Protein AF-A0A2G9SFU5-F1 (afdb_monomer_lite)

Radius of gyration: 39.98 Å; chains: 1; bounding box: 112×72×110 Å

Secondary structure (DSSP, 8-state):
-HHHHHHHHHTS--------PPPPPPGGG-HHHHHHTTSSSPEE-TTS-EE-TT--HHHHHHHHHHHHHH--TT-TTSPPHHHHHHHHHHHHHHHHT-TTSHHHHHHH----BHHHHBS-HHHHHHHHHHTS---HHHHHHHHHSBP-HHHHHHHHH------TTSS----TTTTS-TTHHHHHHHHHHHHHHHHHGGGSHHHHHHH-GGGTTTHHHHHHHHHHHTT-----STT----HHHHHHHHHHHHTSHHHHHIIIIIS-HHHHHHHTT--GGGHHHHHHHHHHHS-S-HHHHHHHHHHHHHHHHHHB-HHHHHHHHTGGG--HHHHHHHHHHHHHHHHHHHHHHHHHHHHHHHHHHSPP-SSTTS-------------------------------PPP-----HHHHHHHHHHHHHHHHHHHH-------HHHHHTT-GGGGT--HHHHHHHHHHHHHHHS-EEEEES-TTSTHHHHHHHHHHHHHHHHHHHHHHHHHHHHHHHHHHHHHTSHHHHHHHHHHHHHHHHHT-HHHHHH---HHHHHHHHS------HHHHHHHHHHHHHHHHHHHHHHTT-----EEE-SSHHHHHHHHHHTTTTTT-EEE-

Sequence (618 aa):
MSHVFKSLILLSCLPCFAAFYTAAPLTSAGILPVMQSLCPDGQRDEYGFLQYTNSTVTQLLERLTEVVENSNLFDRNRPGLEEELESLKHHLESLSSDHSSLENHFHRQSGFTVDSVVKNKTSFREFLHSNLSLPNNIVDLLAGSSINLQEVYHLLFSSSYLSSDDLPARNPWDAATTAGGQILNLQGNILGKLKSFPEGLIHKALRDPRKSAHRLALLRLLTLALGLAIPNTSSDRYDPQAMVKELEEILFTPAALESITCEGSLDELSNILGVSKAKRPLLTSYRSIICVDNEPTRMEHFKELAGELKEQVDVRKTVSQLRLDEVNATETQHRLRSLLEDLLQVEKILKDVDILSALAKLLPKGACASKSAPTSINSTSWNFNSTGSSNSTAEGEDGKTQEREPDEENPRSQFSAFVQLWAGLQPILCGINRTIEPEALKQGNMSSLGFTNKEQRNLGLLVHLMTSNPKILYSPVGTEVDKVIRKANETFAFVGNVTQYARMWMNISAEIRSLLEDGVLQQRIQWLQQFTSDLQKHPELLNASDSELLRRILSSNFTALNTSTLLQQLDTIDNAACGWTHFMSKVSVDIFKGFPNEDSIVNYTLNQAYHDNVTVFA

Structure (mmCIF, N/CA/C/O backbone):
data_AF-A0A2G9SFU5-F1
#
_entry.id   AF-A0A2G9SFU5-F1
#
loop_
_atom_site.group_PDB
_atom_site.id
_atom_site.type_symbol
_atom_site.label_atom_id
_atom_site.label_alt_id
_atom_site.label_comp_id
_atom_site.label_asym_id
_atom_site.label_entity_id
_atom_site.label_seq_id
_atom_site.pdbx_PDB_ins_code
_atom_site.Cartn_x
_atom_site.Cartn_y
_atom_site.Cartn_z
_atom_site.occupancy
_atom_site.B_iso_or_equiv
_atom_site.auth_seq_id
_atom_site.auth_comp_id
_atom_site.auth_asym_id
_atom_site.auth_atom_id
_atom_site.pdbx_PDB_model_num
ATOM 1 N N . MET A 1 1 ? 69.823 30.773 -53.920 1.00 49.88 1 MET A N 1
ATOM 2 C CA . MET A 1 1 ? 68.453 30.232 -54.105 1.00 49.88 1 MET A CA 1
ATOM 3 C C . MET A 1 1 ? 68.242 28.819 -53.553 1.00 49.88 1 MET A C 1
ATOM 5 O O . MET A 1 1 ? 67.143 28.562 -53.093 1.00 49.88 1 MET A O 1
ATOM 9 N N . SER A 1 2 ? 69.241 27.923 -53.508 1.00 48.81 2 SER A N 1
ATOM 10 C CA . SER A 1 2 ? 69.049 26.556 -52.964 1.00 48.81 2 SER A CA 1
ATOM 11 C C . SER A 1 2 ? 68.898 26.488 -51.424 1.00 48.81 2 SER A C 1
ATOM 13 O O . SER A 1 2 ? 68.175 25.645 -50.902 1.00 48.81 2 SER A O 1
ATOM 15 N N . HIS A 1 3 ? 69.485 27.431 -50.674 1.00 44.09 3 HIS A N 1
ATOM 16 C CA . HIS A 1 3 ? 69.340 27.478 -49.207 1.00 44.09 3 HIS A CA 1
ATOM 17 C C . HIS A 1 3 ? 68.014 28.077 -48.706 1.00 44.09 3 HIS A C 1
ATOM 19 O O . HIS A 1 3 ? 67.564 27.718 -47.626 1.00 44.09 3 HIS A O 1
ATOM 25 N N . VAL A 1 4 ? 67.351 28.925 -49.499 1.00 50.41 4 VAL A N 1
ATOM 26 C CA . VAL A 1 4 ? 66.049 29.513 -49.124 1.00 50.41 4 VAL A CA 1
ATOM 27 C C . VAL A 1 4 ? 64.917 28.495 -49.318 1.00 50.41 4 VAL A C 1
ATOM 29 O O . VAL A 1 4 ? 64.003 28.424 -48.503 1.00 50.41 4 VAL A O 1
ATOM 32 N N . PHE A 1 5 ? 65.025 27.624 -50.328 1.00 45.19 5 PHE A N 1
ATOM 33 C CA . PHE A 1 5 ? 64.050 26.554 -50.569 1.00 45.19 5 PHE A CA 1
ATOM 34 C C . PHE A 1 5 ? 64.104 25.440 -49.509 1.00 45.19 5 PHE A C 1
ATOM 36 O O . PHE A 1 5 ? 63.064 24.914 -49.120 1.00 45.19 5 PHE A O 1
ATOM 43 N N . LYS A 1 6 ? 65.292 25.118 -48.974 1.00 41.62 6 LYS A N 1
ATOM 44 C CA . LYS A 1 6 ? 65.432 24.143 -47.874 1.00 41.62 6 LYS A CA 1
ATOM 45 C C . LYS A 1 6 ? 64.840 24.637 -46.549 1.00 41.62 6 LYS A C 1
ATOM 47 O O . LYS A 1 6 ? 64.277 23.828 -45.819 1.00 41.62 6 LYS A O 1
ATOM 52 N N . SER A 1 7 ? 64.901 25.939 -46.258 1.00 41.00 7 SER A N 1
ATOM 53 C CA . SER A 1 7 ? 64.255 26.501 -45.062 1.00 41.00 7 SER A CA 1
ATOM 54 C C . SER A 1 7 ? 62.731 26.597 -45.182 1.00 41.00 7 SER A C 1
ATOM 56 O O . SER A 1 7 ? 62.053 26.455 -44.170 1.00 41.00 7 SER A O 1
ATOM 58 N N . LEU A 1 8 ? 62.169 26.765 -46.387 1.00 42.84 8 LEU A N 1
ATOM 59 C CA . LEU A 1 8 ? 60.708 26.802 -46.564 1.00 42.84 8 LEU A CA 1
ATOM 60 C C . LEU A 1 8 ? 60.045 25.418 -46.416 1.00 42.84 8 LEU A C 1
ATOM 62 O O . LEU A 1 8 ? 58.932 25.322 -45.902 1.00 42.84 8 LEU A O 1
ATOM 66 N N . ILE A 1 9 ? 60.738 24.344 -46.816 1.00 46.50 9 ILE A N 1
ATOM 67 C CA . ILE A 1 9 ? 60.239 22.961 -46.684 1.00 46.50 9 ILE A CA 1
ATOM 68 C C . ILE A 1 9 ? 60.276 22.488 -45.219 1.00 46.50 9 ILE A C 1
ATOM 70 O O . ILE A 1 9 ? 59.399 21.749 -44.785 1.00 46.50 9 ILE A O 1
ATOM 74 N N . LEU A 1 10 ? 61.236 22.960 -44.416 1.00 43.03 10 LEU A N 1
ATOM 75 C CA . LEU A 1 10 ? 61.296 22.631 -42.985 1.00 43.03 10 LEU A CA 1
ATOM 76 C C . LEU A 1 10 ? 60.273 23.393 -42.126 1.00 43.03 10 LEU A C 1
ATOM 78 O O . LEU A 1 10 ? 59.918 22.904 -41.060 1.00 43.03 10 LEU A O 1
ATOM 82 N N . LEU A 1 11 ? 59.757 24.538 -42.586 1.00 41.88 11 LEU A N 1
ATOM 83 C CA . LEU A 1 11 ? 58.683 25.275 -41.899 1.00 41.88 11 LEU A CA 1
ATOM 84 C C . LEU A 1 11 ? 57.267 24.779 -42.237 1.00 41.88 11 LEU A C 1
ATOM 86 O O . LEU A 1 11 ? 56.312 25.195 -41.587 1.00 41.88 11 LEU A O 1
ATOM 90 N N . SER A 1 12 ? 57.118 23.895 -43.227 1.00 40.03 12 SER A N 1
ATOM 91 C CA . SER A 1 12 ? 55.830 23.280 -43.594 1.00 40.03 12 SER A CA 1
ATOM 92 C C . SER A 1 12 ? 55.620 21.886 -42.986 1.00 40.03 12 SER A C 1
ATOM 94 O O . SER A 1 12 ? 54.502 21.378 -43.013 1.00 40.03 12 SER A O 1
ATOM 96 N N . CYS A 1 13 ? 56.638 21.309 -42.341 1.00 43.12 13 CYS A N 1
ATOM 97 C CA . CYS A 1 13 ? 56.454 20.217 -41.386 1.00 43.12 13 CYS A CA 1
ATOM 98 C C . CYS A 1 13 ? 56.203 20.803 -39.993 1.00 43.12 13 CYS A C 1
ATOM 100 O O . CYS A 1 13 ? 57.082 20.812 -39.132 1.00 43.12 13 CYS A O 1
ATOM 102 N N . LEU A 1 14 ? 54.973 21.269 -39.761 1.00 42.03 14 LEU A N 1
ATOM 103 C CA . LEU A 1 14 ? 54.426 21.228 -38.407 1.00 42.03 14 LEU A CA 1
ATOM 104 C C . LEU A 1 14 ? 54.631 19.794 -37.892 1.00 42.03 14 LEU A C 1
ATOM 106 O O . LEU A 1 14 ? 54.283 18.857 -38.618 1.00 42.03 14 LEU A O 1
ATOM 110 N N . PRO A 1 15 ? 55.202 19.580 -36.695 1.00 39.84 15 PRO A N 1
ATOM 111 C CA . PRO A 1 15 ? 55.160 18.259 -36.103 1.00 39.84 15 PRO A CA 1
ATOM 112 C C . PRO A 1 15 ? 53.676 17.908 -36.014 1.00 39.84 15 PRO A C 1
ATOM 114 O O . PRO A 1 15 ? 52.910 18.629 -35.372 1.00 39.84 15 PRO A O 1
ATOM 117 N N . CYS A 1 16 ? 53.242 16.846 -36.701 1.00 42.75 16 CYS A N 1
ATOM 118 C CA . CYS A 1 16 ? 51.999 16.203 -36.315 1.00 42.75 16 CYS A CA 1
ATOM 119 C C . CYS A 1 16 ? 52.163 15.926 -34.822 1.00 42.75 16 CYS A C 1
ATOM 121 O O . CYS A 1 16 ? 53.017 15.128 -34.433 1.00 42.75 16 CYS A O 1
ATOM 123 N N . PHE A 1 17 ? 51.425 16.674 -33.999 1.00 48.09 17 PHE A N 1
ATOM 124 C CA . PHE A 1 17 ? 51.286 16.411 -32.576 1.00 48.09 17 PHE A CA 1
ATOM 125 C C . PHE A 1 17 ? 51.103 14.904 -32.384 1.00 48.09 17 PHE A C 1
ATOM 127 O O . PHE A 1 17 ? 50.495 14.259 -33.242 1.00 48.09 17 PHE A O 1
ATOM 134 N N . ALA A 1 18 ? 51.663 14.360 -31.298 1.00 50.44 18 ALA A N 1
ATOM 135 C CA . ALA A 1 18 ? 51.565 12.945 -30.946 1.00 50.44 18 ALA A CA 1
ATOM 136 C C . ALA A 1 18 ? 50.189 12.388 -31.351 1.00 50.44 18 ALA A C 1
ATOM 138 O O . ALA A 1 18 ? 49.158 12.904 -30.921 1.00 50.44 18 ALA A O 1
ATOM 139 N N . ALA A 1 19 ? 50.176 11.416 -32.266 1.00 53.81 19 ALA A N 1
ATOM 140 C CA . ALA A 1 19 ? 48.936 10.878 -32.800 1.00 53.81 19 ALA A CA 1
ATOM 141 C C . ALA A 1 19 ? 48.230 10.093 -31.689 1.00 53.81 19 ALA A C 1
ATOM 143 O O . ALA A 1 19 ? 48.594 8.958 -31.388 1.00 53.81 19 ALA A O 1
ATOM 144 N N . PHE A 1 20 ? 47.243 10.717 -31.051 1.00 57.03 20 PHE A N 1
ATOM 145 C CA . PHE A 1 20 ? 46.363 10.043 -30.109 1.00 57.03 20 PHE A CA 1
ATOM 146 C C . PHE A 1 20 ? 45.363 9.201 -30.903 1.00 57.03 20 PHE A C 1
ATOM 148 O O . PHE A 1 20 ? 44.513 9.733 -31.619 1.00 57.03 20 PHE A O 1
ATOM 155 N N . TYR A 1 21 ? 45.485 7.878 -30.802 1.00 61.44 21 TYR A N 1
ATOM 156 C CA . TYR A 1 21 ? 44.518 6.957 -31.389 1.00 61.44 21 TYR A CA 1
ATOM 157 C C . TYR A 1 21 ? 43.248 6.945 -30.546 1.00 61.44 21 TYR A C 1
ATOM 159 O O . TYR A 1 21 ? 43.286 6.908 -29.318 1.00 61.44 21 TYR A O 1
ATOM 167 N N . THR A 1 22 ? 42.107 7.007 -31.219 1.00 62.50 22 THR A N 1
ATOM 168 C CA . THR A 1 22 ? 40.803 7.061 -30.573 1.00 62.50 22 THR A CA 1
ATOM 169 C C . THR A 1 22 ? 40.250 5.648 -30.440 1.00 62.50 22 THR A C 1
ATOM 171 O O . THR A 1 22 ? 40.080 4.946 -31.436 1.00 62.50 22 THR A O 1
ATOM 174 N N . ALA A 1 23 ? 39.970 5.210 -29.211 1.00 70.81 23 ALA A N 1
ATOM 175 C CA . ALA A 1 23 ? 39.256 3.958 -28.995 1.00 70.81 23 ALA A CA 1
ATOM 176 C C . ALA A 1 23 ? 37.778 4.161 -29.366 1.00 70.81 23 ALA A C 1
ATOM 178 O O . ALA A 1 23 ? 37.141 5.114 -28.907 1.00 70.81 23 ALA A O 1
ATOM 179 N N . ALA A 1 24 ? 37.245 3.289 -30.225 1.00 73.94 24 ALA A N 1
ATOM 180 C CA . ALA A 1 24 ? 35.825 3.242 -30.551 1.00 73.94 24 ALA A CA 1
ATOM 181 C C . ALA A 1 24 ? 35.176 2.100 -29.753 1.00 73.94 24 ALA A C 1
ATOM 183 O O . ALA A 1 24 ? 35.639 0.960 -29.855 1.00 73.94 24 ALA A O 1
ATOM 184 N N . PRO A 1 25 ? 34.136 2.373 -28.953 1.00 76.38 25 PRO A N 1
ATOM 185 C CA . PRO A 1 25 ? 33.451 1.327 -28.214 1.00 76.38 25 PRO A CA 1
ATOM 186 C C . PRO A 1 25 ? 32.699 0.406 -29.176 1.00 76.38 25 PRO A C 1
ATOM 188 O O . PRO A 1 25 ? 31.978 0.858 -30.065 1.00 76.38 25 PRO A O 1
ATOM 191 N N . LEU A 1 26 ? 32.863 -0.899 -28.974 1.00 78.25 26 LEU A N 1
ATOM 192 C CA . LEU A 1 26 ? 32.043 -1.926 -29.610 1.00 78.25 26 LEU A CA 1
ATOM 193 C C . LEU A 1 26 ? 30.830 -2.230 -28.727 1.00 78.25 26 LEU A C 1
ATOM 195 O O . LEU A 1 26 ? 30.842 -1.966 -27.526 1.00 78.25 26 LEU A O 1
ATOM 199 N N . THR A 1 27 ? 29.799 -2.846 -29.298 1.00 71.50 27 THR A N 1
ATOM 200 C CA . THR A 1 27 ? 28.568 -3.215 -28.576 1.00 71.50 27 THR A CA 1
ATOM 201 C C . THR A 1 27 ? 28.816 -4.134 -27.375 1.00 71.50 27 THR A C 1
ATOM 203 O O . THR A 1 27 ? 28.061 -4.083 -26.408 1.00 71.50 27 THR A O 1
ATOM 206 N N . SER A 1 28 ? 29.906 -4.910 -27.378 1.00 71.12 28 SER A N 1
ATOM 207 C CA . SER A 1 28 ? 30.335 -5.739 -26.243 1.00 71.12 28 SER A CA 1
ATOM 208 C C . SER A 1 28 ? 30.771 -4.936 -25.012 1.00 71.12 28 SER A C 1
ATOM 210 O O . SER A 1 28 ? 30.769 -5.478 -23.912 1.00 71.12 28 SER A O 1
ATOM 212 N N . ALA A 1 29 ? 31.129 -3.658 -25.175 1.00 73.12 29 ALA A N 1
ATOM 213 C CA . ALA A 1 29 ? 31.393 -2.739 -24.065 1.00 73.12 29 ALA A CA 1
ATOM 214 C C . ALA A 1 29 ? 30.095 -2.187 -23.436 1.00 73.12 29 ALA A C 1
ATOM 216 O O . ALA A 1 29 ? 30.149 -1.487 -22.429 1.00 73.12 29 ALA A O 1
ATOM 217 N N . GLY A 1 30 ? 28.932 -2.502 -24.019 1.00 75.12 30 GLY A N 1
ATOM 218 C CA . GLY A 1 30 ? 27.619 -2.009 -23.617 1.00 75.12 30 GLY A CA 1
ATOM 219 C C . GLY A 1 30 ? 27.083 -0.917 -24.545 1.00 75.12 30 GLY A C 1
ATOM 220 O O . GLY A 1 30 ? 27.825 -0.246 -25.263 1.00 75.12 30 GLY A O 1
ATOM 221 N N . ILE A 1 31 ? 25.761 -0.718 -24.521 1.00 79.00 31 ILE A N 1
ATOM 222 C CA . ILE A 1 31 ? 25.083 0.274 -25.372 1.00 79.00 31 ILE A CA 1
ATOM 223 C C . ILE A 1 31 ? 25.431 1.718 -24.984 1.00 79.00 31 ILE A C 1
ATOM 225 O O . ILE A 1 31 ? 25.488 2.590 -25.845 1.00 79.00 31 ILE A O 1
ATOM 229 N N . LEU A 1 32 ? 25.707 1.973 -23.700 1.00 82.06 32 LEU A N 1
ATOM 230 C CA . LEU A 1 32 ? 26.001 3.312 -23.188 1.00 82.06 32 LEU A CA 1
ATOM 231 C C . LEU A 1 32 ? 27.295 3.896 -23.778 1.00 82.06 32 LEU A C 1
ATOM 233 O O . LEU A 1 32 ? 27.209 4.978 -24.357 1.00 82.06 32 LEU A O 1
ATOM 237 N N . PRO A 1 33 ? 28.451 3.199 -23.758 1.00 81.44 33 PRO A N 1
ATOM 238 C CA . PRO A 1 33 ? 29.648 3.669 -24.455 1.00 81.44 33 PRO A CA 1
ATOM 239 C C . PRO A 1 33 ? 29.425 3.922 -25.953 1.00 81.44 33 PRO A C 1
ATOM 241 O O . PRO A 1 33 ? 29.901 4.924 -26.484 1.00 81.44 33 PRO A O 1
ATOM 244 N N . VAL A 1 34 ? 28.663 3.059 -26.638 1.00 82.38 34 VAL A N 1
ATOM 245 C CA . VAL A 1 34 ? 28.323 3.245 -28.062 1.00 82.38 34 VAL A CA 1
ATOM 246 C C . VAL A 1 34 ? 27.512 4.526 -28.269 1.00 82.38 34 VAL A C 1
ATOM 248 O O . VAL A 1 34 ? 27.844 5.326 -29.140 1.00 82.38 34 VAL A O 1
ATOM 251 N N . MET A 1 35 ? 26.505 4.774 -27.434 1.00 81.94 35 MET A N 1
ATOM 252 C CA . MET A 1 35 ? 25.682 5.987 -27.485 1.00 81.94 35 MET A CA 1
ATOM 253 C C . MET A 1 35 ? 26.484 7.247 -27.138 1.00 81.94 35 MET A C 1
ATOM 255 O O . MET A 1 35 ? 26.344 8.268 -27.806 1.00 81.94 35 MET A O 1
ATOM 259 N N . GLN A 1 36 ? 27.379 7.170 -26.152 1.00 83.94 36 GLN A N 1
ATOM 260 C CA . GLN A 1 36 ? 28.285 8.260 -25.786 1.00 83.94 36 GLN A CA 1
ATOM 261 C C . GLN A 1 36 ? 29.322 8.556 -26.875 1.00 83.94 36 GLN A C 1
ATOM 263 O O . GLN A 1 36 ? 29.761 9.692 -26.997 1.00 83.94 36 GLN A O 1
ATOM 268 N N . SER A 1 37 ? 29.662 7.595 -27.742 1.00 81.25 37 SER A N 1
ATOM 269 C CA . SER A 1 37 ? 30.531 7.863 -28.900 1.00 81.25 37 SER A CA 1
ATOM 270 C C . SER A 1 37 ? 29.908 8.808 -29.940 1.00 81.25 37 SER A C 1
ATOM 272 O O . SER A 1 37 ? 30.623 9.354 -30.782 1.00 81.25 37 SER A O 1
ATOM 274 N N . LEU A 1 38 ? 28.587 9.015 -29.872 1.00 80.19 38 LEU A N 1
ATOM 275 C CA . LEU A 1 38 ? 27.831 9.944 -30.715 1.00 80.19 38 LEU A CA 1
ATOM 276 C C . LEU A 1 38 ? 27.704 11.343 -30.085 1.00 80.19 38 LEU A C 1
ATOM 278 O O . LEU A 1 38 ? 27.165 12.246 -30.723 1.00 80.19 38 LEU A O 1
ATOM 282 N N . CYS A 1 39 ? 28.174 11.533 -28.848 1.00 79.94 39 CYS A N 1
ATOM 283 C CA . CYS A 1 39 ? 28.146 12.817 -28.152 1.00 79.94 39 CYS A CA 1
ATOM 284 C C . CYS A 1 39 ? 29.300 13.737 -28.599 1.00 79.94 39 CYS A C 1
ATOM 286 O O . CYS A 1 39 ? 30.431 13.266 -28.757 1.00 79.94 39 CYS A O 1
ATOM 288 N N . PRO A 1 40 ? 29.066 15.057 -28.720 1.00 73.75 40 PRO A N 1
ATOM 289 C CA . PRO A 1 40 ? 30.131 16.014 -28.999 1.00 73.75 40 PRO A CA 1
ATOM 290 C C . PRO A 1 40 ? 30.976 16.268 -27.738 1.00 73.75 40 PRO A C 1
ATOM 292 O O . PRO A 1 40 ? 30.526 16.008 -26.625 1.00 73.75 40 PRO A O 1
ATOM 295 N N . ASP A 1 41 ? 32.188 16.800 -27.908 1.00 70.31 41 ASP A N 1
ATOM 296 C CA . ASP A 1 41 ? 33.004 17.401 -26.834 1.00 70.31 41 ASP A CA 1
ATOM 297 C C . ASP A 1 41 ? 33.432 16.478 -25.661 1.00 70.31 41 ASP A C 1
ATOM 299 O O . ASP A 1 41 ? 33.694 16.949 -24.555 1.00 70.31 41 ASP A O 1
ATOM 303 N N . GLY A 1 42 ? 33.549 15.162 -25.878 1.00 72.38 42 GLY A N 1
ATOM 304 C CA . GLY A 1 42 ? 34.029 14.230 -24.844 1.00 72.38 42 GLY A CA 1
ATOM 305 C C . GLY A 1 42 ? 35.535 14.339 -24.572 1.00 72.38 42 GLY A C 1
ATOM 306 O O . GLY A 1 42 ? 36.344 14.396 -25.504 1.00 72.38 42 GLY A O 1
ATOM 307 N N . GLN A 1 43 ? 35.925 14.332 -23.294 1.00 75.12 43 GLN A N 1
ATOM 308 C CA . GLN A 1 43 ? 37.334 14.328 -22.889 1.00 75.12 43 GLN A CA 1
ATOM 309 C C . GLN A 1 43 ? 37.883 12.907 -22.943 1.00 75.12 43 GLN A C 1
ATOM 311 O O . GLN A 1 43 ? 37.207 11.972 -22.528 1.00 75.12 43 GLN A O 1
ATOM 316 N N . ARG A 1 44 ? 39.098 12.724 -23.467 1.00 74.62 44 ARG A N 1
ATOM 317 C CA . ARG A 1 44 ? 39.716 11.396 -23.518 1.00 74.62 44 ARG A CA 1
ATOM 318 C C . ARG A 1 44 ? 40.524 11.134 -22.264 1.00 74.62 44 ARG A C 1
ATOM 320 O O . ARG A 1 44 ? 41.319 11.983 -21.867 1.00 74.62 44 ARG A O 1
ATOM 327 N N . ASP A 1 45 ? 40.328 9.960 -21.683 1.00 76.06 45 ASP A N 1
ATOM 328 C CA . ASP A 1 45 ? 41.213 9.466 -20.638 1.00 76.06 45 ASP A CA 1
ATOM 329 C C . ASP A 1 45 ? 42.544 8.957 -21.210 1.00 76.06 45 ASP A C 1
ATOM 331 O O . ASP A 1 45 ? 42.771 8.944 -22.424 1.00 76.06 45 ASP A O 1
ATOM 335 N N . GLU A 1 46 ? 43.440 8.541 -20.314 1.00 75.00 46 GLU A N 1
ATOM 336 C CA . GLU A 1 46 ? 44.773 8.020 -20.642 1.00 75.00 46 GLU A CA 1
ATOM 337 C C . GLU A 1 46 ? 44.731 6.805 -21.590 1.00 75.00 46 GLU A C 1
ATOM 339 O O . GLU A 1 46 ? 45.682 6.556 -22.329 1.00 75.00 46 GLU A O 1
ATOM 344 N N . TYR A 1 47 ? 43.603 6.090 -21.629 1.00 72.31 47 TYR A N 1
ATOM 345 C CA . TYR A 1 47 ? 43.384 4.899 -22.449 1.00 72.31 47 TYR A CA 1
ATOM 346 C C . TYR A 1 47 ? 42.618 5.198 -23.750 1.00 72.31 47 TYR A C 1
ATOM 348 O O . TYR A 1 47 ? 42.378 4.297 -24.556 1.00 72.31 47 TYR A O 1
ATOM 356 N N . GLY A 1 48 ? 42.257 6.462 -23.990 1.00 71.00 48 GLY A N 1
ATOM 357 C CA . GLY A 1 48 ? 41.601 6.921 -25.210 1.00 71.00 48 GLY A CA 1
ATOM 358 C C . GLY A 1 48 ? 40.077 6.774 -25.225 1.00 71.00 48 GLY A C 1
ATOM 359 O O . GLY A 1 48 ? 39.485 7.019 -26.287 1.00 71.00 48 GLY A O 1
ATOM 360 N N . PHE A 1 49 ? 39.434 6.426 -24.103 1.00 73.56 49 PHE A N 1
ATOM 361 C CA . PHE A 1 49 ? 37.972 6.382 -23.967 1.00 73.56 49 PHE A CA 1
ATOM 362 C C . PHE A 1 49 ? 37.394 7.771 -23.694 1.00 73.56 49 PHE A C 1
ATOM 364 O O . PHE A 1 49 ? 38.031 8.611 -23.065 1.00 73.56 49 PHE A O 1
ATOM 371 N N . LEU A 1 50 ? 36.180 8.018 -24.193 1.00 76.88 50 LEU A N 1
ATOM 372 C CA . LEU A 1 50 ? 35.472 9.278 -23.969 1.00 76.88 50 LEU A CA 1
ATOM 373 C C . LEU A 1 50 ? 34.834 9.277 -22.578 1.00 76.88 50 LEU A C 1
ATOM 375 O O . LEU A 1 50 ? 34.065 8.379 -22.244 1.00 76.88 50 LEU A O 1
ATOM 379 N N . GLN A 1 51 ? 35.127 10.312 -21.803 1.00 76.50 51 GLN A N 1
ATOM 380 C CA . GLN A 1 51 ? 34.533 10.595 -20.508 1.00 76.50 51 GLN A CA 1
ATOM 381 C C . GLN A 1 51 ? 33.776 11.923 -20.559 1.00 76.50 51 GLN A C 1
ATOM 383 O O . GLN A 1 51 ? 34.226 12.913 -21.144 1.00 76.50 51 GLN A O 1
ATOM 388 N N . TYR A 1 52 ? 32.617 11.928 -19.905 1.00 82.81 52 TYR A N 1
ATOM 389 C CA . TYR A 1 52 ? 31.723 13.075 -19.805 1.00 82.81 52 TYR A CA 1
ATOM 390 C C . TYR A 1 52 ? 31.481 13.371 -18.325 1.00 82.81 52 TYR A C 1
ATOM 392 O O . TYR A 1 52 ? 30.626 12.756 -17.689 1.00 82.81 52 TYR A O 1
ATOM 400 N N . THR A 1 53 ? 32.248 14.304 -17.762 1.00 75.94 53 THR A N 1
ATOM 401 C CA . THR A 1 53 ? 32.231 14.626 -16.321 1.00 75.94 53 THR A CA 1
ATOM 402 C C . THR A 1 53 ? 30.888 15.165 -15.830 1.00 75.94 53 THR A C 1
ATOM 404 O O . THR A 1 53 ? 30.524 14.940 -14.683 1.00 75.94 53 THR A O 1
ATOM 407 N N . ASN A 1 54 ? 30.133 15.830 -16.706 1.00 83.94 54 ASN A N 1
ATOM 408 C CA . ASN A 1 54 ? 28.812 16.381 -16.399 1.00 83.94 54 ASN A CA 1
ATOM 409 C C . ASN A 1 54 ? 27.655 15.425 -16.743 1.00 83.94 54 ASN A C 1
ATOM 411 O O . ASN A 1 54 ? 26.495 15.819 -16.640 1.00 83.94 54 ASN A O 1
ATOM 415 N N . SER A 1 55 ? 27.945 14.208 -17.215 1.00 85.06 55 SER A N 1
ATOM 416 C CA . SER A 1 55 ? 26.906 13.235 -17.566 1.00 85.06 55 SER A CA 1
ATOM 417 C C . SER A 1 55 ? 26.228 12.671 -16.314 1.00 85.06 55 SER A C 1
ATOM 419 O O . SER A 1 55 ? 26.877 12.432 -15.297 1.00 85.06 55 SER A O 1
ATOM 421 N N . THR A 1 56 ? 24.918 12.428 -16.384 1.00 86.75 56 THR A N 1
ATOM 422 C CA . THR A 1 56 ? 24.132 11.837 -15.282 1.00 86.75 56 THR A CA 1
ATOM 423 C C . THR A 1 56 ? 23.868 10.343 -15.490 1.00 86.75 56 THR A C 1
ATOM 425 O O . THR A 1 56 ? 22.998 9.763 -14.842 1.00 86.75 56 THR A O 1
ATOM 428 N N . VAL A 1 57 ? 24.635 9.686 -16.371 1.00 86.88 57 VAL A N 1
ATOM 429 C CA . VAL A 1 57 ? 24.490 8.253 -16.690 1.00 86.88 57 VAL A CA 1
ATOM 430 C C . VAL A 1 57 ? 24.593 7.371 -15.446 1.00 86.88 57 VAL A C 1
ATOM 432 O O . VAL A 1 57 ? 23.804 6.444 -15.293 1.00 86.88 57 VAL A O 1
ATOM 435 N N . THR A 1 58 ? 25.532 7.653 -14.542 1.00 85.44 58 THR A N 1
ATOM 436 C CA . THR A 1 58 ? 25.694 6.885 -13.297 1.00 85.44 58 THR A CA 1
ATOM 437 C C . THR A 1 58 ? 24.462 6.999 -12.404 1.00 85.44 58 THR A C 1
ATOM 439 O O . THR A 1 58 ? 23.935 5.982 -11.970 1.00 85.44 58 THR A O 1
ATOM 442 N N . GLN A 1 59 ? 23.930 8.211 -12.232 1.00 85.56 59 GLN A N 1
ATOM 443 C CA . GLN A 1 59 ? 22.695 8.451 -11.477 1.00 85.56 59 GLN A CA 1
ATOM 444 C C . GLN A 1 59 ? 21.495 7.732 -12.110 1.00 85.56 59 GLN A C 1
ATOM 446 O O . GLN A 1 59 ? 20.674 7.160 -11.399 1.00 85.56 59 GLN A O 1
ATOM 451 N N . LEU A 1 60 ? 21.395 7.723 -13.446 1.00 86.75 60 LEU A N 1
ATOM 452 C CA . LEU A 1 60 ? 20.353 6.980 -14.159 1.00 86.75 60 LEU A CA 1
ATOM 453 C C . LEU A 1 60 ? 20.463 5.471 -13.896 1.00 86.75 60 LEU A C 1
ATOM 455 O O . LEU A 1 60 ? 19.450 4.827 -13.640 1.00 86.75 60 LEU A O 1
ATOM 459 N N . LEU A 1 61 ? 21.673 4.911 -13.955 1.00 87.06 61 LEU A N 1
ATOM 460 C CA . LEU A 1 61 ? 21.915 3.486 -13.716 1.00 87.06 61 LEU A CA 1
ATOM 461 C C . LEU A 1 61 ? 21.622 3.084 -12.269 1.00 87.06 61 LEU A C 1
ATOM 463 O O . LEU A 1 61 ? 21.017 2.038 -12.046 1.00 87.06 61 LEU A O 1
ATOM 467 N N . GLU A 1 62 ? 21.992 3.919 -11.298 1.00 88.56 62 GLU A N 1
ATOM 468 C CA . GLU A 1 62 ? 21.661 3.717 -9.883 1.00 88.56 62 GLU A CA 1
ATOM 469 C C . GLU A 1 62 ? 20.143 3.694 -9.674 1.00 88.56 62 GLU A C 1
ATOM 471 O O . GLU A 1 62 ? 19.619 2.754 -9.081 1.00 88.56 62 GLU A O 1
ATOM 476 N N . ARG A 1 63 ? 19.413 4.663 -10.245 1.00 87.12 63 ARG A N 1
ATOM 477 C CA . ARG A 1 63 ? 17.941 4.697 -10.176 1.00 87.12 63 ARG A CA 1
ATOM 478 C C . ARG A 1 63 ? 17.282 3.537 -10.912 1.00 87.12 63 ARG A C 1
ATOM 480 O O . ARG A 1 63 ? 16.274 3.020 -10.447 1.00 87.12 63 ARG A O 1
ATOM 487 N N . LEU A 1 64 ? 17.837 3.103 -12.042 1.00 85.88 64 LEU A N 1
ATOM 488 C CA . LEU A 1 64 ? 17.341 1.928 -12.757 1.00 85.88 64 LEU A CA 1
ATOM 489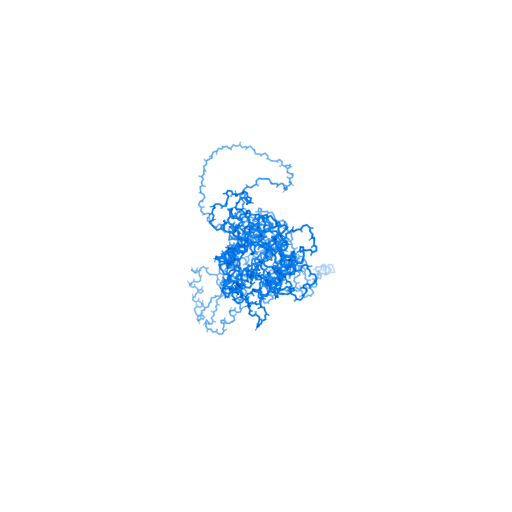 C C . LEU A 1 64 ? 17.532 0.657 -11.917 1.00 85.88 64 LEU A C 1
ATOM 491 O O . LEU A 1 64 ? 16.636 -0.179 -11.867 1.00 85.88 64 LEU A O 1
ATOM 495 N N . THR A 1 65 ? 18.675 0.538 -11.241 1.00 85.69 65 THR A N 1
ATOM 496 C CA . THR A 1 65 ? 18.969 -0.585 -10.339 1.00 85.69 65 THR A CA 1
ATOM 497 C C . THR A 1 65 ? 17.999 -0.586 -9.162 1.00 85.69 65 THR A C 1
ATOM 499 O O . THR A 1 65 ? 17.397 -1.612 -8.870 1.00 85.69 65 THR A O 1
ATOM 502 N N . GLU A 1 66 ? 17.750 0.581 -8.567 1.00 86.12 66 GLU A N 1
ATOM 503 C CA . GLU A 1 66 ? 16.779 0.754 -7.485 1.00 86.12 66 GLU A CA 1
ATOM 504 C C . GLU A 1 66 ? 15.359 0.339 -7.903 1.00 86.12 66 GLU A C 1
ATOM 506 O O . GLU A 1 66 ? 14.680 -0.355 -7.149 1.00 86.12 66 GLU A O 1
ATOM 511 N N . VAL A 1 67 ? 14.917 0.706 -9.112 1.00 84.50 67 VAL A N 1
ATOM 512 C CA . VAL A 1 67 ? 13.618 0.269 -9.653 1.00 84.50 67 VAL A CA 1
ATOM 513 C C . VAL A 1 67 ? 13.572 -1.250 -9.803 1.00 84.50 67 VAL A C 1
ATOM 515 O O . VAL A 1 67 ? 12.583 -1.861 -9.415 1.00 84.50 67 VAL A O 1
ATOM 518 N N . VAL A 1 68 ? 14.622 -1.868 -10.344 1.00 81.31 68 VAL A N 1
ATOM 519 C CA . VAL A 1 68 ? 14.655 -3.320 -10.582 1.00 81.31 68 VAL A CA 1
ATOM 520 C C . VAL A 1 68 ? 14.722 -4.120 -9.277 1.00 81.31 68 VAL A C 1
ATOM 522 O O . VAL A 1 68 ? 14.119 -5.186 -9.193 1.00 81.31 68 VAL A O 1
ATOM 525 N N . GLU A 1 69 ? 15.442 -3.635 -8.267 1.00 82.06 69 GLU A N 1
ATOM 526 C CA . GLU A 1 69 ? 15.614 -4.344 -6.993 1.00 82.06 69 GLU A CA 1
ATOM 527 C C . GLU A 1 69 ? 14.438 -4.140 -6.031 1.00 82.06 69 GLU A C 1
ATOM 529 O O . GLU A 1 69 ? 14.058 -5.073 -5.322 1.00 82.06 69 GLU A O 1
ATOM 534 N N . ASN A 1 70 ? 13.853 -2.937 -6.000 1.00 79.38 70 ASN A N 1
ATOM 535 C CA . ASN A 1 70 ? 12.875 -2.565 -4.975 1.00 79.38 70 ASN A CA 1
ATOM 536 C C . ASN A 1 70 ? 11.427 -2.518 -5.478 1.00 79.38 70 ASN A C 1
ATOM 538 O O . ASN A 1 70 ? 10.518 -2.699 -4.664 1.00 79.38 70 ASN A O 1
ATOM 542 N N . SER A 1 71 ? 11.194 -2.312 -6.781 1.00 76.94 71 SER A N 1
ATOM 543 C CA . SER A 1 71 ? 9.841 -2.237 -7.343 1.00 76.94 71 SER A CA 1
ATOM 544 C C . SER A 1 71 ? 9.382 -3.574 -7.909 1.00 76.94 71 SER A C 1
ATOM 546 O O . SER A 1 71 ? 10.081 -4.223 -8.682 1.00 76.94 71 SER A O 1
ATOM 548 N N . ASN A 1 72 ? 8.147 -3.950 -7.586 1.00 73.44 72 ASN A N 1
ATOM 549 C CA . ASN A 1 72 ? 7.453 -5.086 -8.196 1.00 73.44 72 ASN A CA 1
ATOM 550 C C . ASN A 1 72 ? 6.205 -4.650 -8.982 1.00 73.44 72 ASN A C 1
ATOM 552 O O . ASN A 1 72 ? 5.282 -5.439 -9.171 1.00 73.44 72 ASN A O 1
ATOM 556 N N . LEU A 1 73 ? 6.139 -3.388 -9.429 1.00 71.88 73 LEU A N 1
ATOM 557 C CA . LEU A 1 73 ? 4.983 -2.851 -10.165 1.00 71.88 73 LEU A CA 1
ATOM 558 C C . LEU A 1 73 ? 4.696 -3.572 -11.485 1.00 71.88 73 LEU A C 1
ATOM 560 O O . LEU A 1 73 ? 3.553 -3.581 -11.924 1.00 71.88 73 LEU A O 1
ATOM 564 N N . PHE A 1 74 ? 5.708 -4.177 -12.107 1.00 72.56 74 PHE A N 1
ATOM 565 C CA . PHE A 1 74 ? 5.586 -4.802 -13.427 1.00 72.56 74 PHE A CA 1
ATOM 566 C C . PHE A 1 74 ? 5.519 -6.339 -13.390 1.00 72.56 74 PHE A C 1
ATOM 568 O O . PHE A 1 74 ? 5.586 -6.985 -14.441 1.00 72.56 74 PHE A O 1
ATOM 575 N N . ASP A 1 75 ? 5.388 -6.939 -12.203 1.00 75.50 75 ASP A N 1
ATOM 576 C CA . ASP A 1 75 ? 5.251 -8.389 -12.061 1.00 75.50 75 ASP A CA 1
ATOM 577 C C . ASP A 1 75 ? 3.888 -8.866 -12.573 1.00 75.50 75 ASP A C 1
ATOM 579 O O . ASP A 1 75 ? 2.837 -8.448 -12.095 1.00 75.50 75 ASP A O 1
ATOM 583 N N . ARG A 1 76 ? 3.892 -9.823 -13.510 1.00 66.25 76 ARG A N 1
ATOM 584 C CA . ARG A 1 76 ? 2.664 -10.357 -14.140 1.00 66.25 76 ARG A CA 1
ATOM 585 C C . ARG A 1 76 ? 1.704 -11.060 -13.174 1.00 66.25 76 ARG A C 1
ATOM 587 O O . ARG A 1 76 ? 0.552 -11.267 -13.532 1.00 66.25 76 ARG A O 1
ATOM 594 N N . ASN A 1 77 ? 2.190 -11.466 -12.003 1.00 65.06 77 ASN A N 1
ATOM 595 C CA . ASN A 1 77 ? 1.412 -12.183 -10.991 1.00 65.06 77 ASN A CA 1
ATOM 596 C C . ASN A 1 77 ? 0.840 -11.248 -9.916 1.00 65.06 77 ASN A C 1
ATOM 598 O O . ASN A 1 77 ? 0.261 -11.735 -8.947 1.00 65.06 77 ASN A O 1
ATOM 602 N N . ARG A 1 78 ? 1.059 -9.934 -10.033 1.00 67.19 78 ARG A N 1
ATOM 603 C CA . ARG A 1 78 ? 0.577 -8.964 -9.056 1.00 67.19 78 ARG A CA 1
ATOM 604 C C . ARG A 1 78 ? -0.861 -8.539 -9.399 1.00 67.19 78 ARG A C 1
ATOM 606 O O . ARG A 1 78 ? -1.100 -8.210 -10.562 1.00 67.19 78 ARG A O 1
ATOM 613 N N . PRO A 1 79 ? -1.785 -8.516 -8.426 1.00 66.06 79 PRO A N 1
ATOM 614 C CA . PRO A 1 79 ? -3.098 -7.899 -8.611 1.00 66.06 79 PRO A CA 1
ATOM 615 C C . PRO A 1 79 ? -2.969 -6.378 -8.833 1.00 66.06 79 PRO A C 1
ATOM 617 O O . PRO A 1 79 ? -1.993 -5.752 -8.404 1.00 66.06 79 PRO A O 1
ATOM 620 N N . GLY A 1 80 ? -3.927 -5.795 -9.560 1.00 66.31 80 GLY A N 1
ATOM 621 C CA . GLY A 1 80 ? -3.973 -4.350 -9.841 1.00 66.31 80 GLY A CA 1
ATOM 622 C C . GLY A 1 80 ? -4.173 -3.518 -8.570 1.00 66.31 80 GLY A C 1
ATOM 623 O O . GLY A 1 80 ? -4.584 -4.049 -7.540 1.00 66.31 80 GLY A O 1
ATOM 624 N N . LEU A 1 81 ? -3.905 -2.207 -8.611 1.00 66.19 81 LEU A N 1
ATOM 625 C CA . LEU A 1 81 ? -4.109 -1.350 -7.431 1.00 66.19 81 LEU A CA 1
ATOM 626 C C . LEU A 1 81 ? -5.592 -1.298 -7.025 1.00 66.19 81 LEU A C 1
ATOM 628 O O . LEU A 1 81 ? -5.897 -1.241 -5.838 1.00 66.19 81 LEU A O 1
ATOM 632 N N . GLU A 1 82 ? -6.505 -1.320 -7.990 1.00 65.06 82 GLU A N 1
ATOM 633 C CA . GLU A 1 82 ? -7.950 -1.402 -7.792 1.00 65.06 82 GLU A CA 1
ATOM 634 C C . GLU A 1 82 ? -8.333 -2.708 -7.094 1.00 65.06 82 GLU A C 1
ATOM 636 O O . GLU A 1 82 ? -9.091 -2.682 -6.130 1.00 65.06 82 GLU A O 1
ATOM 641 N N . GLU A 1 83 ? -7.751 -3.834 -7.508 1.00 71.81 83 GLU A N 1
ATOM 642 C CA . GLU A 1 83 ? -7.985 -5.141 -6.887 1.00 71.81 83 GLU A CA 1
ATOM 643 C C . GLU A 1 83 ? -7.436 -5.193 -5.453 1.00 71.81 83 GLU A C 1
ATOM 645 O O . GLU A 1 83 ? -8.115 -5.684 -4.556 1.00 71.81 83 GLU A O 1
ATOM 650 N N . GLU A 1 84 ? -6.263 -4.607 -5.204 1.00 73.50 84 GLU A N 1
ATOM 651 C CA . GLU A 1 84 ? -5.687 -4.458 -3.858 1.00 73.50 84 GLU A CA 1
ATOM 652 C C . GLU A 1 84 ? -6.556 -3.546 -2.974 1.00 73.50 84 GLU A C 1
ATOM 654 O O . GLU A 1 84 ? -6.778 -3.817 -1.793 1.00 73.50 84 GLU A O 1
ATOM 659 N N . LEU A 1 85 ? -7.107 -2.468 -3.541 1.00 65.19 85 LEU A N 1
ATOM 660 C CA . LEU A 1 85 ? -7.978 -1.541 -2.820 1.00 65.19 85 LEU A CA 1
ATOM 661 C C . LEU A 1 85 ? -9.371 -2.139 -2.557 1.00 65.19 85 LEU A C 1
ATOM 663 O O . LEU A 1 85 ? -9.984 -1.841 -1.524 1.00 65.19 85 LEU A O 1
ATOM 667 N N . GLU A 1 86 ? -9.880 -2.976 -3.459 1.00 68.00 86 GLU A N 1
ATOM 668 C CA . GLU A 1 86 ? -11.137 -3.709 -3.293 1.00 68.00 86 GLU A CA 1
ATOM 669 C C . GLU A 1 86 ? -10.959 -4.904 -2.344 1.00 68.00 86 GLU A C 1
ATOM 671 O O . GLU A 1 86 ? -11.827 -5.140 -1.508 1.00 68.00 86 GLU A O 1
ATOM 676 N N . SER A 1 87 ? -9.806 -5.580 -2.356 1.00 73.81 87 SER A N 1
ATOM 677 C CA . SER A 1 87 ? -9.421 -6.564 -1.332 1.00 73.81 87 SER A CA 1
ATOM 678 C C . SER A 1 87 ? -9.375 -5.911 0.046 1.00 73.81 87 SER A C 1
ATOM 680 O O . SER A 1 87 ? -10.054 -6.362 0.972 1.00 73.81 87 SER A O 1
ATOM 682 N N . LEU A 1 88 ? -8.696 -4.763 0.155 1.00 67.12 88 LEU A N 1
ATOM 683 C CA . LEU A 1 88 ? -8.631 -3.999 1.396 1.00 67.12 88 LEU A CA 1
ATOM 684 C C . LEU A 1 88 ? -10.032 -3.619 1.886 1.00 67.12 88 LEU A C 1
ATOM 686 O O . LEU A 1 88 ? -10.329 -3.712 3.078 1.00 67.12 88 LEU A O 1
ATOM 690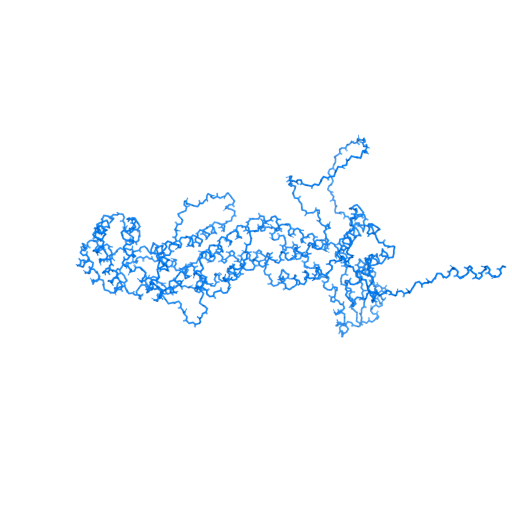 N N . LYS A 1 89 ? -10.907 -3.197 0.966 1.00 62.34 89 LYS A N 1
ATOM 691 C CA . LYS A 1 89 ? -12.310 -2.887 1.262 1.00 62.34 89 LYS A CA 1
ATOM 692 C C . LYS A 1 89 ? -13.048 -4.117 1.776 1.00 62.34 89 LYS A C 1
ATOM 694 O O . LYS A 1 89 ? -13.698 -4.033 2.811 1.00 62.34 89 LYS A O 1
ATOM 699 N N . HIS A 1 90 ? -12.936 -5.246 1.087 1.00 65.38 90 HIS A N 1
ATOM 700 C CA . HIS A 1 90 ? -13.603 -6.479 1.473 1.00 65.38 90 HIS A CA 1
ATOM 701 C C . HIS A 1 90 ? -13.113 -6.985 2.828 1.00 65.38 90 HIS A C 1
ATOM 703 O O . HIS A 1 90 ? -13.936 -7.381 3.652 1.00 65.38 90 HIS A O 1
ATOM 709 N N . HIS A 1 91 ? -11.813 -6.915 3.119 1.00 68.25 91 HIS A N 1
ATOM 710 C CA . HIS A 1 91 ? -11.276 -7.275 4.431 1.00 68.25 91 HIS A CA 1
ATOM 711 C C . HIS A 1 91 ? -11.714 -6.296 5.531 1.00 68.25 91 HIS A C 1
ATOM 713 O O . HIS A 1 91 ? -12.037 -6.730 6.639 1.00 68.25 91 HIS A O 1
ATOM 719 N N . LEU A 1 92 ? -11.838 -5.000 5.227 1.00 61.00 92 LEU A N 1
ATOM 720 C CA . LEU A 1 92 ? -12.440 -4.006 6.126 1.00 61.00 92 LEU A CA 1
ATOM 721 C C . LEU A 1 92 ? -13.920 -4.303 6.416 1.00 61.00 92 LEU A C 1
ATOM 723 O O . LEU A 1 92 ? -14.329 -4.371 7.576 1.00 61.00 92 LEU A O 1
ATOM 727 N N . GLU A 1 93 ? -14.728 -4.518 5.379 1.00 59.12 93 GLU A N 1
ATOM 728 C CA . GLU A 1 93 ? -16.156 -4.854 5.483 1.00 59.12 93 GLU A CA 1
ATOM 729 C C . GLU A 1 93 ? -16.366 -6.183 6.227 1.00 59.12 93 GLU A C 1
ATOM 731 O O . GLU A 1 93 ? -17.276 -6.328 7.051 1.00 59.12 93 GLU A O 1
ATOM 736 N N . SER A 1 94 ? -15.473 -7.140 6.002 1.00 63.00 94 SER A N 1
ATOM 737 C CA . SER A 1 94 ? -15.425 -8.443 6.661 1.00 63.00 94 SER A CA 1
ATOM 738 C C . SER A 1 94 ? -15.135 -8.345 8.164 1.00 63.00 94 SER A C 1
ATOM 740 O O . SER A 1 94 ? -15.708 -9.111 8.940 1.00 63.00 94 SER A O 1
ATOM 742 N N . LEU A 1 95 ? -14.308 -7.386 8.596 1.00 59.38 95 LEU A N 1
ATOM 743 C CA . LEU A 1 95 ? -14.083 -7.089 10.018 1.00 59.38 95 LEU A CA 1
ATOM 744 C C . LEU A 1 95 ? -15.273 -6.362 10.655 1.00 59.38 95 LEU A C 1
ATOM 746 O O . LEU A 1 95 ? -15.549 -6.546 11.837 1.00 59.38 95 LEU A O 1
ATOM 750 N N . SER A 1 96 ? -16.006 -5.563 9.875 1.00 51.12 96 SER A N 1
ATOM 751 C CA . SER A 1 96 ? -17.214 -4.862 10.343 1.00 51.12 96 SER A CA 1
ATOM 752 C C . SER A 1 96 ? -18.376 -5.785 10.647 1.00 51.12 96 SER A C 1
ATOM 754 O O . SER A 1 96 ? -19.146 -5.569 11.581 1.00 51.12 96 SER A O 1
ATOM 756 N N . SER A 1 97 ? -18.511 -6.804 9.807 1.00 51.22 97 SER A N 1
ATOM 757 C CA . SER A 1 97 ? -19.655 -7.697 9.766 1.00 51.22 97 SER A CA 1
ATOM 758 C C . SER A 1 97 ? -19.416 -8.930 10.621 1.00 51.22 97 SER A C 1
ATOM 760 O O . SER A 1 97 ? -20.140 -9.908 10.490 1.00 51.22 97 SER A O 1
ATOM 762 N N . ASP A 1 98 ? -18.420 -8.917 11.502 1.00 58.12 98 ASP A N 1
ATOM 763 C CA . ASP A 1 98 ? -17.984 -10.106 12.211 1.00 58.12 98 ASP A CA 1
ATOM 764 C C . ASP A 1 98 ? -19.027 -10.603 13.223 1.00 58.12 98 ASP A C 1
ATOM 766 O O . ASP A 1 98 ? -19.102 -10.161 14.368 1.00 58.12 98 ASP A O 1
ATOM 770 N N . HIS A 1 99 ? -19.838 -11.569 12.786 1.00 51.00 99 HIS A N 1
ATOM 771 C CA . HIS A 1 99 ? -20.877 -12.224 13.582 1.00 51.00 99 HIS A CA 1
ATOM 772 C C . HIS A 1 99 ? -20.307 -13.095 14.713 1.00 51.00 99 HIS A C 1
ATOM 774 O O . HIS A 1 99 ? -21.080 -13.497 15.580 1.00 51.00 99 HIS A O 1
ATOM 780 N N . SER A 1 100 ? -18.999 -13.383 14.692 1.00 54.91 100 SER A N 1
ATOM 781 C CA . SER A 1 100 ? -18.287 -14.214 15.673 1.00 54.91 100 SER A CA 1
ATOM 782 C C . SER A 1 100 ? -17.491 -13.408 16.702 1.00 54.91 100 SER A C 1
ATOM 784 O O . SER A 1 100 ? -16.836 -13.987 17.571 1.00 54.91 100 SER A O 1
ATOM 786 N N . SER A 1 101 ? -17.569 -12.074 16.635 1.00 67.25 101 SER A N 1
ATOM 787 C CA . SER A 1 101 ? -16.932 -11.193 17.607 1.00 67.25 101 SER A CA 1
ATOM 788 C C . SER A 1 101 ? -17.513 -11.406 19.003 1.00 67.25 101 SER A C 1
ATOM 790 O O . SER A 1 101 ? -18.713 -11.642 19.180 1.00 67.25 101 SER A O 1
ATOM 792 N N . LEU A 1 102 ? -16.661 -11.258 20.019 1.00 72.50 102 LEU A N 1
ATOM 793 C CA . LEU A 1 102 ? -17.074 -11.356 21.416 1.00 72.50 102 LEU A CA 1
ATOM 794 C C . LEU A 1 102 ? -18.268 -10.434 21.723 1.00 72.50 102 LEU A C 1
ATOM 796 O O . LEU A 1 102 ? -19.207 -10.827 22.408 1.00 72.50 102 LEU A O 1
ATOM 800 N N . GLU A 1 103 ? -18.259 -9.229 21.160 1.00 74.56 103 GLU A N 1
ATOM 801 C CA . GLU A 1 103 ? -19.337 -8.253 21.286 1.00 74.56 103 GLU A CA 1
ATOM 802 C C . GLU A 1 103 ? -20.684 -8.805 20.802 1.00 74.56 103 GLU A C 1
ATOM 804 O O . GLU A 1 103 ? -21.674 -8.744 21.532 1.00 74.56 103 GLU A O 1
ATOM 809 N N . ASN A 1 104 ? -20.731 -9.404 19.610 1.00 72.62 104 ASN A N 1
ATOM 810 C CA . ASN A 1 104 ? -21.969 -9.946 19.051 1.00 72.62 104 ASN A CA 1
ATOM 811 C C . ASN A 1 104 ? -22.517 -11.122 19.865 1.00 72.62 104 ASN A C 1
ATOM 813 O O . ASN A 1 104 ? -23.738 -11.268 19.974 1.00 72.62 104 ASN A O 1
ATOM 817 N N . HIS A 1 105 ? -21.647 -11.920 20.489 1.00 75.62 105 HIS A N 1
ATOM 818 C CA . HIS A 1 105 ? -22.079 -12.953 21.429 1.00 75.62 105 HIS A CA 1
ATOM 819 C C . HIS A 1 105 ? -22.777 -12.342 22.652 1.00 75.62 105 HIS A C 1
ATOM 821 O O . HIS A 1 105 ? -23.865 -12.801 23.000 1.00 75.62 105 HIS A O 1
ATOM 827 N N . PHE A 1 106 ? -22.237 -11.264 23.234 1.00 77.69 106 PHE A N 1
ATOM 828 C CA . PHE A 1 106 ? -22.888 -10.539 24.336 1.00 77.69 106 PHE A CA 1
ATOM 829 C C . PHE A 1 106 ? -24.222 -9.901 23.913 1.00 77.69 106 PHE A C 1
ATOM 831 O O . PHE A 1 106 ? -25.191 -9.980 24.661 1.00 77.69 106 PHE A O 1
ATOM 838 N N . HIS A 1 107 ? -24.314 -9.331 22.708 1.00 76.81 107 HIS A N 1
ATOM 839 C CA . HIS A 1 107 ? -25.530 -8.655 22.230 1.00 76.81 107 HIS A CA 1
ATOM 840 C C . HIS A 1 107 ? -26.667 -9.617 21.850 1.00 76.81 107 HIS A C 1
ATOM 842 O O . HIS A 1 107 ? -27.841 -9.270 21.977 1.00 76.81 107 HIS A O 1
ATOM 848 N N . ARG A 1 108 ? -26.349 -10.822 21.356 1.00 76.75 108 ARG A N 1
ATOM 849 C CA . ARG A 1 108 ? -27.358 -11.801 20.905 1.00 76.75 108 ARG A CA 1
ATOM 850 C C . ARG A 1 108 ? -27.958 -12.627 22.040 1.00 76.75 108 ARG A C 1
ATOM 852 O O . ARG A 1 108 ? -29.043 -13.185 21.862 1.00 76.75 108 ARG A O 1
ATOM 859 N N . GLN A 1 109 ? -27.273 -12.742 23.178 1.00 80.00 109 GLN A N 1
ATOM 860 C CA . GLN A 1 109 ? -27.794 -13.505 24.307 1.00 80.00 109 GLN A CA 1
ATOM 861 C C . GLN A 1 109 ? -28.912 -12.735 25.021 1.00 80.00 109 GLN A C 1
ATOM 863 O O . GLN A 1 109 ? -28.772 -11.569 25.377 1.00 80.00 109 GLN A O 1
ATOM 868 N N . SER A 1 110 ? -30.026 -13.419 25.279 1.00 75.38 110 SER A N 1
ATOM 869 C CA . SER A 1 110 ? -31.157 -12.891 26.048 1.00 75.38 110 SER A CA 1
ATOM 870 C C . SER A 1 110 ? -31.526 -13.848 27.180 1.00 75.38 110 SER A C 1
ATOM 872 O O . SER A 1 110 ? -31.233 -15.042 27.125 1.00 75.38 110 SER A O 1
ATOM 874 N N . GLY A 1 111 ? -32.148 -13.324 28.239 1.00 76.00 111 GLY A N 1
ATOM 875 C CA . GLY A 1 111 ? -32.562 -14.134 29.391 1.00 76.00 111 GLY A CA 1
ATOM 876 C C . GLY A 1 111 ? -31.433 -14.501 30.362 1.00 76.00 111 GLY A C 1
ATOM 877 O O . GLY A 1 111 ? -31.581 -15.444 31.138 1.00 76.00 111 GLY A O 1
ATOM 878 N N . PHE A 1 112 ? -30.316 -13.770 30.344 1.00 85.00 112 PHE A N 1
ATOM 879 C CA . PHE A 1 112 ? -29.256 -13.909 31.341 1.00 85.00 112 PHE A CA 1
ATOM 880 C C . PHE A 1 112 ? -29.706 -13.285 32.670 1.00 85.00 112 PHE A C 1
ATOM 882 O O . PHE A 1 112 ? -29.993 -12.093 32.727 1.00 85.00 112 PHE A O 1
ATOM 889 N N . THR A 1 113 ? -29.787 -14.074 33.741 1.00 87.62 113 THR A N 1
ATOM 890 C CA . THR A 1 113 ? -30.123 -13.603 35.101 1.00 87.62 113 THR A CA 1
ATOM 891 C C . THR A 1 113 ? -29.064 -14.067 36.094 1.00 87.62 113 THR A C 1
ATOM 893 O O . THR A 1 113 ? -28.408 -15.084 35.860 1.00 87.62 113 THR A O 1
ATOM 896 N N . VAL A 1 114 ? -28.916 -13.385 37.234 1.00 85.62 114 VAL A N 1
ATOM 897 C CA . VAL A 1 114 ? -27.976 -13.826 38.285 1.00 85.62 114 VAL A CA 1
ATOM 898 C C . VAL A 1 114 ? -28.323 -15.245 38.754 1.00 85.62 114 VAL A C 1
ATOM 900 O O . VAL A 1 114 ? -27.446 -16.106 38.823 1.00 85.62 114 VAL A O 1
ATOM 903 N N . ASP A 1 115 ? -29.616 -15.546 38.934 1.00 86.31 115 ASP A N 1
ATOM 904 C CA . ASP A 1 115 ? -30.090 -16.891 39.292 1.00 86.31 115 ASP A CA 1
ATOM 905 C C . ASP A 1 115 ? -29.655 -17.974 38.287 1.00 86.31 115 ASP A C 1
ATOM 907 O O . ASP A 1 115 ? -29.480 -19.132 38.668 1.00 86.31 115 ASP A O 1
ATOM 911 N N . SER A 1 116 ? -29.497 -17.645 37.000 1.00 84.81 116 SER A N 1
ATOM 912 C CA . SER A 1 116 ? -29.131 -18.632 35.972 1.00 84.81 116 SER A CA 1
ATOM 913 C C . SER A 1 116 ? -27.682 -19.124 36.080 1.00 84.81 116 SER A C 1
ATOM 915 O O . SER A 1 116 ? -27.386 -20.242 35.656 1.00 84.81 116 SER A O 1
ATOM 917 N N . VAL A 1 117 ? -26.802 -18.337 36.705 1.00 87.06 117 VAL A N 1
ATOM 918 C CA . VAL A 1 117 ? -25.348 -18.572 36.728 1.00 87.06 117 VAL A CA 1
ATOM 919 C C . VAL A 1 117 ? -24.832 -18.962 38.116 1.00 87.06 117 VAL A C 1
ATOM 921 O O . VAL A 1 117 ? -23.767 -19.560 38.250 1.00 87.06 117 VAL A O 1
ATOM 924 N N . VAL A 1 118 ? -25.613 -18.694 39.160 1.00 90.12 118 VAL A N 1
ATOM 925 C CA . VAL A 1 118 ? -25.271 -19.051 40.537 1.00 90.12 118 VAL A CA 1
ATOM 926 C C . VAL A 1 118 ? -25.256 -20.580 40.756 1.00 90.12 118 VAL A C 1
ATOM 928 O O . VAL A 1 118 ? -26.047 -21.346 40.185 1.00 90.12 118 VAL A O 1
ATOM 931 N N . LYS A 1 119 ? -24.340 -21.055 41.608 1.00 90.25 119 LYS A N 1
ATOM 932 C CA . LYS A 1 119 ? -24.232 -22.447 42.070 1.00 90.25 119 LYS A CA 1
ATOM 933 C C . LYS A 1 119 ? -25.480 -22.849 42.852 1.00 90.25 119 LYS A C 1
ATOM 935 O O . LYS A 1 119 ? -26.137 -23.815 42.457 1.00 90.25 119 LYS A O 1
ATOM 940 N N . ASN A 1 120 ? -25.832 -22.092 43.899 1.00 89.62 120 ASN A N 1
ATOM 941 C CA . ASN A 1 120 ? -26.999 -22.345 44.745 1.00 89.62 120 ASN A CA 1
ATOM 942 C C . ASN A 1 120 ? -27.922 -21.114 44.886 1.00 89.62 120 ASN A C 1
ATOM 944 O O . ASN A 1 120 ? -27.645 -20.184 45.642 1.00 89.62 120 ASN A O 1
ATOM 948 N N . LYS A 1 121 ? -29.069 -21.149 44.191 1.00 88.81 121 LYS A N 1
ATOM 949 C CA . LYS A 1 121 ? -30.053 -20.049 44.165 1.00 88.81 121 LYS A CA 1
ATOM 950 C C . LYS A 1 121 ? -30.620 -19.706 45.544 1.00 88.81 121 LYS A C 1
ATOM 952 O O . LYS A 1 121 ? -30.859 -18.536 45.826 1.00 88.81 121 LYS A O 1
ATOM 957 N N . THR A 1 122 ? -30.876 -20.706 46.392 1.00 88.38 122 THR A N 1
ATOM 958 C CA . THR A 1 122 ? -31.497 -20.463 47.705 1.00 88.38 122 THR A CA 1
ATOM 959 C C . THR A 1 122 ? -30.502 -19.814 48.655 1.00 88.38 122 THR A C 1
ATOM 961 O O . THR A 1 122 ? -30.842 -18.819 49.279 1.00 88.38 122 THR A O 1
ATOM 964 N N . SER A 1 123 ? -29.255 -20.295 48.663 1.00 89.75 123 SER A N 1
ATOM 965 C CA . SER A 1 123 ? -28.160 -19.721 49.460 1.00 89.75 123 SER A CA 1
ATOM 966 C C . SER A 1 123 ? -27.920 -18.249 49.123 1.00 89.75 123 SER A C 1
ATOM 968 O O . SER A 1 123 ? -27.845 -17.411 50.015 1.00 89.75 123 SER A O 1
ATOM 970 N N . PHE A 1 124 ? -27.866 -17.913 47.831 1.00 88.94 124 PHE A N 1
ATOM 971 C CA . PHE A 1 124 ? -27.650 -16.532 47.399 1.00 88.94 124 PHE A CA 1
ATOM 972 C C . PHE A 1 124 ? -28.817 -15.607 47.788 1.00 88.94 124 PHE A C 1
ATOM 974 O O . PHE A 1 124 ? -28.607 -14.493 48.263 1.00 88.94 124 PHE A O 1
ATOM 981 N N . ARG A 1 125 ? -30.067 -16.073 47.657 1.00 89.19 125 ARG A N 1
ATOM 982 C CA . ARG A 1 125 ? -31.254 -15.313 48.091 1.00 89.19 125 ARG A CA 1
ATOM 983 C C . ARG A 1 125 ? -31.308 -15.137 49.612 1.00 89.19 125 ARG A C 1
ATOM 985 O O . ARG A 1 125 ? -31.675 -14.061 50.080 1.00 89.19 125 ARG A O 1
ATOM 992 N N . GLU A 1 126 ? -30.916 -16.157 50.373 1.00 89.12 126 GLU A N 1
ATOM 993 C CA . GLU A 1 126 ? -30.802 -16.096 51.836 1.00 89.12 126 GLU A CA 1
ATOM 994 C C . GLU A 1 126 ? -29.739 -15.089 52.282 1.00 89.12 126 GLU A C 1
ATOM 996 O O . GLU A 1 126 ? -29.999 -14.325 53.212 1.00 89.12 126 GLU A O 1
ATOM 1001 N N . PHE A 1 127 ? -28.598 -15.026 51.589 1.00 90.38 127 PHE A N 1
ATOM 1002 C CA . PHE A 1 127 ? -27.558 -14.021 51.817 1.00 90.38 127 PHE A CA 1
ATOM 1003 C C . PHE A 1 127 ? -28.083 -12.596 51.585 1.00 90.38 127 PHE A C 1
ATOM 1005 O O . PHE A 1 127 ? -27.946 -11.739 52.460 1.00 90.38 127 PHE A O 1
ATOM 1012 N N . LEU A 1 128 ? -28.743 -12.346 50.445 1.00 87.75 128 LEU A N 1
ATOM 1013 C CA . LEU A 1 128 ? -29.294 -11.023 50.124 1.00 87.75 128 LEU A CA 1
ATOM 1014 C C . LEU A 1 128 ? -30.336 -10.565 51.159 1.00 87.75 128 LEU A C 1
ATOM 1016 O O . LEU A 1 128 ? -30.365 -9.393 51.531 1.00 87.75 128 LEU A O 1
ATOM 1020 N N . HIS A 1 129 ? -31.177 -11.483 51.639 1.00 89.31 129 HIS A N 1
ATOM 1021 C CA . HIS A 1 129 ? -32.197 -11.178 52.640 1.00 89.31 129 HIS A CA 1
ATOM 1022 C C . HIS A 1 129 ? -31.619 -11.012 54.055 1.00 89.31 129 HIS A C 1
ATOM 1024 O O . HIS A 1 129 ? -32.025 -10.107 54.778 1.00 89.31 129 HIS A O 1
ATOM 1030 N N . SER A 1 130 ? -30.694 -11.883 54.467 1.00 85.75 130 SER A N 1
ATOM 1031 C CA . SER A 1 130 ? -30.267 -11.993 55.872 1.00 85.75 130 SER A CA 1
ATOM 1032 C C . SER A 1 130 ? -29.027 -11.164 56.189 1.00 85.75 130 SER A C 1
ATOM 1034 O O . SER A 1 130 ? -29.007 -10.496 57.218 1.00 85.75 130 SER A O 1
ATOM 1036 N N . ASN A 1 131 ? -28.017 -11.169 55.314 1.00 86.50 131 ASN A N 1
ATOM 1037 C CA . ASN A 1 131 ? -26.763 -10.450 55.556 1.00 86.50 131 ASN A CA 1
ATOM 1038 C C . ASN A 1 131 ? -26.875 -8.995 55.097 1.00 86.50 131 ASN A C 1
ATOM 1040 O O . ASN A 1 131 ? -26.604 -8.081 55.867 1.00 86.50 131 ASN A O 1
ATOM 1044 N N . LEU A 1 132 ? -27.382 -8.767 53.880 1.00 83.88 132 LEU A N 1
ATOM 1045 C CA . LEU A 1 132 ? -27.581 -7.411 53.348 1.00 83.88 132 LEU A CA 1
ATOM 1046 C C . LEU A 1 132 ? -28.916 -6.772 53.765 1.00 83.88 132 LEU A C 1
ATOM 1048 O O . LEU A 1 132 ? -29.203 -5.642 53.373 1.00 83.88 132 LEU A O 1
ATOM 1052 N N . SER A 1 133 ? -29.733 -7.472 54.564 1.00 87.06 133 SER A N 1
ATOM 1053 C CA . SER A 1 133 ? -31.019 -6.981 55.087 1.00 87.06 133 SER A CA 1
ATOM 1054 C C . SER A 1 133 ? -31.970 -6.442 54.002 1.00 87.06 133 SER A C 1
ATOM 1056 O O . SER A 1 133 ? -32.732 -5.499 54.239 1.00 87.06 133 SER A O 1
ATOM 1058 N N . LEU A 1 134 ? -31.929 -7.013 52.789 1.00 87.38 134 LEU A N 1
ATOM 1059 C CA . LEU A 1 134 ? -32.765 -6.563 51.676 1.00 87.38 134 LEU A CA 1
ATOM 1060 C C . LEU A 1 134 ? -34.177 -7.168 51.762 1.00 87.38 134 LEU A C 1
ATOM 1062 O O . LEU A 1 134 ? -34.329 -8.371 51.980 1.00 87.38 134 LEU A O 1
ATOM 1066 N N . PRO A 1 135 ? -35.238 -6.378 51.524 1.00 89.50 135 PRO A N 1
ATOM 1067 C CA . PRO A 1 135 ? -36.599 -6.896 51.513 1.00 89.50 135 PRO A CA 1
ATOM 1068 C C . PRO A 1 135 ? -36.833 -7.830 50.313 1.00 89.50 135 PRO A C 1
ATOM 1070 O O . PRO A 1 135 ? -36.284 -7.633 49.228 1.00 89.50 135 PRO A O 1
ATOM 1073 N N . ASN A 1 136 ? -37.691 -8.840 50.496 1.00 87.88 136 ASN A N 1
ATOM 1074 C CA . ASN A 1 136 ? -37.907 -9.926 49.523 1.00 87.88 136 ASN A CA 1
ATOM 1075 C C . ASN A 1 136 ? -38.243 -9.445 48.100 1.00 87.88 136 ASN A C 1
ATOM 1077 O O . ASN A 1 136 ? -37.780 -10.020 47.122 1.00 87.88 136 ASN A O 1
ATOM 1081 N N . ASN A 1 137 ? -38.988 -8.346 47.970 1.00 87.81 137 ASN A N 1
ATOM 1082 C CA . ASN A 1 137 ? -39.318 -7.736 46.679 1.00 87.81 137 ASN A CA 1
ATOM 1083 C C . ASN A 1 137 ? -38.092 -7.184 45.922 1.00 87.81 137 ASN A C 1
ATOM 1085 O O . ASN A 1 137 ? -38.105 -7.154 44.692 1.00 87.81 137 ASN A O 1
ATOM 1089 N N . ILE A 1 138 ? -37.050 -6.744 46.635 1.00 87.31 138 ILE A N 1
ATOM 1090 C CA . ILE A 1 138 ? -35.770 -6.303 46.065 1.00 87.31 138 ILE A CA 1
ATOM 1091 C C . ILE A 1 138 ? -34.887 -7.514 45.753 1.00 87.31 138 ILE A C 1
ATOM 1093 O O . ILE A 1 138 ? -34.261 -7.546 44.697 1.00 87.31 138 ILE A O 1
ATOM 1097 N N . VAL A 1 139 ? -34.889 -8.539 46.609 1.00 88.75 139 VAL A N 1
ATOM 1098 C CA . VAL A 1 139 ? -34.175 -9.802 46.351 1.00 88.75 139 VAL A CA 1
ATOM 1099 C C . VAL A 1 139 ? -34.686 -10.462 45.066 1.00 88.75 139 VAL A C 1
ATOM 1101 O O . VAL A 1 139 ? -33.893 -10.817 44.195 1.00 88.75 139 VAL A O 1
ATOM 1104 N N . ASP A 1 140 ? -36.008 -10.543 44.893 1.00 86.31 140 ASP A N 1
ATOM 1105 C CA . ASP A 1 140 ? -36.637 -11.069 43.676 1.00 86.31 140 ASP A CA 1
ATOM 1106 C C . ASP A 1 140 ? -36.328 -10.220 42.438 1.00 86.31 140 ASP A C 1
ATOM 1108 O O . ASP A 1 140 ? -36.208 -10.751 41.331 1.00 86.31 140 ASP A O 1
ATOM 1112 N N . LEU A 1 141 ? -36.175 -8.904 42.614 1.00 86.44 141 LEU A N 1
ATOM 1113 C CA . LEU A 1 141 ? -35.763 -8.008 41.541 1.00 86.44 141 LEU A CA 1
ATOM 1114 C C . LEU A 1 141 ? -34.313 -8.282 41.123 1.00 86.44 141 LEU A C 1
ATOM 1116 O O . LEU A 1 141 ? -34.067 -8.479 39.940 1.00 86.44 141 LEU A O 1
ATOM 1120 N N . LEU A 1 142 ? -33.360 -8.315 42.054 1.00 84.31 142 LEU A N 1
ATOM 1121 C CA . LEU A 1 142 ? -31.934 -8.466 41.736 1.00 84.31 142 LEU A CA 1
ATOM 1122 C C . LEU A 1 142 ? -31.599 -9.860 41.195 1.00 84.31 142 LEU A C 1
ATOM 1124 O O . LEU A 1 142 ? -30.842 -9.983 40.236 1.00 84.31 142 LEU A O 1
ATOM 1128 N N . ALA A 1 143 ? -32.186 -10.907 41.776 1.00 84.75 143 ALA A N 1
ATOM 1129 C CA . ALA A 1 143 ? -31.935 -12.284 41.360 1.00 84.75 143 ALA A CA 1
ATOM 1130 C C . ALA A 1 143 ? -32.665 -12.650 40.051 1.00 84.75 143 ALA A C 1
ATOM 1132 O O . ALA A 1 143 ? -32.143 -13.416 39.236 1.00 84.75 143 ALA A O 1
ATOM 1133 N N . GLY A 1 144 ? -33.869 -12.094 39.848 1.00 82.88 144 GLY A N 1
ATOM 1134 C CA . GLY A 1 144 ? -34.779 -12.461 38.761 1.00 82.88 144 GLY A CA 1
ATOM 1135 C C . GLY A 1 144 ? -34.809 -11.520 37.554 1.00 82.88 144 GLY A C 1
ATOM 1136 O O . GLY A 1 144 ? -35.420 -11.880 36.547 1.00 82.88 144 GLY A O 1
ATOM 1137 N N . SER A 1 145 ? -34.197 -10.333 37.617 1.00 85.44 145 SER A N 1
ATOM 1138 C CA . SER A 1 145 ? -34.165 -9.419 36.462 1.00 85.44 145 SER A CA 1
ATOM 1139 C C . SER A 1 145 ? -33.152 -9.869 35.409 1.00 85.44 145 SER A C 1
ATOM 1141 O O . SER A 1 145 ? -32.100 -10.427 35.728 1.00 85.44 145 SER A O 1
ATOM 1143 N N . SER A 1 146 ? -33.486 -9.636 34.139 1.00 86.75 146 SER A N 1
ATOM 1144 C CA . SER A 1 146 ? -32.610 -9.934 33.007 1.00 86.75 146 SER A CA 1
ATOM 1145 C C . SER A 1 146 ? -31.502 -8.896 32.906 1.00 86.75 146 SER A C 1
ATOM 1147 O O . SER A 1 146 ? -31.787 -7.721 32.704 1.00 86.75 146 SER A O 1
ATOM 1149 N N . ILE A 1 147 ? -30.251 -9.325 32.979 1.00 87.38 147 ILE A N 1
ATOM 1150 C CA . ILE A 1 147 ? -29.098 -8.451 32.789 1.00 87.38 147 ILE A CA 1
ATOM 1151 C C . ILE A 1 147 ? -28.949 -8.144 31.298 1.00 87.38 147 ILE A C 1
ATOM 1153 O O . ILE A 1 147 ? -28.951 -9.048 30.458 1.00 87.38 147 ILE A O 1
ATOM 1157 N N . ASN A 1 148 ? -28.798 -6.863 30.975 1.00 87.25 148 ASN A N 1
ATOM 1158 C CA . ASN A 1 148 ? -28.482 -6.404 29.636 1.00 87.25 148 ASN A CA 1
ATOM 1159 C C . ASN A 1 148 ? -26.981 -6.575 29.371 1.00 87.25 148 ASN A C 1
ATOM 1161 O O . ASN A 1 148 ? -26.153 -5.767 29.793 1.00 87.25 148 ASN A O 1
ATOM 1165 N N . LEU A 1 149 ? -26.633 -7.647 28.665 1.00 85.44 149 LEU A N 1
ATOM 1166 C CA . LEU A 1 149 ? -25.247 -8.000 28.364 1.00 85.44 149 LEU A CA 1
ATOM 1167 C C . LEU A 1 149 ? -24.556 -7.007 27.418 1.00 85.44 149 LEU A C 1
ATOM 1169 O O . LEU A 1 149 ? -23.334 -6.891 27.475 1.00 85.44 149 LEU A O 1
ATOM 1173 N N . GLN A 1 150 ? -25.308 -6.250 26.614 1.00 82.38 150 GLN A N 1
ATOM 1174 C CA . GLN A 1 150 ? -24.755 -5.153 25.817 1.00 82.38 150 GLN A CA 1
ATOM 1175 C C . GLN A 1 150 ? -24.177 -4.062 26.731 1.00 82.38 150 GLN A C 1
ATOM 1177 O O . GLN A 1 150 ? -23.020 -3.679 26.581 1.00 82.38 150 GLN A O 1
ATOM 1182 N N . GLU A 1 151 ? -24.930 -3.636 27.747 1.00 81.31 151 GLU A N 1
ATOM 1183 C CA . GLU A 1 151 ? -24.457 -2.647 28.727 1.00 81.31 151 GLU A CA 1
ATOM 1184 C C . GLU A 1 151 ? -23.291 -3.183 29.566 1.00 81.31 151 GLU A C 1
ATOM 1186 O O . GLU A 1 151 ? -22.338 -2.460 29.846 1.00 81.31 151 GLU A O 1
ATOM 1191 N N . VAL A 1 152 ? -23.299 -4.474 29.915 1.00 85.38 152 VAL A N 1
ATOM 1192 C CA . VAL A 1 152 ? -22.161 -5.107 30.608 1.00 85.38 152 VAL A CA 1
ATOM 1193 C C . VAL A 1 152 ? -20.899 -5.084 29.742 1.00 85.38 152 VAL A C 1
ATOM 1195 O O . VAL A 1 152 ? -19.819 -4.766 30.244 1.00 85.38 152 VAL A O 1
ATOM 1198 N N . TYR A 1 153 ? -21.016 -5.378 28.445 1.00 80.75 153 TYR A N 1
ATOM 1199 C CA . TYR A 1 153 ? -19.899 -5.274 27.506 1.00 80.75 153 TYR A CA 1
ATOM 1200 C C . TYR A 1 153 ? -19.384 -3.827 27.412 1.00 80.75 153 TYR A C 1
ATOM 1202 O O . TYR A 1 153 ? -18.174 -3.594 27.481 1.00 80.75 153 TYR A O 1
ATOM 1210 N N . HIS A 1 154 ? -20.291 -2.846 27.353 1.00 77.88 154 HIS A N 1
ATOM 1211 C CA . HIS A 1 154 ? -19.941 -1.426 27.368 1.00 77.88 154 HIS A CA 1
ATOM 1212 C C . HIS A 1 154 ? -19.223 -1.007 28.658 1.00 77.88 154 HIS A C 1
ATOM 1214 O O . HIS A 1 154 ? -18.212 -0.321 28.581 1.00 77.88 154 HIS A O 1
ATOM 1220 N N . LEU A 1 155 ? -19.639 -1.461 29.839 1.00 79.50 155 LEU A N 1
ATOM 1221 C CA . LEU A 1 155 ? -18.935 -1.149 31.094 1.00 79.50 155 LEU A CA 1
ATOM 1222 C C . LEU A 1 155 ? -17.516 -1.728 31.145 1.00 79.50 155 LEU A C 1
ATOM 1224 O O . LEU A 1 155 ? -16.586 -1.103 31.664 1.00 79.50 155 LEU A O 1
ATOM 1228 N N . LEU A 1 156 ? -17.348 -2.943 30.624 1.00 77.50 156 LEU A N 1
ATOM 1229 C CA . LEU A 1 156 ? -16.071 -3.649 30.637 1.00 77.50 156 LEU A CA 1
ATOM 1230 C C . LEU A 1 156 ? -15.051 -3.000 29.698 1.00 77.50 156 LEU A C 1
ATOM 1232 O O . LEU A 1 156 ? -13.921 -2.726 30.113 1.00 77.50 156 LEU A O 1
ATOM 1236 N N . PHE A 1 157 ? -15.459 -2.746 28.454 1.00 72.31 157 PHE A N 1
ATOM 1237 C CA . PHE A 1 157 ? -14.558 -2.359 27.366 1.00 72.31 157 PHE A CA 1
ATOM 1238 C C . PHE A 1 157 ? -14.680 -0.887 26.947 1.00 72.31 157 PHE A C 1
ATOM 1240 O O . PHE A 1 157 ? -13.798 -0.406 26.246 1.00 72.31 157 PHE A O 1
ATOM 1247 N N . SE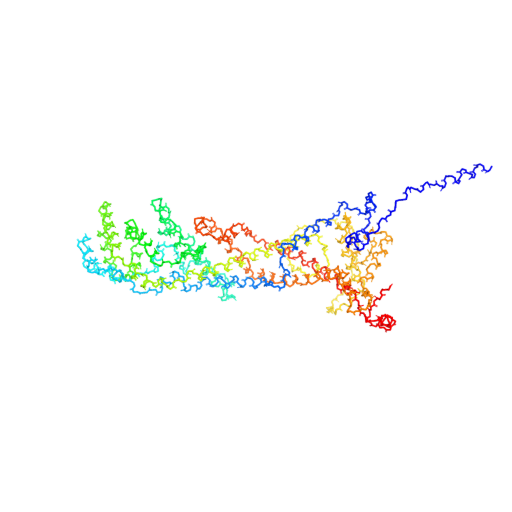R A 1 158 ? -15.726 -0.180 27.397 1.00 63.75 158 SER A N 1
ATOM 1248 C CA . SER A 1 158 ? -16.143 1.165 26.969 1.00 63.75 158 SER A CA 1
ATOM 1249 C C . SER A 1 158 ? -16.104 1.323 25.457 1.00 63.75 158 SER A C 1
ATOM 1251 O O . SER A 1 158 ? -15.124 1.779 24.879 1.00 63.75 158 SER A O 1
ATOM 1253 N N . SER A 1 159 ? -17.196 0.922 24.811 1.00 50.12 159 SER A N 1
ATOM 1254 C CA . SER A 1 159 ? -17.518 1.266 23.425 1.00 50.12 159 SER A CA 1
ATOM 1255 C C . SER A 1 159 ? -18.690 2.235 23.486 1.00 50.12 159 SER A C 1
ATOM 1257 O O . SER A 1 159 ? -19.749 1.836 23.948 1.00 50.12 159 SER A O 1
ATOM 1259 N N . SER A 1 160 ? -18.563 3.496 23.094 1.00 37.59 160 SER A N 1
ATOM 1260 C CA . SER A 1 160 ? -19.748 4.357 23.011 1.00 37.59 160 SER A CA 1
ATOM 1261 C C . SER A 1 160 ? -20.614 3.898 21.836 1.00 37.59 160 SER A C 1
ATOM 1263 O O . SER A 1 160 ? -20.148 3.828 20.699 1.00 37.59 160 SER A O 1
ATOM 1265 N N . TYR A 1 161 ? -21.882 3.570 22.094 1.00 37.94 161 TYR A N 1
ATOM 1266 C CA . TYR A 1 161 ? -22.871 3.502 21.023 1.00 37.94 161 TYR A CA 1
ATOM 1267 C C . TYR A 1 161 ? -23.052 4.943 20.541 1.00 37.94 161 TYR A C 1
ATOM 1269 O O . TYR A 1 161 ? -23.653 5.763 21.237 1.00 37.94 161 TYR A O 1
ATOM 1277 N N . LEU A 1 162 ? -22.471 5.289 19.392 1.00 33.06 162 LEU A N 1
ATOM 1278 C CA . LEU A 1 162 ? -22.848 6.520 18.711 1.00 33.06 162 LEU A CA 1
ATOM 1279 C C . LEU A 1 162 ? -24.326 6.361 18.352 1.00 33.06 162 LEU A C 1
ATOM 1281 O O . LEU A 1 162 ? -24.686 5.571 17.479 1.00 33.06 162 LEU A O 1
ATOM 1285 N N . SER A 1 163 ? -25.196 7.061 19.081 1.00 29.25 163 SER A N 1
ATOM 1286 C CA . SER A 1 163 ? -26.579 7.235 18.656 1.00 29.25 163 SER A CA 1
ATOM 1287 C C . SER A 1 163 ? -26.549 7.795 17.237 1.00 29.25 163 SER A C 1
ATOM 1289 O O . SER A 1 163 ? -25.758 8.690 16.937 1.00 29.25 163 SER A O 1
ATOM 1291 N N . SER A 1 164 ? -27.404 7.270 16.361 1.00 33.59 164 SER A N 1
ATOM 1292 C CA . SER A 1 164 ? -27.459 7.643 14.942 1.00 33.59 164 SER A CA 1
ATOM 1293 C C . SER A 1 164 ? -27.686 9.149 14.696 1.00 33.59 164 SER A C 1
ATOM 1295 O O . SER A 1 164 ? -27.581 9.583 13.551 1.00 33.59 164 SER A O 1
ATOM 1297 N N . ASP A 1 165 ? -27.984 9.923 15.745 1.00 30.23 165 ASP A N 1
ATOM 1298 C CA . ASP A 1 165 ? -28.214 11.370 15.726 1.00 30.23 165 ASP A CA 1
ATOM 1299 C C . ASP A 1 165 ? -26.938 12.232 15.859 1.00 30.23 165 ASP A C 1
ATOM 1301 O O . ASP A 1 165 ? -26.986 13.406 15.501 1.00 30.23 165 ASP A O 1
ATOM 1305 N N . ASP A 1 166 ? -25.799 11.684 16.309 1.00 28.44 166 ASP A N 1
ATOM 1306 C CA . ASP A 1 166 ? -24.542 12.443 16.527 1.00 28.44 166 ASP A CA 1
ATOM 1307 C C . ASP A 1 166 ? -23.511 12.299 15.385 1.00 28.44 166 ASP A C 1
ATOM 1309 O O . ASP A 1 166 ? -22.369 12.761 15.481 1.00 28.44 166 ASP A O 1
ATOM 1313 N N . LEU A 1 167 ? -23.892 11.670 14.269 1.00 33.22 167 LEU A N 1
ATOM 1314 C CA . LEU A 1 167 ? -23.048 11.630 13.075 1.00 33.22 167 LEU A CA 1
ATOM 1315 C C . LEU A 1 167 ? -22.996 13.029 12.427 1.00 33.22 167 LEU A C 1
ATOM 1317 O O . LEU A 1 167 ? -24.046 13.647 12.227 1.00 33.22 167 LEU A O 1
ATOM 1321 N N . PRO A 1 168 ? -21.805 13.545 12.057 1.00 29.59 168 PRO A N 1
ATOM 1322 C CA . PRO A 1 168 ? -21.705 14.811 11.343 1.00 29.59 168 PRO A CA 1
ATOM 1323 C C . PRO A 1 168 ? -22.534 14.746 10.056 1.00 29.59 168 PRO A C 1
ATOM 1325 O O . PRO A 1 168 ? -22.557 13.725 9.370 1.00 29.59 168 PRO A O 1
ATOM 1328 N N . ALA A 1 169 ? -23.245 15.840 9.769 1.00 28.17 169 ALA A N 1
ATOM 1329 C CA . ALA A 1 169 ? -24.212 15.949 8.685 1.00 28.17 169 ALA A CA 1
ATOM 1330 C C . ALA A 1 169 ? -23.705 15.317 7.374 1.00 28.17 169 ALA A C 1
ATOM 1332 O O . ALA A 1 169 ? -22.700 15.738 6.805 1.00 28.17 169 ALA A O 1
ATOM 1333 N N . ARG A 1 170 ? -24.453 14.304 6.927 1.00 32.00 170 ARG A N 1
ATOM 1334 C CA . ARG A 1 170 ? -24.330 13.553 5.670 1.00 32.00 170 ARG A CA 1
ATOM 1335 C C . ARG A 1 170 ? -23.988 14.478 4.495 1.00 32.00 170 ARG A C 1
ATOM 1337 O O . ARG A 1 170 ? -24.779 15.369 4.174 1.00 32.00 170 ARG A O 1
ATOM 1344 N N . ASN A 1 171 ? -22.846 14.263 3.840 1.00 30.23 171 ASN A N 1
ATOM 1345 C CA . ASN A 1 171 ? -22.500 15.011 2.640 1.00 30.23 171 ASN A CA 1
ATOM 1346 C C . ASN A 1 171 ? -23.326 14.483 1.448 1.00 30.23 171 ASN A C 1
ATOM 1348 O O . ASN A 1 171 ? -23.567 13.280 1.333 1.00 30.23 171 ASN A O 1
ATOM 1352 N N . PRO A 1 172 ? -23.759 15.346 0.511 1.00 27.77 172 PRO A N 1
ATOM 1353 C CA . PRO A 1 172 ? -24.615 14.940 -0.613 1.00 27.77 172 PRO A CA 1
ATOM 1354 C C . PRO A 1 172 ? -23.981 13.940 -1.598 1.00 27.77 172 PRO A C 1
ATOM 1356 O O . PRO A 1 172 ? -24.690 13.375 -2.426 1.00 27.77 172 PRO A O 1
ATOM 1359 N N . TRP A 1 173 ? -22.669 13.706 -1.512 1.00 32.44 173 TRP A N 1
ATOM 1360 C CA . TRP A 1 173 ? -21.926 12.758 -2.351 1.00 32.44 173 TRP A CA 1
ATOM 1361 C C . TRP A 1 173 ? -21.943 11.317 -1.797 1.00 32.44 173 TRP A C 1
ATOM 1363 O O . TRP A 1 173 ? -21.633 10.373 -2.519 1.00 32.44 173 TRP A O 1
ATOM 1373 N N . ASP A 1 174 ? -22.418 11.124 -0.560 1.00 38.91 174 ASP A N 1
ATOM 1374 C CA . ASP A 1 174 ? -22.428 9.844 0.173 1.00 38.91 174 ASP A CA 1
ATOM 1375 C C . ASP A 1 174 ? -23.580 8.897 -0.239 1.00 38.91 174 ASP A C 1
ATOM 1377 O O . ASP A 1 174 ? -23.802 7.853 0.375 1.00 38.91 174 ASP A O 1
ATOM 1381 N N . ALA A 1 175 ? -24.369 9.270 -1.253 1.00 30.95 175 ALA A N 1
ATOM 1382 C CA . ALA A 1 175 ? -25.518 8.499 -1.736 1.00 30.95 175 ALA A CA 1
ATOM 1383 C C . ALA A 1 175 ? -25.203 7.611 -2.955 1.00 30.95 175 ALA A C 1
ATOM 1385 O O . ALA A 1 175 ? -26.048 6.809 -3.349 1.00 30.95 175 ALA A O 1
ATOM 1386 N N . ALA A 1 176 ? -24.014 7.743 -3.556 1.00 34.47 176 ALA A N 1
ATOM 1387 C CA . ALA A 1 176 ? -23.695 7.093 -4.828 1.00 34.47 176 ALA A CA 1
ATOM 1388 C C . ALA A 1 176 ? -23.245 5.624 -4.705 1.00 34.47 176 ALA A C 1
ATOM 1390 O O . ALA A 1 176 ? -23.288 4.900 -5.695 1.00 34.47 176 ALA A O 1
ATOM 1391 N N . THR A 1 177 ? -22.866 5.140 -3.515 1.00 38.53 177 THR A N 1
ATOM 1392 C CA . THR A 1 177 ? -22.545 3.718 -3.314 1.00 38.53 177 THR A CA 1
ATOM 1393 C C . THR A 1 177 ? -23.110 3.200 -1.993 1.00 38.53 177 THR A C 1
ATOM 1395 O O . THR A 1 177 ? -22.853 3.733 -0.917 1.00 38.53 177 THR A O 1
ATOM 1398 N N . THR A 1 178 ? -23.862 2.101 -2.053 1.00 35.94 178 THR A N 1
ATOM 1399 C CA . THR A 1 178 ? -24.407 1.387 -0.883 1.00 35.94 178 THR A CA 1
ATOM 1400 C C . THR A 1 178 ? -23.307 0.911 0.087 1.00 35.94 178 THR A C 1
ATOM 1402 O O . THR A 1 178 ? -23.594 0.627 1.247 1.00 35.94 178 THR A O 1
ATOM 1405 N N . ALA A 1 179 ? -22.048 0.875 -0.373 1.00 32.62 179 ALA A N 1
ATOM 1406 C CA . ALA A 1 179 ? -20.853 0.513 0.388 1.00 32.62 179 ALA A CA 1
ATOM 1407 C C . ALA A 1 179 ? -20.303 1.653 1.278 1.00 32.62 179 ALA A C 1
ATOM 1409 O O . ALA A 1 179 ? -19.842 1.394 2.387 1.00 32.62 179 ALA A O 1
ATOM 1410 N N . GLY A 1 180 ? -20.406 2.927 0.866 1.00 30.56 180 GLY A N 1
ATOM 1411 C CA . GLY A 1 180 ? -19.865 4.062 1.637 1.00 30.56 180 GLY A CA 1
ATOM 1412 C C . GLY A 1 180 ? -20.532 4.258 3.007 1.00 30.56 180 GLY A C 1
ATOM 1413 O O . GLY A 1 180 ? -19.868 4.562 3.998 1.00 30.56 180 GLY A O 1
ATOM 1414 N N . GLY A 1 181 ? -21.839 3.987 3.101 1.00 34.56 181 GLY A N 1
ATOM 1415 C CA . GLY A 1 181 ? -22.591 4.075 4.360 1.00 34.56 181 GLY A CA 1
ATOM 1416 C C . GLY A 1 181 ? -22.232 2.996 5.391 1.00 34.56 181 GLY A C 1
ATOM 1417 O O . GLY A 1 181 ? -22.352 3.233 6.591 1.00 34.56 181 GLY A O 1
ATOM 1418 N N . GLN A 1 182 ? -21.752 1.827 4.953 1.00 39.00 182 GLN A N 1
ATOM 1419 C CA . GLN A 1 182 ? -21.311 0.750 5.851 1.00 39.00 182 GLN A CA 1
ATOM 1420 C C . GLN A 1 182 ? -19.906 1.030 6.420 1.00 39.00 182 GLN A C 1
ATOM 1422 O O . GLN A 1 182 ? -19.620 0.692 7.569 1.00 39.00 182 GLN A O 1
ATOM 1427 N N . ILE A 1 183 ? -19.066 1.743 5.661 1.00 38.56 183 ILE A N 1
ATOM 1428 C CA . ILE A 1 183 ? -17.690 2.107 6.033 1.00 38.56 183 ILE A CA 1
ATOM 1429 C C . ILE A 1 183 ? -17.637 3.260 7.056 1.00 38.56 183 ILE A C 1
ATOM 1431 O O . ILE A 1 183 ? -16.784 3.262 7.944 1.00 38.56 183 ILE A O 1
ATOM 1435 N N . LEU A 1 184 ? -18.580 4.207 7.024 1.00 37.97 184 LEU A N 1
ATOM 1436 C CA . LEU A 1 184 ? -18.696 5.221 8.088 1.00 37.97 184 LEU A CA 1
ATOM 1437 C C . LEU A 1 184 ? -19.114 4.602 9.433 1.00 37.97 184 LEU A C 1
ATOM 1439 O O . LEU A 1 184 ? -18.647 5.033 10.487 1.00 37.97 184 LEU A O 1
ATOM 1443 N N . ASN A 1 185 ? -19.916 3.534 9.398 1.00 43.53 185 ASN A N 1
ATOM 1444 C CA . ASN A 1 185 ? -20.279 2.763 10.589 1.00 43.53 185 ASN A CA 1
ATOM 1445 C C . ASN A 1 185 ? -19.056 2.015 11.168 1.00 43.53 185 ASN A C 1
ATOM 1447 O O . ASN A 1 185 ? -18.869 1.943 12.377 1.00 43.53 185 ASN A O 1
ATOM 1451 N N . LEU A 1 186 ? -18.163 1.531 10.298 1.00 45.97 186 LEU A N 1
ATOM 1452 C CA . LEU A 1 186 ? -16.852 0.960 10.639 1.00 45.97 186 LEU A CA 1
ATOM 1453 C C . LEU A 1 186 ? -15.891 1.968 11.279 1.00 45.97 186 LEU A C 1
ATOM 1455 O O . LEU A 1 186 ? -15.273 1.675 12.308 1.00 45.97 186 LEU A O 1
ATOM 1459 N N . GLN A 1 187 ? -15.762 3.147 10.658 1.00 42.31 187 GLN A N 1
ATOM 1460 C CA . GLN A 1 187 ? -14.956 4.258 11.158 1.00 42.31 187 GLN A CA 1
ATOM 1461 C C . GLN A 1 187 ? -15.448 4.697 12.539 1.00 42.31 187 GLN A C 1
ATOM 1463 O O . GLN A 1 187 ? -14.627 4.946 13.418 1.00 42.31 187 GLN A O 1
ATOM 1468 N N . GLY A 1 188 ? -16.765 4.722 12.752 1.00 45.06 188 GLY A N 1
ATOM 1469 C CA . GLY A 1 188 ? -17.370 4.934 14.063 1.00 45.06 188 GLY A CA 1
ATOM 1470 C C . GLY A 1 188 ? -17.060 3.809 15.053 1.00 45.06 188 GLY A C 1
ATOM 1471 O O . GLY A 1 188 ? -16.665 4.095 16.176 1.00 45.06 188 GLY A O 1
ATOM 1472 N N . ASN A 1 189 ? -17.158 2.541 14.646 1.00 53.78 189 ASN A N 1
ATOM 1473 C CA . ASN A 1 189 ? -17.099 1.410 15.577 1.00 53.78 189 ASN A CA 1
ATOM 1474 C C . ASN A 1 189 ? -15.681 1.067 16.061 1.00 53.78 189 ASN A C 1
ATOM 1476 O O . ASN A 1 189 ? -15.483 0.905 17.259 1.00 53.78 189 ASN A O 1
ATOM 1480 N N . ILE A 1 190 ? -14.675 0.953 15.184 1.00 55.56 190 ILE A N 1
ATOM 1481 C CA . ILE A 1 190 ? -13.312 0.557 15.612 1.00 55.56 190 ILE A CA 1
ATOM 1482 C C . ILE A 1 190 ? -12.556 1.747 16.219 1.00 55.56 190 ILE A C 1
ATOM 1484 O O . ILE A 1 190 ? -11.970 1.618 17.294 1.00 55.56 190 ILE A O 1
ATOM 1488 N N . LEU A 1 191 ? -12.594 2.925 15.577 1.00 56.22 191 LEU A N 1
ATOM 1489 C CA . LEU A 1 191 ? -11.971 4.127 16.152 1.00 56.22 191 LEU A CA 1
ATOM 1490 C C . LEU A 1 191 ? -12.746 4.629 17.370 1.00 56.22 191 LEU A C 1
ATOM 1492 O O . LEU A 1 191 ? -12.126 5.162 18.284 1.00 56.22 191 LEU A O 1
ATOM 1496 N N . GLY A 1 192 ? -14.073 4.460 17.404 1.00 59.22 192 GLY A N 1
ATOM 1497 C CA . GLY A 1 192 ? -14.884 4.729 18.590 1.00 59.22 192 GLY A CA 1
ATOM 1498 C C . GLY A 1 192 ? -14.421 3.876 19.759 1.00 59.22 192 GLY A C 1
ATOM 1499 O O . GLY A 1 192 ? -13.987 4.447 20.752 1.00 59.22 192 GLY A O 1
ATOM 1500 N N . LYS A 1 193 ? -14.366 2.545 19.590 1.00 63.25 193 LYS A N 1
ATOM 1501 C CA . LYS A 1 193 ? -13.839 1.605 20.601 1.00 63.25 193 LYS A CA 1
ATOM 1502 C C . LYS A 1 193 ? -12.455 1.996 21.114 1.00 63.25 193 LYS A C 1
ATOM 1504 O O . LYS A 1 193 ? -12.214 1.940 22.314 1.00 63.25 193 LYS A O 1
ATOM 1509 N N . LEU A 1 194 ? -11.547 2.405 20.226 1.00 60.62 194 LEU A N 1
ATOM 1510 C CA . LEU A 1 194 ? -10.189 2.794 20.612 1.00 60.62 194 LEU A CA 1
ATOM 1511 C C . LEU A 1 194 ? -10.153 4.144 21.354 1.00 60.62 194 LEU A C 1
ATOM 1513 O O . LEU A 1 194 ? -9.367 4.314 22.282 1.00 60.62 194 LEU A O 1
ATOM 1517 N N . LYS A 1 195 ? -11.030 5.090 20.993 1.00 61.81 195 LYS A N 1
ATOM 1518 C CA . LYS A 1 195 ? -11.145 6.404 21.648 1.00 61.81 195 LYS A CA 1
ATOM 1519 C C . LYS A 1 195 ? -11.870 6.352 22.994 1.00 61.81 195 LYS A C 1
ATOM 1521 O O . LYS A 1 195 ? -11.503 7.121 23.877 1.00 61.81 195 LYS A O 1
ATOM 1526 N N . SER A 1 196 ? -12.865 5.479 23.163 1.00 62.06 196 SER A N 1
ATOM 1527 C CA . SER A 1 196 ? -13.624 5.299 24.414 1.00 62.06 196 SER A CA 1
ATOM 1528 C C . SER A 1 196 ? -12.957 4.323 25.392 1.00 62.06 196 SER A C 1
ATOM 1530 O O . SER A 1 196 ? -13.256 4.332 26.587 1.00 62.06 196 SER A O 1
ATOM 1532 N N . PHE A 1 197 ? -11.962 3.566 24.918 1.00 61.94 197 PHE A N 1
ATOM 1533 C CA . PHE A 1 197 ? -11.113 2.669 25.703 1.00 61.94 197 PHE A CA 1
ATOM 1534 C C . PHE A 1 197 ? -10.609 3.221 27.050 1.00 61.94 197 PHE A C 1
ATOM 1536 O O . PHE A 1 197 ? -10.587 2.459 28.022 1.00 61.94 197 PHE A O 1
ATOM 1543 N N . PRO A 1 198 ? -10.218 4.511 27.183 1.00 60.38 198 PRO A N 1
ATOM 1544 C CA . PRO A 1 198 ? -9.685 5.030 28.436 1.00 60.38 198 PRO A CA 1
ATOM 1545 C C . PRO A 1 198 ? -10.649 4.940 29.630 1.00 60.38 198 PRO A C 1
ATOM 1547 O O . PRO A 1 198 ? -10.198 5.024 30.776 1.00 60.38 198 PRO A O 1
ATOM 1550 N N . GLU A 1 199 ? -11.946 4.763 29.374 1.00 67.12 199 GLU A N 1
ATOM 1551 C CA . GLU A 1 199 ? -13.022 4.883 30.361 1.00 67.12 199 GLU A CA 1
ATOM 1552 C C . GLU A 1 199 ? -13.512 3.532 30.919 1.00 67.12 199 GLU A C 1
ATOM 1554 O O . GLU A 1 199 ? -14.125 3.505 31.991 1.00 67.12 199 GLU A O 1
ATOM 1559 N N . GLY A 1 200 ? -13.188 2.412 30.258 1.00 74.12 200 GLY A N 1
ATOM 1560 C CA . GLY A 1 200 ? -13.657 1.069 30.628 1.00 74.12 200 GLY A CA 1
ATOM 1561 C C . GLY A 1 200 ? -13.034 0.507 31.911 1.00 74.12 200 GLY A C 1
ATOM 1562 O O . GLY A 1 200 ? -11.901 0.840 32.282 1.00 74.12 200 GLY A O 1
ATOM 1563 N N . LEU A 1 201 ? -13.754 -0.397 32.588 1.00 75.38 201 LEU A N 1
ATOM 1564 C CA . LEU A 1 201 ? -13.298 -1.027 33.837 1.00 75.38 201 LEU A CA 1
ATOM 1565 C C . LEU A 1 201 ? -11.993 -1.816 33.663 1.00 75.38 201 LEU A C 1
ATOM 1567 O O . LEU A 1 201 ? -11.143 -1.797 34.555 1.00 75.38 201 LEU A O 1
ATOM 1571 N N . ILE A 1 202 ? -11.795 -2.464 32.510 1.00 76.44 202 ILE A N 1
ATOM 1572 C CA . ILE A 1 202 ? -10.574 -3.236 32.237 1.00 76.44 202 ILE A CA 1
ATOM 1573 C C . ILE A 1 202 ? -9.361 -2.306 32.092 1.00 76.44 202 ILE A C 1
ATOM 1575 O O . ILE A 1 202 ? -8.300 -2.575 32.654 1.00 76.44 202 ILE A O 1
ATOM 1579 N N . HIS A 1 203 ? -9.513 -1.170 31.409 1.00 73.56 203 HIS A N 1
ATOM 1580 C CA . HIS A 1 203 ? -8.438 -0.187 31.279 1.00 73.56 203 HIS A CA 1
ATOM 1581 C C . HIS A 1 203 ? -8.119 0.504 32.618 1.00 73.56 203 HIS A C 1
ATOM 1583 O O . HIS A 1 203 ? -6.948 0.697 32.954 1.00 73.56 203 HIS A O 1
ATOM 1589 N N . LYS A 1 204 ? -9.133 0.800 33.446 1.00 75.31 204 LYS A N 1
ATOM 1590 C CA . LYS A 1 204 ? -8.921 1.265 34.830 1.00 75.31 204 LYS A CA 1
ATOM 1591 C C . LYS A 1 204 ? -8.155 0.228 35.662 1.00 75.31 204 LYS A C 1
ATOM 1593 O O . LYS A 1 204 ? -7.234 0.598 36.386 1.00 75.31 204 LYS A O 1
ATOM 1598 N N . ALA A 1 205 ? -8.472 -1.061 35.511 1.00 74.94 205 ALA A N 1
ATOM 1599 C CA . ALA A 1 205 ? -7.768 -2.153 36.184 1.00 74.94 205 ALA A CA 1
ATOM 1600 C C . ALA A 1 205 ? -6.308 -2.314 35.716 1.00 74.94 205 ALA A C 1
ATOM 1602 O O . ALA A 1 205 ? -5.453 -2.639 36.535 1.00 74.94 205 ALA A O 1
ATOM 1603 N N . LEU A 1 206 ? -5.999 -2.038 34.443 1.00 72.00 206 LEU A N 1
ATOM 1604 C CA . LEU A 1 206 ? -4.623 -2.032 33.923 1.00 72.00 206 LEU A CA 1
ATOM 1605 C C . LEU A 1 206 ? -3.748 -0.915 34.508 1.00 72.00 206 LEU A C 1
ATOM 1607 O O . LEU A 1 206 ? -2.532 -1.086 34.613 1.00 72.00 206 LEU A O 1
ATOM 1611 N N . ARG A 1 207 ? -4.351 0.217 34.889 1.00 73.19 207 ARG A N 1
ATOM 1612 C CA . ARG A 1 207 ? -3.646 1.335 35.534 1.00 73.19 207 ARG A CA 1
ATOM 1613 C C . ARG A 1 207 ? -3.348 1.087 37.013 1.00 73.19 207 ARG A C 1
ATOM 1615 O O . ARG A 1 207 ? -2.522 1.806 37.573 1.00 73.19 207 ARG A O 1
ATOM 1622 N N . ASP A 1 208 ? -3.984 0.097 37.643 1.00 70.56 208 ASP A N 1
ATOM 1623 C CA . ASP A 1 208 ? -3.736 -0.238 39.045 1.00 70.56 208 ASP A CA 1
ATOM 1624 C C . ASP A 1 208 ? -2.440 -1.066 39.192 1.00 70.56 208 ASP A C 1
ATOM 1626 O O . ASP A 1 208 ? -2.386 -2.226 38.767 1.00 70.56 208 ASP A O 1
ATOM 1630 N N . PRO A 1 209 ? -1.386 -0.527 39.838 1.00 60.84 209 PRO A N 1
ATOM 1631 C CA . PRO A 1 209 ? -0.122 -1.237 40.022 1.00 60.84 209 PRO A CA 1
ATOM 1632 C C . PRO A 1 209 ? -0.250 -2.510 40.875 1.00 60.84 209 PRO A C 1
ATOM 1634 O O . PRO A 1 209 ? 0.629 -3.372 40.815 1.00 60.84 209 PRO A O 1
ATOM 1637 N N . ARG A 1 210 ? -1.330 -2.665 41.656 1.00 63.88 210 ARG A N 1
ATOM 1638 C CA . ARG A 1 210 ? -1.572 -3.839 42.514 1.00 63.88 210 ARG A CA 1
ATOM 1639 C C . ARG A 1 210 ? -2.059 -5.065 41.735 1.00 63.88 210 ARG A C 1
ATOM 1641 O O . ARG A 1 210 ? -1.948 -6.175 42.246 1.00 63.88 210 ARG A O 1
ATOM 1648 N N . LYS A 1 211 ? -2.545 -4.889 40.499 1.00 63.75 211 LYS A N 1
ATOM 1649 C CA . LYS A 1 211 ? -3.043 -5.966 39.620 1.00 63.75 211 LYS A CA 1
ATOM 1650 C C . LYS A 1 211 ? -1.998 -6.465 38.609 1.00 63.75 211 LYS A C 1
ATOM 1652 O O . LYS A 1 211 ? -2.344 -7.069 37.596 1.00 63.75 211 LYS A O 1
ATOM 1657 N N . SER A 1 212 ? -0.706 -6.256 38.881 1.00 56.53 212 SER A N 1
ATOM 1658 C CA . SER A 1 212 ? 0.403 -6.603 37.975 1.00 56.53 212 SER A CA 1
ATOM 1659 C C . SER A 1 212 ? 0.428 -8.075 37.539 1.00 56.53 212 SER A C 1
ATOM 1661 O O . SER A 1 212 ? 0.771 -8.349 36.391 1.00 56.53 212 SER A O 1
ATOM 1663 N N . ALA A 1 213 ? -0.000 -9.001 38.406 1.00 60.97 213 ALA A N 1
ATOM 1664 C CA . ALA A 1 213 ? -0.095 -10.433 38.104 1.00 60.97 213 ALA A CA 1
ATOM 1665 C C . ALA A 1 213 ? -1.112 -10.754 36.989 1.00 60.97 213 ALA A C 1
ATOM 1667 O O . ALA A 1 213 ? -0.880 -11.662 36.197 1.00 60.97 213 ALA A O 1
ATOM 1668 N N . HIS A 1 214 ? -2.190 -9.970 36.884 1.00 67.19 214 HIS A N 1
ATOM 1669 C CA . HIS A 1 214 ? -3.251 -10.147 35.885 1.00 67.19 214 HIS A CA 1
ATOM 1670 C C . HIS A 1 214 ? -3.064 -9.261 34.651 1.00 67.19 214 HIS A C 1
ATOM 1672 O O . HIS A 1 214 ? -3.780 -9.415 33.666 1.00 67.19 214 HIS A O 1
ATOM 1678 N N . ARG A 1 215 ? -2.079 -8.351 34.645 1.00 71.06 215 ARG A N 1
ATOM 1679 C CA . ARG A 1 215 ? -1.886 -7.366 33.565 1.00 71.06 215 ARG A CA 1
ATOM 1680 C C . ARG A 1 215 ? -1.823 -8.009 32.178 1.00 71.06 215 ARG A C 1
ATOM 1682 O O . ARG A 1 215 ? -2.407 -7.488 31.235 1.00 71.06 215 ARG A O 1
ATOM 1689 N N . LEU A 1 216 ? -1.152 -9.153 32.059 1.00 70.00 216 LEU A N 1
ATOM 1690 C CA . LEU A 1 216 ? -1.023 -9.880 30.797 1.00 70.00 216 LEU A CA 1
ATOM 1691 C C . LEU A 1 216 ? -2.352 -10.519 30.352 1.00 70.00 216 LEU A C 1
ATOM 1693 O O . LEU A 1 216 ? -2.672 -10.490 29.167 1.00 70.00 216 LEU A O 1
ATOM 1697 N N . ALA A 1 217 ? -3.155 -11.030 31.285 1.00 71.38 217 ALA A N 1
ATOM 1698 C CA . ALA A 1 217 ? -4.480 -11.578 30.999 1.00 71.38 217 ALA A CA 1
ATOM 1699 C C . ALA A 1 217 ? -5.490 -10.478 30.621 1.00 71.38 217 ALA A C 1
ATOM 1701 O O . ALA A 1 217 ? -6.237 -10.626 29.657 1.00 71.38 217 ALA A O 1
ATOM 1702 N N . LEU A 1 218 ? -5.439 -9.330 31.301 1.00 72.75 218 LEU A N 1
ATOM 1703 C CA . LEU A 1 218 ? -6.241 -8.146 30.978 1.00 72.75 218 LEU A CA 1
ATOM 1704 C C . LEU A 1 218 ? -5.914 -7.589 29.588 1.00 72.75 218 LEU A C 1
ATOM 1706 O O . LEU A 1 218 ? -6.820 -7.275 28.817 1.00 72.75 218 LEU A O 1
ATOM 1710 N N . LEU A 1 219 ? -4.627 -7.513 29.235 1.00 71.31 219 LEU A N 1
ATOM 1711 C CA . LEU A 1 219 ? -4.206 -7.116 27.890 1.00 71.31 219 LEU A CA 1
ATOM 1712 C C . LEU A 1 219 ? -4.681 -8.122 26.836 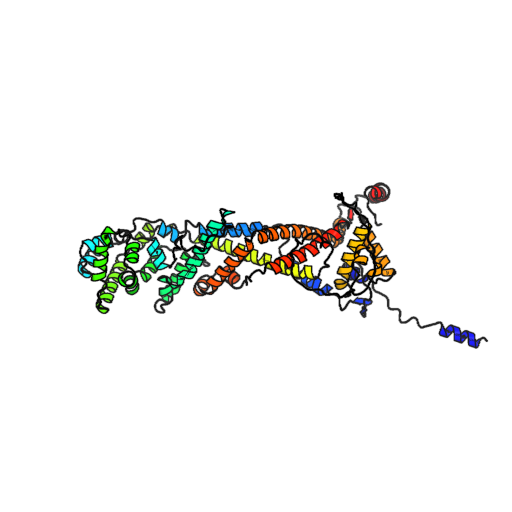1.00 71.31 219 LEU A C 1
ATOM 1714 O O . LEU A 1 219 ? -5.146 -7.695 25.786 1.00 71.31 219 LEU A O 1
ATOM 1718 N N . ARG A 1 220 ? -4.650 -9.431 27.126 1.00 71.12 220 ARG A N 1
ATOM 1719 C CA . ARG A 1 220 ? -5.211 -10.472 26.245 1.00 71.12 220 ARG A CA 1
ATOM 1720 C C . ARG A 1 220 ? -6.721 -10.321 26.040 1.00 71.12 220 ARG A C 1
ATOM 1722 O O . ARG A 1 220 ? -7.198 -10.517 24.929 1.00 71.12 220 ARG A O 1
ATOM 1729 N N . LEU A 1 221 ? -7.477 -9.952 27.074 1.00 73.62 221 LEU A N 1
ATOM 1730 C CA . LEU A 1 221 ? -8.917 -9.695 26.945 1.00 73.62 221 LEU A CA 1
ATOM 1731 C C . LEU A 1 221 ? -9.205 -8.474 26.072 1.00 73.62 221 LEU A C 1
ATOM 1733 O O . LEU A 1 221 ? -10.125 -8.502 25.258 1.00 73.62 221 LEU A O 1
ATOM 1737 N N . LEU A 1 222 ? -8.409 -7.416 26.215 1.00 71.62 222 LEU A N 1
ATOM 1738 C CA . LEU A 1 222 ? -8.559 -6.203 25.413 1.00 71.62 222 LEU A CA 1
ATOM 1739 C C . LEU A 1 222 ? -8.156 -6.440 23.964 1.00 71.62 222 LEU A C 1
ATOM 1741 O O . LEU A 1 222 ? -8.870 -6.015 23.062 1.00 71.62 222 LEU A O 1
ATOM 1745 N N . THR A 1 223 ? -7.062 -7.162 23.719 1.00 68.62 223 THR A N 1
ATOM 1746 C CA . THR A 1 223 ? -6.696 -7.545 22.354 1.00 68.62 223 THR A CA 1
ATOM 1747 C C . THR A 1 223 ? -7.740 -8.477 21.747 1.00 68.62 223 THR A C 1
ATOM 1749 O O . THR A 1 223 ? -8.046 -8.323 20.573 1.00 68.62 223 THR A O 1
ATOM 1752 N N . LEU A 1 224 ? -8.369 -9.368 22.518 1.00 72.44 224 LEU A N 1
ATOM 1753 C CA . LEU A 1 224 ? -9.457 -10.221 22.030 1.00 72.44 224 LEU A CA 1
ATOM 1754 C C . LEU A 1 224 ? -10.732 -9.424 21.701 1.00 72.44 224 LEU A C 1
ATOM 1756 O O . LEU A 1 224 ? -11.328 -9.642 20.651 1.00 72.44 224 LEU A O 1
ATOM 1760 N N . ALA A 1 225 ? -11.118 -8.460 22.541 1.00 68.69 225 ALA A N 1
ATOM 1761 C CA . ALA A 1 225 ? -12.263 -7.577 22.289 1.00 68.69 225 ALA A CA 1
ATOM 1762 C C . ALA A 1 225 ? -12.045 -6.628 21.096 1.00 68.69 225 ALA A C 1
ATOM 1764 O O . ALA A 1 225 ? -12.998 -6.245 20.417 1.00 68.69 225 ALA A O 1
ATOM 1765 N N . LEU A 1 226 ? -10.787 -6.273 20.821 1.00 64.88 226 LEU A N 1
ATOM 1766 C CA . LEU A 1 226 ? -10.381 -5.468 19.667 1.00 64.88 226 LEU A CA 1
ATOM 1767 C C . LEU A 1 226 ? -10.067 -6.314 18.418 1.00 64.88 226 LEU A C 1
ATOM 1769 O O . LEU A 1 226 ? -9.769 -5.747 17.371 1.00 64.88 226 LEU A O 1
ATOM 1773 N N . GLY A 1 227 ? -10.090 -7.650 18.516 1.00 62.06 227 GLY A N 1
ATOM 1774 C CA . GLY A 1 227 ? -9.687 -8.553 17.429 1.00 62.06 227 GLY A CA 1
ATOM 1775 C C . GLY A 1 227 ? -8.180 -8.549 17.113 1.00 62.06 227 GLY A C 1
ATOM 1776 O O . GLY A 1 227 ? -7.768 -9.092 16.096 1.00 62.06 227 GLY A O 1
ATOM 1777 N N . LEU A 1 228 ? -7.350 -7.952 17.976 1.00 60.38 228 LEU A N 1
ATOM 1778 C CA . LEU A 1 228 ? -5.888 -7.833 17.863 1.00 60.38 228 LEU A CA 1
ATOM 1779 C C . LEU A 1 228 ? -5.115 -9.031 18.456 1.00 60.38 228 LEU A C 1
ATOM 1781 O O . LEU A 1 228 ? -3.884 -9.014 18.480 1.00 60.38 228 LEU A O 1
ATOM 1785 N N . ALA A 1 229 ? -5.795 -10.038 19.013 1.00 55.59 229 ALA A N 1
ATOM 1786 C CA . ALA A 1 229 ? -5.136 -11.171 19.663 1.00 55.59 229 ALA A CA 1
ATOM 1787 C C . ALA A 1 229 ? -4.406 -12.054 18.632 1.00 55.59 229 ALA A C 1
ATOM 1789 O O . ALA A 1 229 ? -5.028 -12.667 17.771 1.00 55.59 229 ALA A O 1
ATOM 1790 N N . ILE A 1 230 ? -3.074 -12.129 18.727 1.00 50.75 230 ILE A N 1
ATOM 1791 C CA . ILE A 1 230 ? -2.219 -12.923 17.832 1.00 50.75 230 ILE A CA 1
ATOM 1792 C C . ILE A 1 230 ? -1.469 -13.949 18.691 1.00 50.75 230 ILE A C 1
ATOM 1794 O O . ILE A 1 230 ? -0.476 -13.596 19.330 1.00 50.75 230 ILE A O 1
ATOM 1798 N N . PRO A 1 231 ? -1.920 -15.215 18.764 1.00 45.69 231 PRO A N 1
ATOM 1799 C CA . PRO A 1 231 ? -1.195 -16.251 19.475 1.00 45.69 231 PRO A CA 1
ATOM 1800 C C . PRO A 1 231 ? -0.078 -16.770 18.572 1.00 45.69 231 PRO A C 1
ATOM 1802 O O . PRO A 1 231 ? -0.279 -17.644 17.733 1.00 45.69 231 PRO A O 1
ATOM 1805 N N . ASN A 1 232 ? 1.123 -16.230 18.759 1.00 42.97 232 ASN A N 1
ATOM 1806 C CA . ASN A 1 232 ? 2.335 -16.745 18.133 1.00 42.97 232 ASN A CA 1
ATOM 1807 C C . ASN A 1 232 ? 3.105 -17.663 19.094 1.00 42.97 232 ASN A C 1
ATOM 1809 O O . ASN A 1 232 ? 4.317 -17.575 19.203 1.00 42.97 232 ASN A O 1
ATOM 1813 N N . THR A 1 233 ? 2.411 -18.546 19.816 1.00 38.22 233 THR A N 1
ATOM 1814 C CA . THR A 1 233 ? 3.033 -19.721 20.442 1.00 38.22 233 THR A CA 1
ATOM 1815 C C . THR A 1 233 ? 2.024 -20.863 20.485 1.00 38.22 233 THR A C 1
ATOM 1817 O O . THR A 1 233 ? 0.857 -20.701 20.831 1.00 38.22 233 THR A O 1
ATOM 1820 N N . SER A 1 234 ? 2.488 -22.038 20.090 1.00 41.31 234 SER A N 1
ATOM 1821 C CA . SER A 1 234 ? 1.746 -23.270 19.834 1.00 41.31 234 SER A CA 1
ATOM 1822 C C . SER A 1 234 ? 1.130 -23.946 21.077 1.00 41.31 234 SER A C 1
ATOM 1824 O O . SER A 1 234 ? 1.119 -25.173 21.140 1.00 41.31 234 SER A O 1
ATOM 1826 N N . SER A 1 235 ? 0.628 -23.200 22.073 1.00 40.38 235 SER A N 1
ATOM 1827 C CA . SER A 1 235 ? 0.028 -23.799 23.281 1.00 40.38 235 SER A CA 1
ATOM 1828 C C . SER A 1 235 ? -1.175 -23.075 23.902 1.00 40.38 235 SER A C 1
ATOM 1830 O O . SER A 1 235 ? -1.975 -23.753 24.542 1.00 40.38 235 SER A O 1
ATOM 1832 N N . ASP A 1 236 ? -1.376 -21.770 23.719 1.00 46.66 236 ASP A N 1
ATOM 1833 C CA . ASP A 1 236 ? -2.492 -21.070 24.381 1.00 46.66 236 ASP A CA 1
ATOM 1834 C C . ASP A 1 236 ? -3.690 -20.948 23.429 1.00 46.66 236 ASP A C 1
ATOM 1836 O O . ASP A 1 236 ? -3.904 -19.931 22.770 1.00 46.66 236 ASP A O 1
ATOM 1840 N N . ARG A 1 237 ? -4.480 -22.026 23.339 1.00 56.00 237 ARG A N 1
ATOM 1841 C CA . ARG A 1 237 ? -5.851 -21.952 22.810 1.00 56.00 237 ARG A CA 1
ATOM 1842 C C . ARG A 1 237 ? -6.643 -20.942 23.645 1.00 56.00 237 ARG A C 1
ATOM 1844 O O . ARG A 1 237 ? -6.474 -20.895 24.860 1.00 56.00 237 ARG A O 1
ATOM 1851 N N . TYR A 1 238 ? -7.518 -20.173 22.996 1.00 66.06 238 TYR A N 1
ATOM 1852 C CA . TYR A 1 238 ? -8.546 -19.392 23.683 1.00 66.06 238 TYR A CA 1
ATOM 1853 C C . TYR A 1 238 ? -9.271 -20.295 24.696 1.00 66.06 238 TYR A C 1
ATOM 1855 O O . TYR A 1 238 ? -9.901 -21.277 24.302 1.00 66.06 238 TYR A O 1
ATOM 1863 N N . ASP A 1 239 ? -9.114 -20.000 25.990 1.00 75.69 239 ASP A N 1
ATOM 1864 C CA . ASP A 1 239 ? -9.803 -20.699 27.073 1.00 75.69 239 ASP A CA 1
ATOM 1865 C C . ASP A 1 239 ? -10.928 -19.799 27.614 1.00 75.69 239 ASP A C 1
ATOM 1867 O O . ASP A 1 239 ? -10.655 -18.833 28.343 1.00 75.69 239 ASP A O 1
ATOM 1871 N N . PRO A 1 240 ? -12.197 -20.095 27.285 1.00 78.31 240 PRO A N 1
ATOM 1872 C CA . PRO A 1 240 ? -13.328 -19.292 27.732 1.00 78.31 240 PRO A CA 1
ATOM 1873 C C . PRO A 1 240 ? -13.492 -19.323 29.259 1.00 78.31 240 PRO A C 1
ATOM 1875 O O . PRO A 1 240 ? -14.001 -18.366 29.844 1.00 78.31 240 PRO A O 1
ATOM 1878 N N . GLN A 1 241 ? -13.019 -20.375 29.940 1.00 83.56 241 GLN A N 1
ATOM 1879 C CA . GLN A 1 241 ? -13.100 -20.471 31.401 1.00 83.56 241 GLN A CA 1
ATOM 1880 C C . GLN A 1 241 ? -12.090 -19.547 32.084 1.00 83.56 241 GLN A C 1
ATOM 1882 O O . GLN A 1 241 ? -12.429 -18.902 33.078 1.00 83.56 241 GLN A O 1
ATOM 1887 N N . ALA A 1 242 ? -10.867 -19.452 31.554 1.00 80.69 242 ALA A N 1
ATOM 1888 C CA . ALA A 1 242 ? -9.874 -18.490 32.026 1.00 80.69 242 ALA A CA 1
ATOM 1889 C C . ALA A 1 242 ? -10.357 -17.047 31.818 1.00 80.69 242 ALA A C 1
ATOM 1891 O O . ALA A 1 242 ? -10.244 -16.226 32.724 1.00 80.69 242 ALA A O 1
ATOM 1892 N N . MET A 1 243 ? -10.978 -16.757 30.671 1.00 79.69 243 MET A N 1
ATOM 1893 C CA . MET A 1 243 ? -11.560 -15.443 30.389 1.00 79.69 243 MET A CA 1
ATOM 1894 C C . MET A 1 243 ? -12.631 -15.039 31.414 1.00 79.69 243 MET A C 1
ATOM 1896 O O . MET A 1 243 ? -12.594 -13.922 31.927 1.00 79.69 243 MET A O 1
ATOM 1900 N N . VAL A 1 244 ? -13.580 -15.928 31.727 1.00 85.50 244 VAL A N 1
ATOM 1901 C CA . VAL A 1 244 ? -14.640 -15.621 32.702 1.00 85.50 244 VAL A CA 1
ATOM 1902 C C . VAL A 1 244 ? -14.060 -15.377 34.094 1.00 85.50 244 VAL A C 1
ATOM 1904 O O . VAL A 1 244 ? -14.505 -14.451 34.764 1.00 85.50 244 VAL A O 1
ATOM 1907 N N . LYS A 1 245 ? -13.037 -16.136 34.506 1.00 83.69 245 LYS A N 1
ATOM 1908 C CA . LYS A 1 245 ? -12.347 -15.913 35.788 1.00 83.69 245 LYS A CA 1
ATOM 1909 C C . LYS A 1 245 ? -11.666 -14.548 35.860 1.00 83.69 245 LYS A C 1
ATOM 1911 O O . LYS A 1 245 ? -11.726 -13.883 36.884 1.00 83.69 245 LYS A O 1
ATOM 1916 N N . GLU A 1 246 ? -11.040 -14.109 34.775 1.00 81.38 246 GLU A N 1
ATOM 1917 C CA . GLU A 1 246 ? -10.413 -12.784 34.728 1.00 81.38 246 GLU A CA 1
ATOM 1918 C C . GLU A 1 246 ? -11.463 -11.663 34.770 1.00 81.38 246 GLU A C 1
ATOM 1920 O O . GLU A 1 246 ? -11.270 -10.662 35.456 1.00 81.38 246 GLU A O 1
ATOM 1925 N N . LEU A 1 247 ? -12.615 -11.839 34.113 1.00 83.62 247 LEU A N 1
ATOM 1926 C CA . LEU A 1 247 ? -13.733 -10.893 34.222 1.00 83.62 247 LEU A CA 1
ATOM 1927 C C . LEU A 1 247 ? -14.329 -10.852 35.637 1.00 83.62 247 LEU A C 1
ATOM 1929 O O . LEU A 1 247 ? -14.667 -9.773 36.122 1.00 83.62 247 LEU A O 1
ATOM 1933 N N . GLU A 1 248 ? -14.423 -11.999 36.308 1.00 86.19 248 GLU A N 1
ATOM 1934 C CA . GLU A 1 248 ? -14.873 -12.131 37.698 1.00 86.19 248 GLU A CA 1
ATOM 1935 C C . GLU A 1 248 ? -13.993 -11.309 38.658 1.00 86.19 248 GLU A C 1
ATOM 1937 O O . GLU A 1 248 ? -14.496 -10.556 39.494 1.00 86.19 248 GLU A O 1
ATOM 1942 N N . GLU A 1 249 ? -12.672 -11.369 38.473 1.00 83.31 249 GLU A N 1
ATOM 1943 C CA . GLU A 1 249 ? -11.678 -10.623 39.257 1.00 83.31 249 GLU A CA 1
ATOM 1944 C C . GLU A 1 249 ? -11.707 -9.099 39.029 1.00 83.31 249 GLU A C 1
ATOM 1946 O O . GLU A 1 249 ? -11.151 -8.322 39.818 1.00 83.31 249 GLU A O 1
ATOM 1951 N N . ILE A 1 250 ? -12.366 -8.636 37.966 1.00 81.56 250 ILE A N 1
ATOM 1952 C CA . ILE A 1 250 ? -12.552 -7.210 37.670 1.00 81.56 250 ILE A CA 1
ATOM 1953 C C . ILE A 1 250 ? -13.915 -6.736 38.173 1.00 81.56 250 ILE A C 1
ATOM 1955 O O . ILE A 1 250 ? -13.981 -5.751 38.913 1.00 81.56 250 ILE A O 1
ATOM 1959 N N . LEU A 1 251 ? -14.984 -7.435 37.777 1.00 84.12 251 LEU A N 1
ATOM 1960 C CA . LEU A 1 251 ? -16.371 -7.056 38.050 1.00 84.12 251 LEU A CA 1
ATOM 1961 C C . LEU A 1 251 ? -16.730 -7.213 39.525 1.00 84.12 251 LEU A C 1
ATOM 1963 O O . LEU A 1 251 ? -17.345 -6.316 40.097 1.00 84.12 251 LEU A O 1
ATOM 1967 N N . PHE A 1 252 ? -16.330 -8.314 40.163 1.00 87.44 252 PHE A N 1
ATOM 1968 C CA . PHE A 1 252 ? -16.672 -8.592 41.561 1.00 87.44 252 PHE A CA 1
ATOM 1969 C C . PHE A 1 252 ? -15.598 -8.057 42.501 1.00 87.44 252 PHE A C 1
ATOM 1971 O O . PHE A 1 252 ? -15.066 -8.758 43.359 1.00 87.44 252 PHE A O 1
ATOM 1978 N N . THR A 1 253 ? -15.267 -6.779 42.330 1.00 85.88 253 THR A N 1
ATOM 1979 C CA . THR A 1 253 ? -14.474 -6.028 43.303 1.00 85.88 253 THR A CA 1
ATOM 1980 C C . THR A 1 253 ? -15.365 -5.022 44.022 1.00 85.88 253 THR A C 1
ATOM 1982 O O . THR A 1 253 ? -16.282 -4.485 43.395 1.00 85.88 253 THR A O 1
ATOM 1985 N N . PRO A 1 254 ? -15.110 -4.726 45.311 1.00 84.81 254 PRO A N 1
ATOM 1986 C CA . PRO A 1 254 ? -15.960 -3.811 46.072 1.00 84.81 254 PRO A CA 1
ATOM 1987 C C . PRO A 1 254 ? -16.090 -2.447 45.386 1.00 84.81 254 PRO A C 1
ATOM 1989 O O . PRO A 1 254 ? -17.197 -1.969 45.188 1.00 84.81 254 PRO A O 1
ATOM 1992 N N . ALA A 1 255 ? -14.968 -1.901 44.903 1.00 82.06 255 ALA A N 1
ATOM 1993 C CA . ALA A 1 255 ? -14.931 -0.627 44.188 1.00 82.06 255 ALA A CA 1
ATOM 1994 C C . ALA A 1 255 ? -15.686 -0.656 42.844 1.00 82.06 255 ALA A C 1
ATOM 1996 O O . ALA A 1 255 ? -16.342 0.319 42.489 1.00 82.06 255 ALA A O 1
ATOM 1997 N N . ALA A 1 256 ? -15.625 -1.760 42.086 1.00 81.81 256 ALA A N 1
ATOM 1998 C CA . ALA A 1 256 ? -16.369 -1.869 40.830 1.00 81.81 256 ALA A CA 1
ATOM 1999 C C . ALA A 1 256 ? -17.881 -1.930 41.087 1.00 81.81 256 ALA A C 1
ATOM 2001 O O . ALA A 1 256 ? -18.627 -1.158 40.488 1.00 81.81 256 ALA A O 1
ATOM 2002 N N . LEU A 1 257 ? -18.327 -2.783 42.016 1.00 86.56 257 LEU A N 1
ATOM 2003 C CA . LEU A 1 257 ? -19.741 -2.894 42.390 1.00 86.56 257 LEU A CA 1
ATOM 2004 C C . LEU A 1 257 ? -20.285 -1.580 42.964 1.00 86.56 257 LEU A C 1
ATOM 2006 O O . LEU A 1 257 ? -21.398 -1.178 42.627 1.00 86.56 257 LEU A O 1
ATOM 2010 N N . GLU A 1 258 ? -19.488 -0.884 43.770 1.00 86.31 258 GLU A N 1
ATOM 2011 C CA . GLU A 1 258 ? -19.812 0.435 44.308 1.00 86.31 258 GLU A CA 1
ATOM 2012 C C . GLU A 1 258 ? -19.945 1.487 43.200 1.00 86.31 258 GLU A C 1
ATOM 2014 O O . GLU A 1 258 ? -20.957 2.183 43.147 1.00 86.31 258 GLU A O 1
ATOM 2019 N N . SER A 1 259 ? -18.999 1.555 42.255 1.00 82.50 259 SER A N 1
ATOM 2020 C CA . SER A 1 259 ? -19.081 2.503 41.131 1.00 82.50 259 SER A CA 1
ATOM 2021 C C . SER A 1 259 ? -20.326 2.270 40.261 1.00 82.50 259 SER A C 1
ATOM 2023 O O . SER A 1 259 ? -21.034 3.215 39.910 1.00 82.50 259 SER A O 1
ATOM 2025 N N . ILE A 1 260 ? -20.670 1.003 39.998 1.00 82.81 260 ILE A N 1
ATOM 2026 C CA . ILE A 1 260 ? -21.832 0.617 39.184 1.00 82.81 260 ILE A CA 1
ATOM 2027 C C . ILE A 1 260 ? -23.156 0.959 39.888 1.00 82.81 260 ILE A C 1
ATOM 2029 O O . ILE A 1 260 ? -24.133 1.325 39.236 1.00 82.81 260 ILE A O 1
ATOM 2033 N N . THR A 1 261 ? -23.221 0.824 41.214 1.00 84.38 261 THR A N 1
ATOM 2034 C CA . THR A 1 261 ? -24.478 0.965 41.972 1.00 84.38 261 THR A CA 1
ATOM 2035 C C . THR A 1 261 ? -24.685 2.348 42.592 1.00 84.38 261 THR A C 1
ATOM 2037 O O . THR A 1 261 ? -25.825 2.821 42.646 1.00 84.38 261 THR A O 1
ATOM 2040 N N . CYS A 1 262 ? -23.614 3.005 43.046 1.00 82.44 262 CYS A N 1
ATOM 2041 C CA . CYS A 1 262 ? -23.668 4.236 43.835 1.00 82.44 262 CYS A CA 1
ATOM 2042 C C . CYS A 1 262 ? -23.171 5.482 43.092 1.00 82.44 262 CYS A C 1
ATOM 2044 O O . CYS A 1 262 ? -23.701 6.560 43.366 1.00 82.44 262 CYS A O 1
ATOM 2046 N N . GLU A 1 263 ? -22.219 5.370 42.159 1.00 75.06 263 GLU A N 1
ATOM 2047 C CA . GLU A 1 263 ? -21.690 6.528 41.410 1.00 75.06 263 GLU A CA 1
ATOM 2048 C C . GLU A 1 263 ? -22.470 6.796 40.111 1.00 75.06 263 GLU A C 1
ATOM 2050 O O . GLU A 1 263 ? -22.705 7.954 39.767 1.00 75.06 263 GLU A O 1
ATOM 2055 N N . GLY A 1 264 ? -22.931 5.743 39.427 1.00 68.75 264 GLY A N 1
ATOM 2056 C CA . GLY A 1 264 ? -23.665 5.845 38.159 1.00 68.75 264 GLY A CA 1
ATOM 2057 C C . GLY A 1 264 ? -25.073 6.449 38.259 1.00 68.75 264 GLY A C 1
ATOM 2058 O O . GLY A 1 264 ? -25.672 6.580 39.342 1.00 68.75 264 GLY A O 1
ATOM 2059 N N . SER A 1 265 ? -25.645 6.808 37.108 1.00 73.44 265 SER A N 1
ATOM 2060 C CA . SER A 1 265 ? -27.035 7.279 37.035 1.00 73.44 265 SER A CA 1
ATOM 2061 C C . SER A 1 265 ? -28.024 6.141 37.350 1.00 73.44 265 SER A C 1
ATOM 2063 O O . SER A 1 265 ? -27.758 4.961 37.122 1.00 73.44 265 SER A O 1
ATOM 2065 N N . LEU A 1 266 ? -29.201 6.463 37.906 1.00 75.25 266 LEU A N 1
ATOM 2066 C CA . LEU A 1 266 ? -30.249 5.449 38.133 1.00 75.25 266 LEU A CA 1
ATOM 2067 C C . LEU A 1 266 ? -30.704 4.787 36.819 1.00 75.25 266 LEU A C 1
ATOM 2069 O O . LEU A 1 266 ? -31.154 3.640 36.840 1.00 75.25 266 LEU A O 1
ATOM 2073 N N . ASP A 1 267 ? -30.592 5.502 35.697 1.00 75.88 267 ASP A N 1
ATOM 2074 C CA . ASP A 1 267 ? -30.911 4.982 34.371 1.00 75.88 267 ASP A CA 1
ATOM 2075 C C . ASP A 1 267 ? -29.853 3.976 33.883 1.00 75.88 267 ASP A C 1
ATOM 2077 O O . ASP A 1 267 ? -30.244 2.930 33.372 1.00 75.88 267 ASP A O 1
ATOM 2081 N N . GLU A 1 268 ? -28.556 4.193 34.137 1.00 77.56 268 GLU A N 1
ATOM 2082 C CA . GLU A 1 268 ? -27.497 3.203 33.855 1.00 77.56 268 GLU A CA 1
ATOM 2083 C C . GLU A 1 268 ? -27.737 1.887 34.602 1.00 77.56 268 GLU A C 1
ATOM 2085 O O . GLU A 1 268 ? -27.805 0.827 33.980 1.00 77.56 268 GLU A O 1
ATOM 2090 N N . LEU A 1 269 ? -27.961 1.937 35.921 1.00 82.62 269 LEU A N 1
ATOM 2091 C CA . LEU A 1 269 ? -28.221 0.730 36.718 1.00 82.62 269 LEU A CA 1
ATOM 2092 C C . LEU A 1 269 ? -29.509 0.015 36.276 1.00 82.62 269 LEU A C 1
ATOM 2094 O O . LEU A 1 269 ? -29.563 -1.216 36.231 1.00 82.62 269 LEU A O 1
ATOM 2098 N N . SER A 1 270 ? -30.544 0.779 35.913 1.00 84.06 270 SER A N 1
ATOM 2099 C CA . SER A 1 270 ? -31.787 0.233 35.358 1.00 84.06 270 SER A CA 1
ATOM 2100 C C . SER A 1 270 ? -31.568 -0.439 34.000 1.00 84.06 270 SER A C 1
ATOM 2102 O O . SER A 1 270 ? -32.216 -1.455 33.736 1.00 84.06 270 SER A O 1
ATOM 2104 N N . ASN A 1 271 ? -30.692 0.110 33.154 1.00 83.88 271 ASN A N 1
ATOM 2105 C CA . ASN A 1 271 ? -30.364 -0.437 31.840 1.00 83.88 271 ASN A CA 1
ATOM 2106 C C . ASN A 1 271 ? -29.543 -1.724 31.972 1.00 83.88 271 ASN A C 1
ATOM 2108 O O . ASN A 1 271 ? -29.888 -2.712 31.329 1.00 83.88 271 ASN A O 1
ATOM 2112 N N . ILE A 1 272 ? -28.547 -1.754 32.865 1.00 84.31 272 ILE A N 1
ATOM 2113 C CA . ILE A 1 272 ? -27.721 -2.941 33.148 1.00 84.31 272 ILE A CA 1
ATOM 2114 C C . ILE A 1 272 ? -28.578 -4.093 33.678 1.00 84.31 272 ILE A C 1
ATOM 2116 O O . ILE A 1 272 ? -28.438 -5.223 33.223 1.00 84.31 272 ILE A O 1
ATOM 2120 N N . LEU A 1 273 ? -29.491 -3.825 34.616 1.00 84.31 273 LEU A N 1
ATOM 2121 C CA . LEU A 1 273 ? -30.362 -4.850 35.205 1.00 84.31 273 LEU A CA 1
ATOM 2122 C C . LEU A 1 273 ? -31.618 -5.149 34.361 1.00 84.31 273 LEU A C 1
ATOM 2124 O O . LEU A 1 273 ? -32.474 -5.906 34.815 1.00 84.31 273 LEU A O 1
ATOM 2128 N N . GLY A 1 274 ? -31.773 -4.536 33.178 1.00 82.12 274 GLY A N 1
ATOM 2129 C CA . GLY A 1 274 ? -32.929 -4.726 32.288 1.00 82.12 274 GLY A CA 1
ATOM 2130 C C . GLY A 1 274 ? -34.283 -4.470 32.962 1.00 82.12 274 GLY A C 1
ATOM 2131 O O . GLY A 1 274 ? -35.290 -5.104 32.637 1.00 82.12 274 GLY A O 1
ATOM 2132 N N . VAL A 1 275 ? -34.324 -3.564 33.943 1.00 84.00 275 VAL A N 1
ATOM 2133 C CA . VAL A 1 275 ? -35.507 -3.335 34.778 1.00 84.00 275 VAL A CA 1
ATOM 2134 C C . VAL A 1 275 ? -36.477 -2.390 34.070 1.00 84.00 275 VAL A C 1
ATOM 2136 O O . VAL A 1 275 ? -36.146 -1.257 33.727 1.00 84.00 275 VAL A O 1
ATOM 2139 N N . SER A 1 276 ? -37.726 -2.833 33.893 1.00 80.94 276 SER A N 1
ATOM 2140 C CA . SER A 1 276 ? -38.790 -1.994 33.322 1.00 80.94 276 SER A CA 1
ATOM 2141 C C . SER A 1 276 ? -39.056 -0.735 34.165 1.00 80.94 276 SER A C 1
ATOM 2143 O O . SER A 1 276 ? -38.959 -0.766 35.395 1.00 80.94 276 SER A O 1
ATOM 2145 N N . LYS A 1 277 ? -39.515 0.350 33.522 1.00 79.06 277 LYS A N 1
ATOM 2146 C CA . LYS A 1 277 ? -39.826 1.634 34.185 1.00 79.06 277 LYS A CA 1
ATOM 2147 C C . LYS A 1 277 ? -40.763 1.497 35.400 1.00 79.06 277 LYS A C 1
ATOM 2149 O O . LYS A 1 277 ? -40.635 2.267 36.345 1.00 79.06 277 LYS A O 1
ATOM 2154 N N . ALA A 1 278 ? -41.641 0.490 35.416 1.00 75.62 278 ALA A N 1
ATOM 2155 C CA . ALA A 1 278 ? -42.579 0.226 36.511 1.00 75.62 278 ALA A CA 1
ATOM 2156 C C . ALA A 1 278 ? -41.911 -0.219 37.829 1.00 75.62 278 ALA A C 1
ATOM 2158 O O . ALA A 1 278 ? -42.467 0.008 38.900 1.00 75.62 278 ALA A O 1
ATOM 2159 N N . LYS A 1 279 ? -40.723 -0.838 37.774 1.00 82.38 279 LYS A N 1
ATOM 2160 C CA . LYS A 1 279 ? -40.007 -1.361 38.955 1.00 82.38 279 LYS A CA 1
ATOM 2161 C C . LYS A 1 279 ? -38.859 -0.454 39.427 1.00 82.38 279 LYS A C 1
ATOM 2163 O O . LYS A 1 279 ? -38.176 -0.793 40.388 1.00 82.38 279 LYS A O 1
ATOM 2168 N N . ARG A 1 280 ? -38.683 0.727 38.818 1.00 82.81 280 ARG A N 1
ATOM 2169 C CA . ARG A 1 280 ? -37.684 1.736 39.229 1.00 82.81 280 ARG A CA 1
ATOM 2170 C C . ARG A 1 280 ? -37.755 2.145 40.709 1.00 82.81 280 ARG A C 1
ATOM 2172 O O . ARG A 1 280 ? -36.687 2.264 41.302 1.00 82.81 280 ARG A O 1
ATOM 2179 N N . PRO A 1 281 ? -38.937 2.295 41.347 1.00 86.19 281 PRO A N 1
ATOM 2180 C CA . PRO A 1 281 ? -39.001 2.665 42.763 1.00 86.19 281 PRO A CA 1
ATOM 2181 C C . PRO A 1 281 ? -38.290 1.663 43.682 1.00 86.19 281 PRO A C 1
ATOM 2183 O O . PRO A 1 281 ? -37.639 2.064 44.639 1.00 86.19 281 PRO A O 1
ATOM 2186 N N . LEU A 1 282 ? -38.351 0.367 43.353 1.00 84.62 282 LEU A N 1
ATOM 2187 C CA . LEU A 1 282 ? -37.668 -0.692 44.106 1.00 84.62 282 LEU A CA 1
ATOM 2188 C C . LEU A 1 282 ? -36.143 -0.594 43.977 1.00 84.62 282 LEU A C 1
ATOM 2190 O O . LEU A 1 282 ? -35.422 -0.865 44.931 1.00 84.62 282 LEU A O 1
ATOM 2194 N N . LEU A 1 283 ? -35.659 -0.171 42.809 1.00 85.19 283 LEU A N 1
ATOM 2195 C CA . LEU A 1 283 ? -34.237 0.033 42.534 1.00 85.19 283 LEU A CA 1
ATOM 2196 C C . LEU A 1 283 ? -33.705 1.292 43.243 1.00 85.19 283 LEU A C 1
ATOM 2198 O O . LEU A 1 283 ? -32.587 1.289 43.752 1.00 85.19 283 LEU A O 1
ATOM 2202 N N . THR A 1 284 ? -34.532 2.334 43.379 1.00 85.31 284 THR A N 1
ATOM 2203 C CA . THR A 1 284 ? -34.230 3.491 44.238 1.00 85.31 284 THR A CA 1
ATOM 2204 C C . THR A 1 284 ? -34.160 3.089 45.712 1.00 85.31 284 THR A C 1
ATOM 2206 O O . THR A 1 284 ? -33.222 3.485 46.402 1.00 85.31 284 THR A O 1
ATOM 2209 N N . SER A 1 285 ? -35.097 2.259 46.188 1.00 86.25 285 SER A N 1
ATOM 2210 C CA . SER A 1 285 ? -35.052 1.716 47.551 1.00 86.25 285 SER A CA 1
ATOM 2211 C C . SER A 1 285 ? -33.795 0.877 47.788 1.00 86.25 285 SER A C 1
ATOM 2213 O O . SER A 1 285 ? -33.130 1.061 48.803 1.00 86.25 285 SER A O 1
ATOM 2215 N N . TYR A 1 286 ? -33.410 0.030 46.832 1.00 87.19 286 TYR A N 1
ATOM 2216 C CA . TYR A 1 286 ? -32.160 -0.732 46.892 1.00 87.19 286 TYR A CA 1
ATOM 2217 C C . TYR A 1 286 ? -30.936 0.181 47.041 1.00 87.19 286 TYR A C 1
ATOM 2219 O O . TYR A 1 286 ? -30.149 0.008 47.972 1.00 87.19 286 TYR A O 1
ATOM 2227 N N . ARG A 1 287 ? -30.816 1.206 46.184 1.00 87.19 287 ARG A N 1
ATOM 222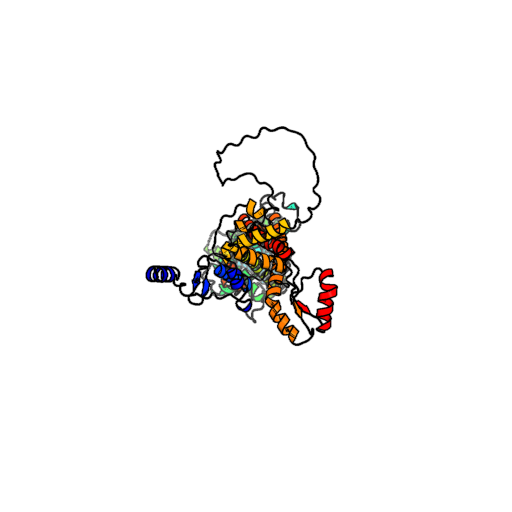8 C CA . ARG A 1 287 ? -29.706 2.168 46.243 1.00 87.19 287 ARG A CA 1
ATOM 2229 C C . ARG A 1 287 ? -29.653 2.888 47.589 1.00 87.19 287 ARG A C 1
ATOM 2231 O O . ARG A 1 287 ? -28.572 3.041 48.137 1.00 87.19 287 ARG A O 1
ATOM 2238 N N . SER A 1 288 ? -30.798 3.271 48.154 1.00 85.94 288 SER A N 1
ATOM 2239 C CA . SER A 1 288 ? -30.841 3.935 49.465 1.00 85.94 288 SER A CA 1
ATOM 2240 C C . SER A 1 288 ? -30.417 3.043 50.640 1.00 85.94 288 SER A C 1
ATOM 2242 O O . SER A 1 288 ? -29.953 3.564 51.648 1.00 85.94 288 SER A O 1
ATOM 2244 N N . ILE A 1 289 ? -30.560 1.717 50.516 1.00 84.94 289 ILE A N 1
ATOM 2245 C CA . ILE A 1 289 ? -30.184 0.752 51.563 1.00 84.94 289 ILE A CA 1
ATOM 2246 C C . ILE A 1 289 ? -28.694 0.408 51.487 1.00 84.94 289 ILE A C 1
ATOM 2248 O O . ILE A 1 289 ? -28.052 0.251 52.521 1.00 84.94 289 ILE A O 1
ATOM 2252 N N . ILE A 1 290 ? -28.136 0.284 50.279 1.00 85.31 290 ILE A N 1
ATOM 2253 C CA . ILE A 1 290 ? -26.739 -0.136 50.099 1.00 85.31 290 ILE A CA 1
ATOM 2254 C C . ILE A 1 290 ? -25.774 1.055 50.048 1.00 85.31 290 ILE A C 1
ATOM 2256 O O . ILE A 1 290 ? -24.700 0.993 50.644 1.00 85.31 290 ILE A O 1
ATOM 2260 N N . CYS A 1 291 ? -26.149 2.161 49.402 1.00 85.06 291 CYS A N 1
ATOM 2261 C CA . CYS A 1 291 ? -25.299 3.346 49.242 1.00 85.06 291 CYS A CA 1
ATOM 2262 C C . CYS A 1 291 ? -25.440 4.336 50.412 1.00 85.06 291 CYS A C 1
ATOM 2264 O O . CYS A 1 291 ? -25.580 5.536 50.192 1.00 85.06 291 CYS A O 1
ATOM 2266 N N . VAL A 1 292 ? -25.442 3.839 51.651 1.00 80.00 292 VAL A N 1
ATOM 2267 C CA . VAL A 1 292 ? -25.557 4.675 52.861 1.00 80.00 292 VAL A CA 1
ATOM 2268 C C . VAL A 1 292 ? -24.333 5.591 52.994 1.00 80.00 292 VAL A C 1
ATOM 2270 O O . VAL A 1 292 ? -23.214 5.188 52.678 1.00 80.00 292 VAL A O 1
ATOM 2273 N N . ASP A 1 293 ? -24.535 6.808 53.511 1.00 66.38 293 ASP A N 1
ATOM 2274 C CA . ASP A 1 293 ? -23.511 7.867 53.617 1.00 66.38 293 ASP A CA 1
ATOM 2275 C C . ASP A 1 293 ? -22.277 7.491 54.469 1.00 66.38 293 ASP A C 1
ATOM 2277 O O . ASP A 1 293 ? -21.240 8.152 54.408 1.00 66.38 293 ASP A O 1
ATOM 2281 N N . ASN A 1 294 ? -22.348 6.410 55.250 1.00 76.50 294 ASN A N 1
ATOM 2282 C CA . ASN A 1 294 ? -21.222 5.896 56.021 1.00 76.50 294 ASN A CA 1
ATOM 2283 C C . ASN A 1 294 ? -20.294 5.039 55.137 1.00 76.50 294 ASN A C 1
ATOM 2285 O O . ASN A 1 294 ? -20.535 3.848 54.929 1.00 76.50 294 ASN A O 1
ATOM 2289 N N . GLU A 1 295 ? -19.176 5.632 54.707 1.00 73.75 295 GLU A N 1
ATOM 2290 C CA . GLU A 1 295 ? -18.052 4.975 54.008 1.00 73.75 295 GLU A CA 1
ATOM 2291 C C . GLU A 1 295 ? -17.671 3.574 54.542 1.00 73.75 295 GLU A C 1
ATOM 2293 O O . GLU A 1 295 ? -17.612 2.635 53.745 1.00 73.75 295 GLU A O 1
ATOM 2298 N N . PRO A 1 296 ? -17.443 3.356 55.859 1.00 79.12 296 PRO A N 1
ATOM 2299 C CA . PRO A 1 296 ? -16.959 2.059 56.338 1.00 79.12 296 PRO A CA 1
ATOM 2300 C C . PRO A 1 296 ? -17.997 0.941 56.189 1.00 79.12 296 PRO A C 1
ATOM 2302 O O . PRO A 1 296 ? -17.644 -0.159 55.775 1.00 79.12 296 PRO A O 1
ATOM 2305 N N . THR A 1 297 ? -19.273 1.222 56.466 1.00 81.44 297 THR A N 1
ATOM 2306 C CA . THR A 1 297 ? -20.357 0.239 56.312 1.00 81.44 297 THR A CA 1
ATOM 2307 C C . THR A 1 297 ? -20.661 -0.033 54.843 1.00 81.44 297 THR A C 1
ATOM 2309 O O . THR A 1 297 ? -20.956 -1.164 54.474 1.00 81.44 297 THR A O 1
ATOM 2312 N N . ARG A 1 298 ? -20.535 0.987 53.984 1.00 84.12 298 ARG A N 1
ATOM 2313 C CA . ARG A 1 298 ? -20.711 0.848 52.534 1.00 84.12 298 ARG A CA 1
ATOM 2314 C C . ARG A 1 298 ? -19.644 -0.072 51.945 1.00 84.12 298 ARG A C 1
ATOM 2316 O O . ARG A 1 298 ? -19.968 -1.030 51.247 1.00 84.12 298 ARG A O 1
ATOM 2323 N N . MET A 1 299 ? -18.382 0.160 52.301 1.00 82.75 299 MET A N 1
ATOM 2324 C CA . MET A 1 299 ? -17.267 -0.680 51.870 1.00 82.75 299 MET A CA 1
ATOM 2325 C C . MET A 1 299 ? -17.386 -2.123 52.390 1.00 82.75 299 MET A C 1
ATOM 2327 O O . MET A 1 299 ? -17.042 -3.058 51.668 1.00 82.75 299 MET A O 1
ATOM 2331 N N . GLU A 1 300 ? -17.888 -2.322 53.613 1.00 86.06 300 GLU A N 1
ATOM 2332 C CA . GLU A 1 300 ? -18.119 -3.654 54.188 1.00 86.06 300 GLU A CA 1
ATOM 2333 C C . GLU A 1 300 ? -19.228 -4.418 53.446 1.00 86.06 300 GLU A C 1
ATOM 2335 O O . GLU A 1 300 ? -18.984 -5.540 53.001 1.00 86.06 300 GLU A O 1
ATOM 2340 N N . HIS A 1 301 ? -20.375 -3.784 53.168 1.00 87.62 301 HIS A N 1
ATOM 2341 C CA . HIS A 1 301 ? -21.447 -4.389 52.364 1.00 87.62 301 HIS A CA 1
ATOM 2342 C C . HIS A 1 301 ? -20.971 -4.801 50.963 1.00 87.62 301 HIS A C 1
ATOM 2344 O O . HIS A 1 301 ? -21.254 -5.912 50.513 1.00 87.62 301 HIS A O 1
ATOM 2350 N N . PHE A 1 302 ? -20.214 -3.943 50.267 1.00 89.44 302 PHE A N 1
ATOM 2351 C CA . PHE A 1 302 ? -19.679 -4.282 48.942 1.00 89.44 302 PHE A CA 1
ATOM 2352 C C . PHE A 1 302 ? -18.575 -5.337 48.992 1.00 89.44 302 PHE A C 1
ATOM 2354 O O . PHE A 1 302 ? -18.410 -6.086 48.030 1.00 89.44 302 PHE A O 1
ATOM 2361 N N . LYS A 1 303 ? -17.837 -5.441 50.101 1.00 89.62 303 LYS A N 1
ATOM 2362 C CA . LYS A 1 303 ? -16.855 -6.506 50.321 1.00 89.62 303 LYS A CA 1
ATOM 2363 C C . LYS A 1 303 ? -17.521 -7.862 50.516 1.00 89.62 303 LYS A C 1
ATOM 2365 O O . LYS A 1 303 ? -17.086 -8.828 49.893 1.00 89.62 303 LYS A O 1
ATOM 2370 N N . GLU A 1 304 ? -18.561 -7.929 51.340 1.00 89.69 304 GLU A N 1
ATOM 2371 C CA . GLU A 1 304 ? -19.338 -9.154 51.545 1.00 89.69 304 GLU A CA 1
ATOM 2372 C C . GLU A 1 304 ? -20.059 -9.573 50.262 1.00 89.69 304 GLU A C 1
ATOM 2374 O O . GLU A 1 304 ? -19.957 -10.728 49.854 1.00 89.69 304 GLU A O 1
ATOM 2379 N N . LEU A 1 305 ? -20.699 -8.627 49.565 1.00 90.00 305 LEU A N 1
ATOM 2380 C CA . LEU A 1 305 ? -21.369 -8.890 48.291 1.00 90.00 305 LEU A CA 1
ATOM 2381 C C . LEU A 1 305 ? -20.390 -9.372 47.210 1.00 90.00 305 LEU A C 1
ATOM 2383 O O . LEU A 1 305 ? -20.691 -10.323 46.493 1.00 90.00 305 LEU A O 1
ATOM 2387 N N . ALA A 1 306 ? -19.217 -8.741 47.092 1.00 89.31 306 ALA A N 1
ATOM 2388 C CA . ALA A 1 306 ? -18.179 -9.172 46.158 1.00 89.31 306 ALA A CA 1
ATOM 2389 C C . ALA A 1 306 ? -17.679 -10.591 46.476 1.00 89.31 306 ALA A C 1
ATOM 2391 O O . ALA A 1 306 ? -17.497 -11.391 45.560 1.00 89.31 306 ALA A O 1
ATOM 2392 N N . GLY A 1 307 ? -17.479 -10.906 47.760 1.00 90.12 307 GLY A N 1
ATOM 2393 C CA . GLY A 1 307 ? -17.077 -12.239 48.211 1.00 90.12 307 GLY A CA 1
ATOM 2394 C C . GLY A 1 307 ? -18.114 -13.308 47.868 1.00 90.12 307 GLY A C 1
ATOM 2395 O O . GLY A 1 307 ? -17.766 -14.317 47.257 1.00 90.12 307 GLY A O 1
ATOM 2396 N N . GLU A 1 308 ? -19.386 -13.049 48.179 1.00 90.88 308 GLU A N 1
ATOM 2397 C CA . GLU A 1 308 ? -20.479 -13.981 47.887 1.00 90.88 308 GLU A CA 1
ATOM 2398 C C . GLU A 1 308 ? -20.651 -14.192 46.376 1.00 90.88 308 GLU A C 1
ATOM 2400 O O . GLU A 1 308 ? -20.812 -15.323 45.923 1.00 90.88 308 GLU A O 1
ATOM 2405 N N . LEU A 1 309 ? -20.566 -13.131 45.563 1.00 89.38 309 LEU A N 1
ATOM 2406 C CA . LEU A 1 309 ? -20.672 -13.249 44.104 1.00 89.38 309 LEU A CA 1
ATOM 2407 C C . LEU A 1 309 ? -19.538 -14.092 43.507 1.00 89.38 309 LEU A C 1
ATOM 2409 O O . LEU A 1 309 ? -19.809 -14.936 42.653 1.00 89.38 309 LEU A O 1
ATOM 2413 N N . LYS A 1 310 ? -18.298 -13.931 43.986 1.00 89.25 310 LYS A N 1
ATOM 2414 C CA . LYS A 1 310 ? -17.168 -14.781 43.572 1.00 89.25 310 LYS A CA 1
ATOM 2415 C C . LYS A 1 310 ? -17.357 -16.247 43.966 1.00 89.25 310 LYS A C 1
ATOM 2417 O O . LYS A 1 310 ? -17.053 -17.165 43.208 1.00 89.25 310 LYS A O 1
ATOM 2422 N N . GLU A 1 311 ? -17.891 -16.505 45.157 1.00 90.44 311 GLU A N 1
ATOM 2423 C CA . GLU A 1 311 ? -18.125 -17.878 45.604 1.00 90.44 311 GLU A CA 1
ATOM 2424 C C . GLU A 1 311 ? -19.286 -18.543 44.852 1.00 90.44 311 GLU A C 1
ATOM 2426 O O . GLU A 1 311 ? -19.207 -19.727 44.502 1.00 90.44 311 GLU A O 1
ATOM 2431 N N . GLN A 1 312 ? -20.349 -17.793 44.567 1.00 89.25 312 GLN A N 1
ATOM 2432 C CA . GLN A 1 312 ? -21.585 -18.320 44.000 1.00 89.25 312 GLN A CA 1
ATOM 2433 C C . GLN A 1 312 ? -21.589 -18.403 42.474 1.00 89.25 312 GLN A C 1
ATOM 2435 O O . GLN A 1 312 ? -22.308 -19.250 41.948 1.00 89.25 312 GLN A O 1
ATOM 2440 N N . VAL A 1 313 ? -20.834 -17.587 41.737 1.00 90.12 313 VAL A N 1
ATOM 2441 C CA . VAL A 1 313 ? -20.848 -17.624 40.263 1.00 90.12 313 VAL A CA 1
ATOM 2442 C C . VAL A 1 313 ? -20.158 -18.891 39.739 1.00 90.12 313 VAL A C 1
ATOM 2444 O O . VAL A 1 313 ? -19.025 -19.221 40.087 1.00 90.12 313 VAL A O 1
ATOM 2447 N N . ASP A 1 314 ? -20.868 -19.662 38.910 1.00 91.00 314 ASP A N 1
ATOM 2448 C CA . ASP A 1 314 ? -20.337 -20.874 38.283 1.00 91.00 314 ASP A CA 1
ATOM 2449 C C . ASP A 1 314 ? -19.777 -20.562 36.892 1.00 91.00 314 ASP A C 1
ATOM 2451 O O . ASP A 1 314 ? -20.524 -20.421 35.924 1.00 91.00 314 ASP A O 1
ATOM 2455 N N . VAL A 1 315 ? -18.445 -20.535 36.789 1.00 88.44 315 VAL A N 1
ATOM 2456 C CA . VAL A 1 315 ? -17.696 -20.286 35.546 1.00 88.44 315 VAL A CA 1
ATOM 2457 C C . VAL A 1 315 ? -18.201 -21.133 34.369 1.00 88.44 315 VAL A C 1
ATOM 2459 O O . VAL A 1 315 ? -18.328 -20.620 33.258 1.00 88.44 315 VAL A O 1
ATOM 2462 N N . ARG A 1 316 ? -18.522 -22.418 34.578 1.00 87.94 316 ARG A N 1
ATOM 2463 C CA . ARG A 1 316 ? -18.950 -23.312 33.484 1.00 87.94 316 ARG A CA 1
ATOM 2464 C C . ARG A 1 316 ? -20.350 -22.964 32.996 1.00 87.94 316 ARG A C 1
ATOM 2466 O O . ARG A 1 316 ? -20.585 -22.954 31.788 1.00 87.94 316 ARG A O 1
ATOM 2473 N N . LYS A 1 317 ? -21.264 -22.642 33.920 1.00 88.56 317 LYS A N 1
ATOM 2474 C CA . LYS A 1 317 ? -22.607 -22.171 33.554 1.00 88.56 317 LYS A CA 1
ATOM 2475 C C . LYS A 1 317 ? -22.516 -20.848 32.802 1.00 88.56 317 LYS A C 1
ATOM 2477 O O . LYS A 1 317 ? -23.149 -20.732 31.757 1.00 88.56 317 LYS A O 1
ATOM 2482 N N . THR A 1 318 ? -21.675 -19.914 33.258 1.00 87.44 318 THR A N 1
ATOM 2483 C CA . THR A 1 318 ? -21.450 -18.625 32.583 1.00 87.44 318 THR A CA 1
ATOM 2484 C C . THR A 1 318 ? -21.001 -18.815 31.138 1.00 87.44 318 THR A C 1
ATOM 2486 O O . THR A 1 318 ? -21.603 -18.235 30.239 1.00 87.44 318 THR A O 1
ATOM 2489 N N . VAL A 1 319 ? -19.990 -19.661 30.901 1.00 86.69 319 VAL A N 1
ATOM 2490 C CA . VAL A 1 319 ? -19.470 -19.948 29.552 1.00 86.69 319 VAL A CA 1
ATOM 2491 C C . VAL A 1 319 ? -20.563 -20.517 28.646 1.00 86.69 319 VAL A C 1
ATOM 2493 O O . VAL A 1 319 ? -20.741 -20.025 27.533 1.00 86.69 319 VAL A O 1
ATOM 2496 N N . SER A 1 320 ? -21.341 -21.489 29.140 1.00 86.06 320 SER A N 1
ATOM 2497 C CA . SER A 1 320 ? -22.420 -22.112 28.360 1.00 86.06 320 SER A CA 1
ATOM 2498 C C . SER A 1 320 ? -23.577 -21.154 28.053 1.00 86.06 320 SER A C 1
ATOM 2500 O O . SER A 1 320 ? -24.114 -21.171 26.947 1.00 86.06 320 SER A O 1
ATOM 2502 N N . GLN A 1 321 ? -23.931 -20.280 29.002 1.00 84.25 321 GLN A N 1
ATOM 2503 C CA . GLN A 1 321 ? -25.033 -19.328 28.862 1.00 84.25 321 GLN A CA 1
ATOM 2504 C C . GLN A 1 321 ? -24.659 -18.167 27.930 1.00 84.25 321 GLN A C 1
ATOM 2506 O O . GLN A 1 321 ? -25.504 -17.686 27.182 1.00 84.25 321 GLN A O 1
ATOM 2511 N N . LEU A 1 322 ? -23.392 -17.738 27.954 1.00 81.88 322 LEU A N 1
ATOM 2512 C CA . LEU A 1 322 ? -22.845 -16.714 27.059 1.00 81.88 322 LEU A CA 1
ATOM 2513 C C . LEU A 1 322 ? -22.390 -17.273 25.701 1.00 81.88 322 LEU A C 1
ATOM 2515 O O . LEU A 1 322 ? -22.074 -16.496 24.802 1.00 81.88 322 LEU A O 1
ATOM 2519 N N . ARG A 1 323 ? -22.367 -18.605 25.546 1.00 82.38 323 ARG A N 1
ATOM 2520 C CA . ARG A 1 323 ? -21.849 -19.321 24.369 1.00 82.38 323 ARG A CA 1
ATOM 2521 C C . ARG A 1 323 ? -20.448 -18.863 23.966 1.00 82.38 323 ARG A C 1
ATOM 2523 O O . ARG A 1 323 ? -20.164 -18.668 22.787 1.00 82.38 323 ARG A O 1
ATOM 2530 N N . LEU A 1 324 ? -19.568 -18.685 24.951 1.00 78.19 324 LEU A N 1
ATOM 2531 C CA . LEU A 1 324 ? -18.199 -18.229 24.689 1.00 78.19 324 LEU A CA 1
ATOM 2532 C C . LEU A 1 324 ? -17.375 -19.281 23.932 1.00 78.19 324 LEU A C 1
ATOM 2534 O O . LEU A 1 324 ? -16.431 -18.920 23.244 1.00 78.19 324 LEU A O 1
ATOM 2538 N N . ASP A 1 325 ? -17.765 -20.559 23.980 1.00 75.25 325 ASP A N 1
ATOM 2539 C CA . ASP A 1 325 ? -17.130 -21.641 23.210 1.00 75.25 325 ASP A CA 1
ATOM 2540 C C . ASP A 1 325 ? -17.260 -21.467 21.679 1.00 75.25 325 ASP A C 1
ATOM 2542 O O . ASP A 1 325 ? -16.494 -22.062 20.925 1.00 75.25 325 ASP A O 1
ATOM 2546 N N . GLU A 1 326 ? -18.224 -20.664 21.211 1.00 73.56 326 GLU A N 1
ATOM 2547 C CA . GLU A 1 326 ? -18.469 -20.386 19.786 1.00 73.56 326 GLU A CA 1
ATOM 2548 C C . GLU A 1 326 ? -17.658 -19.177 19.261 1.00 73.56 326 GLU A C 1
ATOM 2550 O O . GLU A 1 326 ? -17.702 -18.881 18.065 1.00 73.56 326 GLU A O 1
ATOM 2555 N N . VAL A 1 327 ? -16.911 -18.475 20.128 1.00 71.62 327 VAL A N 1
ATOM 2556 C CA . VAL A 1 327 ? -16.124 -17.288 19.753 1.00 71.62 327 VAL A CA 1
ATOM 2557 C C . VAL A 1 327 ? -14.897 -17.711 18.938 1.00 71.62 327 VAL A C 1
ATOM 2559 O O . VAL A 1 327 ? -13.889 -18.179 19.472 1.00 71.62 327 VAL A O 1
ATOM 2562 N N . ASN A 1 328 ? -14.955 -17.499 17.623 1.00 66.88 328 ASN A N 1
ATOM 2563 C CA . ASN A 1 328 ? -13.858 -17.795 16.700 1.00 66.88 328 ASN A CA 1
ATOM 2564 C C . ASN A 1 328 ? -12.814 -16.669 16.677 1.00 66.88 328 ASN A C 1
ATOM 2566 O O . ASN A 1 328 ? -12.648 -15.967 15.681 1.00 66.88 328 ASN A O 1
ATOM 2570 N N . ALA A 1 329 ? -12.043 -16.538 17.759 1.00 59.75 329 ALA A N 1
ATOM 2571 C CA . ALA A 1 329 ? -10.962 -15.549 17.859 1.00 59.75 329 ALA A CA 1
ATOM 2572 C C . ALA A 1 329 ? -9.882 -15.686 16.757 1.00 59.75 329 ALA A C 1
ATOM 2574 O O . ALA A 1 329 ? -9.173 -14.731 16.461 1.00 59.75 329 ALA A O 1
ATOM 2575 N N . THR A 1 330 ? -9.758 -16.859 16.127 1.00 63.47 330 THR A N 1
ATOM 2576 C CA . THR A 1 330 ? -8.810 -17.109 15.027 1.00 63.47 330 THR A CA 1
ATOM 2577 C C . THR A 1 330 ? -9.263 -16.523 13.689 1.00 63.47 330 THR A C 1
ATOM 2579 O O . THR A 1 330 ? -8.432 -16.138 12.873 1.00 63.47 330 THR A O 1
ATOM 2582 N N . GLU A 1 331 ? -10.570 -16.449 13.435 1.00 65.31 331 GLU A N 1
ATOM 2583 C CA . GLU A 1 331 ? -11.115 -15.946 12.165 1.00 65.31 331 GLU A CA 1
ATOM 2584 C C . GLU A 1 331 ? -10.976 -14.420 12.081 1.00 65.31 331 GLU A C 1
ATOM 2586 O O . GLU A 1 331 ? -10.545 -13.872 11.066 1.00 65.31 331 GLU A O 1
ATOM 2591 N N . THR A 1 332 ? -11.259 -13.735 13.188 1.00 62.00 332 THR A N 1
ATOM 2592 C CA . THR A 1 332 ? -11.083 -12.283 13.330 1.00 62.00 332 THR A CA 1
ATOM 2593 C C . THR A 1 332 ? -9.615 -11.887 13.170 1.00 62.00 332 THR A C 1
ATOM 2595 O O . THR A 1 332 ? -9.298 -10.917 12.480 1.00 62.00 332 THR A O 1
ATOM 2598 N N . GLN A 1 333 ? -8.711 -12.714 13.701 1.00 64.12 333 GLN A N 1
ATOM 2599 C CA . GLN A 1 333 ? -7.269 -12.584 13.531 1.00 64.12 333 GLN A CA 1
ATOM 2600 C C . GLN A 1 333 ? -6.838 -12.734 12.066 1.00 64.12 333 GLN A C 1
ATOM 2602 O O . GLN A 1 333 ? -6.040 -11.927 11.588 1.00 64.12 333 GLN A O 1
ATOM 2607 N N . HIS A 1 334 ? -7.320 -13.757 11.351 1.00 65.94 334 HIS A N 1
ATOM 2608 C CA . HIS A 1 334 ? -6.981 -13.944 9.937 1.00 65.94 334 HIS A CA 1
ATOM 2609 C C . HIS A 1 334 ? -7.440 -12.753 9.093 1.00 65.94 334 HIS A C 1
ATOM 2611 O O . HIS A 1 334 ? -6.655 -12.241 8.301 1.00 65.94 334 HIS A O 1
ATOM 2617 N N . ARG A 1 335 ? -8.653 -12.247 9.334 1.00 67.88 335 ARG A N 1
ATOM 2618 C CA . ARG A 1 335 ? -9.197 -11.069 8.639 1.00 67.88 335 ARG A CA 1
ATOM 2619 C C . ARG A 1 335 ? -8.391 -9.807 8.913 1.00 67.88 335 ARG A C 1
ATOM 2621 O O . ARG A 1 335 ? -8.084 -9.062 7.987 1.00 67.88 335 ARG A O 1
ATOM 2628 N N . LEU A 1 336 ? -8.011 -9.588 10.171 1.00 66.69 336 LEU A N 1
ATOM 2629 C CA . LEU A 1 336 ? -7.157 -8.471 10.551 1.00 66.69 336 LEU A CA 1
ATOM 2630 C C . LEU A 1 336 ? -5.787 -8.599 9.882 1.00 66.69 336 LEU A C 1
ATOM 2632 O O . LEU A 1 336 ? -5.294 -7.640 9.302 1.00 66.69 336 LEU A O 1
ATOM 2636 N N . ARG A 1 337 ? -5.184 -9.789 9.908 1.00 70.75 337 ARG A N 1
ATOM 2637 C CA . ARG A 1 337 ? -3.901 -10.044 9.251 1.00 70.75 337 ARG A CA 1
ATOM 2638 C C . ARG A 1 337 ? -3.961 -9.747 7.750 1.00 70.75 337 ARG A C 1
ATOM 2640 O O . ARG A 1 337 ? -3.069 -9.060 7.267 1.00 70.75 337 ARG A O 1
ATOM 2647 N N . SER A 1 338 ? -4.988 -10.223 7.052 1.00 72.94 338 SER A N 1
ATOM 2648 C CA . SER A 1 338 ? -5.180 -9.956 5.622 1.00 72.94 338 SER A CA 1
ATOM 2649 C C . SER A 1 338 ? -5.344 -8.465 5.346 1.00 72.94 338 SER A C 1
ATOM 2651 O O . SER A 1 338 ? -4.676 -7.933 4.471 1.00 72.94 338 SER A O 1
ATOM 2653 N N . LEU A 1 339 ? -6.117 -7.755 6.174 1.00 70.88 339 LEU A N 1
ATOM 2654 C CA . LEU A 1 339 ? -6.204 -6.299 6.089 1.00 70.88 339 LEU A CA 1
ATOM 2655 C C . LEU A 1 339 ? -4.825 -5.644 6.233 1.00 70.88 339 LEU A C 1
ATOM 2657 O O . LEU A 1 339 ? -4.469 -4.781 5.442 1.00 70.88 339 LEU A O 1
ATOM 2661 N N . LEU A 1 340 ? -4.033 -6.037 7.233 1.00 71.19 340 LEU A N 1
ATOM 2662 C CA . LEU A 1 340 ? -2.695 -5.482 7.460 1.00 71.19 340 LEU A CA 1
ATOM 2663 C C . LEU A 1 340 ? -1.740 -5.759 6.287 1.00 71.19 340 LEU A C 1
ATOM 2665 O O . LEU A 1 340 ? -0.901 -4.916 5.969 1.00 71.19 340 LEU A O 1
ATOM 2669 N N . GLU A 1 341 ? -1.845 -6.935 5.671 1.00 75.94 341 GLU A N 1
ATOM 2670 C CA . GLU A 1 341 ? -1.074 -7.306 4.482 1.00 75.94 341 GLU A CA 1
ATOM 2671 C C . GLU A 1 341 ? -1.450 -6.413 3.287 1.00 75.94 341 GLU A C 1
ATOM 2673 O O . GLU A 1 341 ? -0.551 -5.815 2.688 1.00 75.94 341 GLU A O 1
ATOM 2678 N N . ASP A 1 342 ? -2.746 -6.202 3.037 1.00 73.88 342 ASP A N 1
ATOM 2679 C CA . ASP A 1 342 ? -3.244 -5.297 1.990 1.00 73.88 342 ASP A CA 1
ATOM 2680 C C . ASP A 1 342 ? -2.770 -3.844 2.217 1.00 73.88 342 ASP A C 1
ATOM 2682 O O . ASP A 1 342 ? -2.424 -3.121 1.281 1.00 73.88 342 ASP A O 1
ATOM 2686 N N . LEU A 1 343 ? -2.667 -3.399 3.475 1.00 71.69 343 LEU A N 1
ATOM 2687 C CA . LEU A 1 343 ? -2.170 -2.057 3.806 1.00 71.69 343 LEU A CA 1
ATOM 2688 C C . LEU A 1 343 ? -0.696 -1.845 3.495 1.00 71.69 343 LEU A C 1
ATOM 2690 O O . LEU A 1 343 ? -0.317 -0.810 2.939 1.00 71.69 343 LEU A O 1
ATOM 2694 N N . LEU A 1 344 ? 0.141 -2.816 3.853 1.00 74.62 344 LEU A N 1
ATOM 2695 C CA . LEU A 1 344 ? 1.563 -2.784 3.514 1.00 74.62 344 LEU A CA 1
ATOM 2696 C C . LEU A 1 344 ? 1.764 -2.792 1.998 1.00 74.62 344 LEU A C 1
ATOM 2698 O O . LEU A 1 344 ? 2.718 -2.207 1.484 1.00 74.62 344 LEU A O 1
ATOM 2702 N N . GLN A 1 345 ? 0.855 -3.442 1.285 1.00 77.81 345 GLN A N 1
ATOM 2703 C CA . GLN A 1 345 ? 0.886 -3.544 -0.157 1.00 77.81 345 GLN A CA 1
ATOM 2704 C C . GLN A 1 345 ? 0.503 -2.222 -0.839 1.00 77.81 345 GLN A C 1
ATOM 2706 O O . GLN A 1 345 ? 1.223 -1.790 -1.741 1.00 77.81 345 GLN A O 1
ATOM 2711 N N . VAL A 1 346 ? -0.521 -1.509 -0.353 1.00 75.06 346 VAL A N 1
ATOM 2712 C CA . VAL A 1 346 ? -0.842 -0.140 -0.810 1.00 75.06 346 VAL A CA 1
ATOM 2713 C C . VAL A 1 346 ? 0.322 0.822 -0.543 1.00 75.06 346 VAL A C 1
ATOM 2715 O O . VAL A 1 346 ? 0.700 1.598 -1.422 1.00 75.06 346 VAL A O 1
ATOM 2718 N N . GLU A 1 347 ? 0.947 0.753 0.637 1.00 75.62 347 GLU A N 1
ATOM 2719 C CA . GLU A 1 347 ? 2.133 1.564 0.950 1.00 75.62 347 GLU A CA 1
ATOM 2720 C C . GLU A 1 347 ? 3.286 1.281 -0.019 1.00 75.62 347 GLU A C 1
ATOM 2722 O O . GLU A 1 347 ? 3.962 2.202 -0.486 1.00 75.62 347 GLU A O 1
ATOM 2727 N N . LYS A 1 348 ? 3.504 0.002 -0.337 1.00 80.12 348 LYS A N 1
ATOM 2728 C CA . LYS A 1 348 ? 4.527 -0.418 -1.288 1.00 80.12 348 LYS A CA 1
ATOM 2729 C C . LYS A 1 348 ? 4.266 0.163 -2.676 1.00 80.12 348 LYS A C 1
ATOM 2731 O O . LYS A 1 348 ? 5.194 0.699 -3.264 1.00 80.12 348 LYS A O 1
ATOM 2736 N N . ILE A 1 349 ? 3.021 0.140 -3.164 1.00 79.62 349 ILE A N 1
ATOM 2737 C CA . ILE A 1 349 ? 2.657 0.740 -4.463 1.00 79.62 349 ILE A CA 1
ATOM 2738 C C . ILE A 1 349 ? 3.018 2.224 -4.493 1.00 79.62 349 ILE A C 1
ATOM 2740 O O . ILE A 1 349 ? 3.640 2.692 -5.443 1.00 79.62 349 ILE A O 1
ATOM 2744 N N . LEU A 1 350 ? 2.671 2.965 -3.442 1.00 78.94 350 LEU A N 1
ATOM 2745 C CA . LEU A 1 350 ? 2.962 4.396 -3.366 1.00 78.94 350 LEU A CA 1
ATOM 2746 C C . LEU A 1 350 ? 4.470 4.683 -3.341 1.00 78.94 350 LEU A C 1
ATOM 2748 O O . LEU A 1 350 ? 4.928 5.613 -4.007 1.00 78.94 350 LEU A O 1
ATOM 2752 N N . LYS A 1 351 ? 5.251 3.865 -2.625 1.00 81.62 351 LYS A N 1
ATOM 2753 C CA . LYS A 1 351 ? 6.721 3.931 -2.646 1.00 81.62 351 LYS A CA 1
ATOM 2754 C C . LYS A 1 351 ? 7.279 3.616 -4.031 1.00 81.62 351 LYS A C 1
ATOM 2756 O O . LYS A 1 351 ? 8.144 4.341 -4.512 1.00 81.62 351 LYS A O 1
ATOM 2761 N N . ASP A 1 352 ? 6.757 2.589 -4.690 1.00 85.19 352 ASP A N 1
ATOM 2762 C CA . ASP A 1 352 ? 7.191 2.203 -6.029 1.00 85.19 352 ASP A CA 1
ATOM 2763 C C . ASP A 1 352 ? 6.932 3.328 -7.053 1.00 85.19 352 ASP A C 1
ATOM 2765 O O . ASP A 1 352 ? 7.779 3.591 -7.908 1.00 85.19 352 ASP A O 1
ATOM 2769 N N . VAL A 1 353 ? 5.801 4.040 -6.944 1.00 85.75 353 VAL A N 1
ATOM 2770 C CA . VAL A 1 353 ? 5.491 5.215 -7.781 1.00 85.75 353 VAL A CA 1
ATOM 2771 C C . VAL A 1 353 ? 6.478 6.361 -7.536 1.00 85.75 353 VAL A C 1
ATOM 2773 O O . VAL A 1 353 ? 6.895 7.014 -8.494 1.00 85.75 353 VAL A O 1
ATOM 2776 N N . ASP A 1 354 ? 6.898 6.606 -6.292 1.00 84.75 354 ASP A N 1
ATOM 2777 C CA . ASP A 1 354 ? 7.920 7.623 -6.003 1.00 84.75 354 ASP A CA 1
ATOM 2778 C C . ASP A 1 354 ? 9.282 7.255 -6.615 1.00 84.75 354 ASP A C 1
ATOM 2780 O O . ASP A 1 354 ? 9.896 8.085 -7.295 1.00 84.75 354 ASP A O 1
ATOM 2784 N N . ILE A 1 355 ? 9.709 5.993 -6.473 1.00 86.44 355 ILE A N 1
ATOM 2785 C CA . ILE A 1 355 ? 10.953 5.477 -7.072 1.00 86.44 355 ILE A CA 1
ATOM 2786 C C . ILE A 1 355 ? 10.898 5.607 -8.605 1.00 86.44 355 ILE A C 1
ATOM 2788 O O . ILE A 1 355 ? 11.828 6.137 -9.224 1.00 86.44 355 ILE A O 1
ATOM 2792 N N . LEU A 1 356 ? 9.789 5.203 -9.236 1.00 88.94 356 LEU A N 1
ATOM 2793 C CA . LEU A 1 356 ? 9.599 5.366 -10.681 1.00 88.94 356 LEU A CA 1
ATOM 2794 C C . LEU A 1 356 ? 9.572 6.833 -11.107 1.00 88.94 356 LEU A C 1
ATOM 2796 O O . LEU A 1 356 ? 10.127 7.177 -12.151 1.00 88.94 356 LEU A O 1
ATOM 2800 N N . SER A 1 357 ? 8.970 7.718 -10.312 1.00 89.00 357 SER A N 1
ATOM 2801 C CA . SER A 1 357 ? 8.962 9.151 -10.607 1.00 89.00 357 SER A CA 1
ATOM 2802 C C . SER A 1 357 ? 10.368 9.739 -10.543 1.00 89.00 357 SER A C 1
ATOM 2804 O O . SER A 1 357 ? 10.724 10.568 -11.382 1.00 89.00 357 SER A O 1
ATOM 2806 N N . ALA A 1 358 ? 11.196 9.301 -9.591 1.00 87.19 358 ALA A N 1
ATOM 2807 C CA . ALA A 1 358 ? 12.595 9.705 -9.508 1.00 87.19 358 ALA A CA 1
ATOM 2808 C C . ALA A 1 358 ? 13.376 9.305 -10.770 1.00 87.19 358 ALA A C 1
ATOM 2810 O O . ALA A 1 358 ? 14.100 10.140 -11.315 1.00 87.19 358 ALA A O 1
ATOM 2811 N N . LEU A 1 359 ? 13.167 8.086 -11.285 1.00 88.88 359 LEU A N 1
ATOM 2812 C CA . LEU A 1 359 ? 13.730 7.656 -12.570 1.00 88.88 359 LEU A CA 1
ATOM 2813 C C . LEU A 1 359 ? 13.188 8.505 -13.733 1.00 88.88 359 LEU A C 1
ATOM 2815 O O . LEU A 1 359 ? 13.960 9.025 -14.535 1.00 88.88 359 LEU A O 1
ATOM 2819 N N . ALA A 1 360 ? 11.871 8.702 -13.809 1.00 87.56 360 ALA A N 1
ATOM 2820 C CA . ALA A 1 360 ? 11.231 9.451 -14.889 1.00 87.56 360 ALA A CA 1
ATOM 2821 C C . ALA A 1 360 ? 11.636 10.934 -14.926 1.00 87.56 360 ALA A C 1
ATOM 2823 O O . ALA A 1 360 ? 11.688 11.533 -15.998 1.00 87.56 360 ALA A O 1
ATOM 2824 N N . LYS A 1 361 ? 11.981 11.540 -13.782 1.00 85.75 361 LYS A N 1
ATOM 2825 C CA . LYS A 1 361 ? 12.530 12.907 -13.721 1.00 85.75 361 LYS A CA 1
ATOM 2826 C C . LYS A 1 361 ? 13.879 13.035 -14.427 1.00 85.75 361 LYS A C 1
ATOM 2828 O O . LYS A 1 361 ? 14.186 14.131 -14.890 1.00 85.75 361 LYS A O 1
ATOM 2833 N N . LEU A 1 362 ? 14.656 11.952 -14.496 1.00 82.31 362 LEU A N 1
ATOM 2834 C CA . LEU A 1 362 ? 15.922 11.907 -15.228 1.00 82.31 362 LEU A CA 1
ATOM 2835 C C . LEU A 1 362 ? 15.716 11.677 -16.726 1.00 82.31 362 LEU A C 1
ATOM 2837 O O . LEU A 1 362 ? 16.633 11.939 -17.493 1.00 82.31 362 LEU A O 1
ATOM 2841 N N . LEU A 1 363 ? 14.541 11.200 -17.146 1.00 82.12 363 LEU A N 1
ATOM 2842 C CA . LEU A 1 363 ? 14.228 10.929 -18.544 1.00 82.12 363 LEU A CA 1
ATOM 2843 C C . LEU A 1 363 ? 13.762 12.195 -19.287 1.00 82.12 363 LEU A C 1
ATOM 2845 O O . LEU A 1 363 ? 13.202 13.120 -18.689 1.00 82.12 363 LEU A O 1
ATOM 2849 N N . PRO A 1 364 ? 13.980 12.251 -20.612 1.00 69.31 364 PRO A N 1
ATOM 2850 C CA . PRO A 1 364 ? 13.581 13.387 -21.432 1.00 69.31 364 PRO A CA 1
ATOM 2851 C C . PRO A 1 364 ? 12.063 13.616 -21.424 1.00 69.31 364 PRO A C 1
ATOM 2853 O O . PRO A 1 364 ? 11.276 12.697 -21.640 1.00 69.31 364 PRO A O 1
ATOM 2856 N N . LYS A 1 365 ? 11.652 14.873 -21.212 1.00 66.38 365 LYS A N 1
ATOM 2857 C CA . LYS A 1 365 ? 10.245 15.309 -21.186 1.00 66.38 365 LYS A CA 1
ATOM 2858 C C . LYS A 1 365 ? 9.871 16.000 -22.501 1.00 66.38 365 LYS A C 1
ATOM 2860 O O . LYS A 1 365 ? 10.697 16.709 -23.065 1.00 66.38 365 LYS A O 1
ATOM 2865 N N . GLY A 1 366 ? 8.617 15.863 -22.952 1.00 59.25 366 GLY A N 1
ATOM 2866 C CA . GLY A 1 366 ? 8.037 16.779 -23.952 1.00 59.25 366 GLY A CA 1
ATOM 2867 C C . GLY A 1 366 ? 7.446 16.174 -25.229 1.00 59.25 366 GLY A C 1
ATOM 2868 O O . GLY A 1 366 ? 6.832 16.916 -25.988 1.00 59.25 366 GLY A O 1
ATOM 2869 N N . ALA A 1 367 ? 7.547 14.862 -25.463 1.00 56.41 367 ALA A N 1
ATOM 2870 C CA . ALA A 1 367 ? 6.979 14.246 -26.672 1.00 56.41 367 ALA A CA 1
ATOM 2871 C C . ALA A 1 367 ? 5.435 14.163 -26.663 1.00 56.41 367 ALA A C 1
ATOM 2873 O O . ALA A 1 367 ? 4.815 14.164 -27.722 1.00 56.41 367 ALA A O 1
ATOM 2874 N N . CYS A 1 368 ? 4.809 14.112 -25.479 1.00 62.97 368 CYS A N 1
ATOM 2875 C CA . CYS A 1 368 ? 3.372 13.845 -25.330 1.00 62.97 368 CYS A CA 1
ATOM 2876 C C . CYS A 1 368 ? 2.586 14.902 -24.535 1.00 62.97 368 CYS A C 1
ATOM 2878 O O . CYS A 1 368 ? 1.431 14.672 -24.188 1.00 62.97 368 CYS A O 1
ATOM 2880 N N . ALA A 1 369 ? 3.161 16.085 -24.289 1.00 52.53 369 ALA A N 1
ATOM 2881 C CA . ALA A 1 369 ? 2.552 17.139 -23.462 1.00 52.53 369 ALA A CA 1
ATOM 2882 C C . ALA A 1 369 ? 1.258 17.771 -24.042 1.00 52.53 369 ALA A C 1
ATOM 2884 O O . ALA A 1 369 ? 0.749 18.744 -23.495 1.00 52.53 369 ALA A O 1
ATOM 2885 N N . SER A 1 370 ? 0.719 17.257 -25.153 1.00 45.16 370 SER A N 1
ATOM 2886 C CA . SER A 1 370 ? -0.469 17.792 -25.832 1.00 45.16 370 SER A CA 1
ATOM 2887 C C . SER A 1 370 ? -1.800 17.160 -25.403 1.00 45.16 370 SER A C 1
ATOM 2889 O O . SER A 1 370 ? -2.844 17.592 -25.890 1.00 45.16 370 SER A O 1
ATOM 2891 N N . LYS A 1 371 ? -1.808 16.171 -24.496 1.00 41.38 371 LYS A N 1
ATOM 2892 C CA . LYS A 1 371 ? -3.041 15.506 -24.035 1.00 41.38 371 LYS A CA 1
ATOM 2893 C C . LYS A 1 371 ? -3.156 15.411 -22.510 1.00 41.38 371 LYS A C 1
ATOM 2895 O O . LYS A 1 371 ? -3.273 14.311 -21.999 1.00 41.38 371 LYS A O 1
ATOM 2900 N N . SER A 1 372 ? -3.165 16.543 -21.805 1.00 32.03 372 SER A N 1
ATOM 2901 C CA . SER A 1 372 ? -3.923 16.707 -20.544 1.00 32.03 372 SER A CA 1
ATOM 2902 C C . SER A 1 372 ? -3.618 18.048 -19.875 1.00 32.03 372 SER A C 1
ATOM 2904 O O . SER A 1 372 ? -2.666 18.181 -19.112 1.00 32.03 372 SER A O 1
ATOM 2906 N N . ALA A 1 373 ? -4.476 19.035 -20.110 1.00 24.38 373 ALA A N 1
ATOM 2907 C CA . ALA A 1 373 ? -4.861 19.980 -19.070 1.00 24.38 373 ALA A CA 1
ATOM 2908 C C . ALA A 1 373 ? -6.282 20.468 -19.391 1.00 24.38 373 ALA A C 1
ATOM 2910 O O . ALA A 1 373 ? -6.461 21.152 -20.402 1.00 24.38 373 ALA A O 1
ATOM 2911 N N . PRO A 1 374 ? -7.307 20.135 -18.585 1.00 31.58 374 PRO A N 1
ATOM 2912 C CA . PRO A 1 374 ? -8.481 20.981 -18.524 1.00 31.58 374 PRO A CA 1
ATOM 2913 C C . PRO A 1 374 ? -8.050 22.310 -17.900 1.00 31.58 374 PRO A C 1
ATOM 2915 O O . PRO A 1 374 ? -7.364 22.369 -16.882 1.00 31.58 374 PRO A O 1
ATOM 2918 N N . THR A 1 375 ? -8.405 23.387 -18.581 1.00 31.19 375 THR A N 1
ATOM 2919 C CA . THR A 1 375 ? -8.071 24.768 -18.263 1.00 31.19 375 THR A CA 1
ATOM 2920 C C . THR A 1 375 ? -8.507 25.124 -16.838 1.00 31.19 375 THR A C 1
ATOM 2922 O O . THR A 1 375 ? -9.697 25.289 -16.582 1.00 31.19 375 THR A O 1
ATOM 2925 N N . SER A 1 376 ? -7.559 25.319 -15.916 1.00 24.53 376 SER A N 1
ATOM 2926 C CA . SER A 1 376 ? -7.800 26.087 -14.691 1.00 24.53 376 SER A CA 1
ATOM 2927 C C . SER A 1 376 ? -6.976 27.369 -14.722 1.00 24.53 376 SER A C 1
ATOM 2929 O O . SER A 1 376 ? -5.748 27.367 -14.641 1.00 24.53 376 SER A O 1
ATOM 2931 N N . ILE A 1 377 ? -7.696 28.472 -14.875 1.00 34.00 377 ILE A N 1
ATOM 2932 C CA . ILE A 1 377 ? -7.225 29.844 -14.732 1.00 34.00 377 ILE A CA 1
ATOM 2933 C C . ILE A 1 377 ? -6.682 30.047 -13.303 1.00 34.00 377 ILE A C 1
ATOM 2935 O O . ILE A 1 377 ? -7.287 29.572 -12.346 1.00 34.00 377 ILE A O 1
ATOM 2939 N N . ASN A 1 378 ? -5.588 30.815 -13.197 1.00 26.80 378 ASN A N 1
ATOM 2940 C CA . ASN A 1 378 ? -4.893 31.312 -11.994 1.00 26.80 378 ASN A CA 1
ATOM 2941 C C . ASN A 1 378 ? -3.808 30.416 -11.363 1.00 26.80 378 ASN A C 1
ATOM 2943 O O . ASN A 1 378 ? -4.027 29.732 -10.372 1.00 26.80 378 ASN A O 1
ATOM 2947 N N . SER A 1 379 ? -2.556 30.594 -11.787 1.00 23.81 379 SER A N 1
ATOM 2948 C CA . SER A 1 379 ? -1.593 31.413 -11.028 1.00 23.81 379 SER A CA 1
ATOM 2949 C C . SER A 1 379 ? -0.245 31.504 -11.750 1.00 23.81 379 SER A C 1
ATOM 2951 O O . SER A 1 379 ? 0.155 30.662 -12.545 1.00 23.81 379 SER A O 1
ATOM 2953 N N . THR A 1 380 ? 0.394 32.637 -11.514 1.00 28.22 380 THR A N 1
ATOM 2954 C CA . THR A 1 380 ? 1.547 33.228 -12.180 1.00 28.22 380 THR A CA 1
ATOM 2955 C C . THR A 1 380 ? 2.868 32.520 -11.902 1.00 28.22 380 THR A C 1
ATOM 2957 O O . THR A 1 380 ? 3.287 32.437 -10.751 1.00 28.22 380 THR A O 1
ATOM 2960 N N . SER A 1 381 ? 3.617 32.211 -12.956 1.00 26.25 381 SER A N 1
ATOM 2961 C CA . SER A 1 381 ? 4.978 32.727 -13.126 1.00 26.25 381 SER A CA 1
ATOM 2962 C C . SER A 1 381 ? 5.410 32.470 -14.566 1.00 26.25 381 SER A C 1
ATOM 2964 O O . SER A 1 381 ? 5.258 31.350 -15.037 1.00 26.25 381 SER A O 1
ATOM 2966 N N . TRP A 1 382 ? 5.912 33.512 -15.231 1.00 27.36 382 TRP A N 1
ATOM 2967 C CA . TRP A 1 382 ? 6.991 33.557 -16.235 1.00 27.36 382 TRP A CA 1
ATOM 2968 C C . TRP A 1 382 ? 6.811 34.869 -17.013 1.00 27.36 382 TRP A C 1
ATOM 2970 O O . TRP A 1 382 ? 6.132 34.942 -18.033 1.00 27.36 382 TRP A O 1
ATOM 2980 N N . ASN A 1 383 ? 7.385 35.942 -16.463 1.00 22.38 383 ASN A N 1
ATOM 2981 C CA . ASN A 1 383 ? 7.512 37.225 -17.147 1.00 22.38 383 ASN A CA 1
ATOM 2982 C C . ASN A 1 383 ? 8.617 37.126 -18.205 1.00 22.38 383 ASN A C 1
ATOM 2984 O O . ASN A 1 383 ? 9.774 36.890 -17.858 1.00 22.38 383 ASN A O 1
ATOM 2988 N N . PHE A 1 384 ? 8.288 37.431 -19.458 1.00 28.11 384 PHE A N 1
ATOM 2989 C CA . PHE A 1 384 ? 9.257 37.943 -20.421 1.00 28.11 384 PHE A CA 1
ATOM 2990 C C . PHE A 1 384 ? 8.678 39.205 -21.069 1.00 28.11 384 PHE A C 1
ATOM 2992 O O . PHE A 1 384 ? 7.662 39.162 -21.759 1.00 28.11 384 PHE A O 1
ATOM 2999 N N . ASN A 1 385 ? 9.307 40.346 -20.781 1.00 22.58 385 ASN A N 1
ATOM 3000 C CA . ASN A 1 385 ? 9.009 41.625 -21.416 1.00 22.58 385 ASN A CA 1
ATOM 3001 C C . ASN A 1 385 ? 9.523 41.592 -22.858 1.00 22.58 385 ASN A C 1
ATOM 3003 O O . ASN A 1 385 ? 10.729 41.674 -23.084 1.00 22.58 385 ASN A O 1
ATOM 3007 N N . SER A 1 386 ? 8.605 41.560 -23.820 1.00 26.34 386 SER A N 1
ATOM 3008 C CA . SER A 1 386 ? 8.898 41.840 -25.224 1.00 26.34 386 SER A CA 1
ATOM 3009 C C . SER A 1 386 ? 8.313 43.194 -25.609 1.00 26.34 386 SER A C 1
ATOM 3011 O O . SER A 1 386 ? 7.131 43.313 -25.915 1.00 26.34 386 SER A O 1
ATOM 3013 N N . THR A 1 387 ? 9.155 44.225 -25.642 1.00 24.09 387 THR A N 1
ATOM 3014 C CA . THR A 1 387 ? 8.928 45.398 -26.495 1.00 24.09 387 THR A CA 1
ATOM 3015 C C . THR A 1 387 ? 9.821 45.262 -27.717 1.00 24.09 387 THR A C 1
ATOM 3017 O O . THR A 1 387 ? 11.030 45.459 -27.637 1.00 24.09 387 THR A O 1
ATOM 3020 N N . GLY A 1 388 ? 9.211 44.899 -28.841 1.00 23.83 388 GLY A N 1
ATOM 3021 C CA . GLY A 1 388 ? 9.866 44.721 -30.133 1.00 23.83 388 GLY A CA 1
ATOM 3022 C C . GLY A 1 388 ? 8.812 44.693 -31.230 1.00 23.83 388 GLY A C 1
ATOM 3023 O O . GLY A 1 388 ? 8.349 43.635 -31.631 1.00 23.83 388 GLY A O 1
ATOM 3024 N N . SER A 1 389 ? 8.388 45.892 -31.618 1.00 23.94 389 SER A N 1
ATOM 3025 C CA . SER A 1 389 ? 7.410 46.215 -32.658 1.00 23.94 389 SER A CA 1
ATOM 3026 C C . SER A 1 389 ? 7.564 45.387 -33.941 1.00 23.94 389 SER A C 1
ATOM 3028 O O . SER A 1 389 ? 8.637 45.363 -34.540 1.00 23.94 389 SER A O 1
ATOM 3030 N N . SER A 1 390 ? 6.468 44.794 -34.417 1.00 24.05 390 SER A N 1
ATOM 3031 C CA . SER A 1 390 ? 6.244 44.601 -35.853 1.00 24.05 390 SER A CA 1
ATOM 3032 C C . SER A 1 390 ? 4.746 44.692 -36.161 1.00 24.05 390 SER A C 1
ATOM 3034 O O . SER A 1 390 ? 3.923 43.937 -35.650 1.00 24.05 390 SER A O 1
ATOM 3036 N N . ASN A 1 391 ? 4.402 45.710 -36.952 1.00 23.75 391 ASN A N 1
ATOM 3037 C CA . ASN A 1 391 ? 3.062 46.003 -37.445 1.00 23.75 391 ASN A CA 1
ATOM 3038 C C . ASN A 1 391 ? 2.517 44.843 -38.286 1.00 23.75 391 ASN A C 1
ATOM 3040 O O . ASN A 1 391 ? 3.155 44.434 -39.255 1.00 23.75 391 ASN A O 1
ATOM 3044 N N . SER A 1 392 ? 1.287 44.425 -37.998 1.00 22.95 392 SER A N 1
ATOM 3045 C CA . SER A 1 392 ? 0.410 43.783 -38.976 1.00 22.95 392 SER A CA 1
ATOM 3046 C C . SER A 1 392 ? -0.884 44.591 -39.074 1.00 22.95 392 SER A C 1
ATOM 3048 O O . SER A 1 392 ? -1.565 44.832 -38.080 1.00 22.95 392 SER A O 1
ATOM 3050 N N . THR A 1 393 ? -1.192 45.070 -40.276 1.00 22.95 393 THR A N 1
ATOM 3051 C CA . THR A 1 393 ? -2.543 45.494 -40.653 1.00 22.95 393 THR A CA 1
ATOM 3052 C C . THR A 1 393 ? -3.317 44.254 -41.075 1.00 22.95 393 THR A C 1
ATOM 3054 O O . THR A 1 393 ? -2.881 43.521 -41.961 1.00 22.95 393 THR A O 1
ATOM 3057 N N . ALA A 1 394 ? -4.431 44.028 -40.389 1.00 24.06 394 ALA A N 1
ATOM 3058 C CA . ALA A 1 394 ? -5.383 42.955 -40.608 1.00 24.06 394 ALA A CA 1
ATOM 3059 C C . ALA A 1 394 ? -6.475 43.371 -41.600 1.00 24.06 394 ALA A C 1
ATOM 3061 O O . ALA A 1 394 ? -6.912 44.513 -41.538 1.00 24.06 394 ALA A O 1
ATOM 3062 N N . GLU A 1 395 ? -6.948 42.410 -42.393 1.00 23.00 395 GLU A N 1
ATOM 3063 C CA . GLU A 1 395 ? -8.347 42.158 -42.800 1.00 23.00 395 GLU A CA 1
ATOM 3064 C C . GLU A 1 395 ? -8.405 40.628 -43.037 1.00 23.00 395 GLU A C 1
ATOM 3066 O O . GLU A 1 395 ? -7.445 40.075 -43.566 1.00 23.00 395 GLU A O 1
ATOM 3071 N N . GLY A 1 396 ? -9.353 39.798 -42.598 1.00 23.78 396 GLY A N 1
ATOM 3072 C CA . GLY A 1 396 ? -10.747 39.958 -42.198 1.00 23.78 396 GLY A CA 1
ATOM 3073 C C . GLY A 1 396 ? -11.573 39.010 -43.083 1.00 23.78 396 GLY A C 1
ATOM 3074 O O . GLY A 1 396 ? -11.699 39.325 -44.254 1.00 23.78 396 GLY A O 1
ATOM 3075 N N . GLU A 1 397 ? -12.030 37.853 -42.562 1.00 23.31 397 GLU A N 1
ATOM 3076 C CA . GLU A 1 397 ? -13.313 37.162 -42.882 1.00 23.31 397 GLU A CA 1
ATOM 3077 C C . GLU A 1 397 ? -13.364 35.668 -42.452 1.00 23.31 397 GLU A C 1
ATOM 3079 O O . GLU A 1 397 ? -12.593 34.821 -42.897 1.00 23.31 397 GLU A O 1
ATOM 3084 N N . ASP A 1 398 ? -14.304 35.397 -41.538 1.00 23.00 398 ASP A N 1
ATOM 3085 C CA . ASP A 1 398 ? -15.280 34.297 -41.439 1.00 23.00 398 ASP A CA 1
ATOM 3086 C C . ASP A 1 398 ? -14.930 32.810 -41.708 1.00 23.00 398 ASP A C 1
ATOM 3088 O O . ASP A 1 398 ? -14.914 32.302 -42.823 1.00 23.00 398 ASP A O 1
ATOM 3092 N N . GLY A 1 399 ? -14.860 32.060 -40.598 1.00 24.88 399 GLY A N 1
ATOM 3093 C CA . GLY A 1 399 ? -15.788 30.967 -40.256 1.00 24.88 399 GLY A CA 1
ATOM 3094 C C . GLY A 1 399 ? -16.033 29.803 -41.232 1.00 24.88 399 GLY A C 1
ATOM 3095 O O . GLY A 1 399 ? -16.964 29.846 -42.032 1.00 24.88 399 GLY A O 1
ATOM 3096 N N . LYS A 1 400 ? -15.375 28.655 -40.986 1.00 23.50 400 LYS A N 1
ATOM 3097 C CA . LYS A 1 400 ? -16.018 27.323 -41.046 1.00 23.50 400 LYS A CA 1
ATOM 3098 C C . LYS A 1 400 ? -15.196 26.237 -40.347 1.00 23.50 400 LYS A C 1
ATOM 3100 O O . LYS A 1 400 ? -14.021 26.035 -40.632 1.00 23.50 400 LYS A O 1
ATOM 3105 N N . THR A 1 401 ? -15.862 25.527 -39.445 1.00 27.55 401 THR A N 1
ATOM 3106 C CA . THR A 1 401 ? -15.418 24.315 -38.755 1.00 27.55 401 THR A CA 1
ATOM 3107 C C . THR A 1 401 ? -15.146 23.209 -39.779 1.00 27.55 401 THR A C 1
ATOM 3109 O O . THR A 1 401 ? -16.067 22.774 -40.468 1.00 27.55 401 THR A O 1
ATOM 3112 N N . GLN A 1 402 ? -13.897 22.754 -39.885 1.00 23.64 402 GLN A N 1
ATOM 3113 C CA . GLN A 1 402 ? -13.542 21.499 -40.548 1.00 23.64 402 GLN A CA 1
ATOM 3114 C C . GLN A 1 402 ? -12.969 20.552 -39.497 1.00 23.64 402 GLN A C 1
ATOM 3116 O O . GLN A 1 402 ? -11.917 20.809 -38.910 1.00 23.64 402 GLN A O 1
ATOM 3121 N N . GLU A 1 403 ? -13.712 19.477 -39.249 1.00 25.45 403 GLU A N 1
ATOM 3122 C CA . GLU A 1 403 ? -13.226 18.257 -38.616 1.00 25.45 403 GLU A CA 1
ATOM 3123 C C . GLU A 1 403 ? -11.973 17.796 -39.377 1.00 25.45 403 GLU A C 1
ATOM 3125 O O . GLU A 1 403 ? -12.025 17.577 -40.588 1.00 25.45 403 GLU A O 1
ATOM 3130 N N . ARG A 1 404 ? -10.822 17.721 -38.696 1.00 23.70 404 ARG A N 1
ATOM 3131 C CA . ARG A 1 404 ? -9.617 17.127 -39.283 1.00 23.70 404 ARG A CA 1
ATOM 3132 C C . ARG A 1 404 ? -9.767 15.612 -39.281 1.00 23.70 404 ARG A C 1
ATOM 3134 O O . ARG A 1 404 ? -9.838 14.997 -38.219 1.00 23.70 404 ARG A O 1
ATOM 3141 N N . GLU A 1 405 ? -9.781 15.050 -40.483 1.00 24.39 405 GLU A N 1
ATOM 3142 C CA . GLU A 1 405 ? -9.400 13.666 -40.758 1.00 24.39 405 GLU A CA 1
ATOM 3143 C C . GLU A 1 405 ? -8.009 13.341 -40.171 1.00 24.39 405 GLU A C 1
ATOM 3145 O O . GLU A 1 405 ? -7.222 14.259 -39.916 1.00 24.39 405 GLU A O 1
ATOM 3150 N N . PRO A 1 406 ? -7.698 12.055 -39.906 1.00 28.80 406 PRO A N 1
ATOM 3151 C CA . PRO A 1 406 ? -6.432 11.668 -39.296 1.00 28.80 406 PRO A CA 1
ATOM 3152 C C . PRO A 1 406 ? -5.277 12.042 -40.230 1.00 28.80 406 PRO A C 1
ATOM 3154 O O . PRO A 1 406 ? -5.163 11.492 -41.322 1.00 28.80 406 PRO A O 1
ATOM 3157 N N . ASP A 1 407 ? -4.439 12.986 -39.794 1.00 29.11 407 ASP A N 1
ATOM 3158 C CA . ASP A 1 407 ? -3.234 13.412 -40.508 1.00 29.11 407 ASP A CA 1
ATOM 3159 C C . ASP A 1 407 ? -2.413 12.180 -40.940 1.00 29.11 407 ASP A C 1
ATOM 3161 O O . ASP A 1 407 ? -1.957 11.397 -40.101 1.00 29.11 407 ASP A O 1
ATOM 3165 N N . GLU A 1 408 ? -2.199 12.018 -42.251 1.00 30.59 408 GLU A N 1
ATOM 3166 C CA . GLU A 1 408 ? -1.169 11.129 -42.792 1.00 30.59 408 GLU A CA 1
ATOM 3167 C C . GLU A 1 408 ? 0.169 11.453 -42.102 1.00 30.59 408 GLU A C 1
ATOM 3169 O O . GLU A 1 408 ? 0.646 12.592 -42.144 1.00 30.59 408 GLU A O 1
ATOM 3174 N N . GLU A 1 409 ? 0.777 10.461 -41.437 1.00 40.03 409 GLU A N 1
ATOM 3175 C CA . GLU A 1 409 ? 2.055 10.599 -40.728 1.00 40.03 409 GLU A CA 1
ATOM 3176 C C . GLU A 1 409 ? 3.162 11.082 -41.683 1.00 40.03 409 GLU A C 1
ATOM 3178 O O . GLU A 1 409 ? 3.827 10.299 -42.362 1.00 40.03 409 GLU A O 1
ATOM 3183 N N . ASN A 1 410 ? 3.395 12.393 -41.715 1.00 40.88 410 ASN A N 1
ATOM 3184 C CA . ASN A 1 410 ? 4.490 12.993 -42.463 1.00 40.88 410 ASN A CA 1
ATOM 3185 C C . ASN A 1 410 ? 5.835 12.454 -41.921 1.00 40.88 410 ASN A C 1
ATOM 3187 O O . ASN A 1 410 ? 6.105 12.625 -40.730 1.00 40.88 410 ASN A O 1
ATOM 3191 N N . PRO A 1 411 ? 6.731 11.875 -42.746 1.00 48.56 411 PRO A N 1
ATOM 3192 C CA . PRO A 1 411 ? 8.034 11.356 -42.304 1.00 48.56 411 PRO A CA 1
ATOM 3193 C C . PRO A 1 411 ? 8.911 12.404 -41.591 1.00 48.56 411 PRO A C 1
ATOM 3195 O O . PRO A 1 411 ? 9.788 12.055 -40.799 1.00 48.56 411 PRO A O 1
ATOM 3198 N N . ARG A 1 412 ? 8.644 13.704 -41.800 1.00 51.56 412 ARG A N 1
ATOM 3199 C CA . ARG A 1 412 ? 9.272 14.797 -41.036 1.00 51.56 412 ARG A CA 1
ATOM 3200 C C . ARG A 1 412 ? 8.856 14.842 -39.560 1.00 51.56 412 ARG A C 1
ATOM 3202 O O . ARG A 1 412 ? 9.681 15.233 -38.738 1.00 51.56 412 ARG A O 1
ATOM 3209 N N . SER A 1 413 ? 7.639 14.420 -39.198 1.00 58.56 413 SER A N 1
ATOM 3210 C CA . SER A 1 413 ? 7.201 14.393 -37.792 1.00 58.56 413 SER A CA 1
ATOM 3211 C C . SER A 1 413 ? 7.962 13.327 -36.990 1.00 58.56 413 SER A C 1
ATOM 3213 O O . SER A 1 413 ? 8.346 13.565 -35.848 1.00 58.56 413 SER A O 1
ATOM 3215 N N . GLN A 1 414 ? 8.308 12.204 -37.618 1.00 58.84 414 GLN A N 1
ATOM 3216 C CA . GLN A 1 414 ? 9.025 11.098 -36.973 1.00 58.84 414 GLN A CA 1
ATOM 3217 C C . GLN A 1 414 ? 10.507 11.423 -36.744 1.00 58.84 414 GLN A C 1
ATOM 3219 O O . GLN A 1 414 ? 11.039 11.189 -35.659 1.00 58.84 414 GLN A O 1
ATOM 3224 N N . PHE A 1 415 ? 11.166 12.047 -37.729 1.00 65.19 415 PHE A N 1
ATOM 3225 C CA . PHE A 1 415 ? 12.510 12.603 -37.533 1.00 65.19 415 PHE A CA 1
ATOM 3226 C C . PHE A 1 415 ? 12.518 13.682 -36.444 1.00 65.19 415 PHE A C 1
ATOM 3228 O O . PHE A 1 415 ? 13.456 13.737 -35.651 1.00 65.19 415 PHE A O 1
ATOM 3235 N N . SER A 1 416 ? 11.461 14.496 -36.352 1.00 68.00 416 SER A N 1
ATOM 3236 C CA . SER A 1 416 ? 11.325 15.481 -35.276 1.00 68.00 416 SER A CA 1
ATOM 3237 C C . SER A 1 416 ? 11.192 14.827 -33.895 1.00 68.00 416 SER A C 1
ATOM 3239 O O . SER A 1 416 ? 11.839 15.278 -32.954 1.00 68.00 416 SER A O 1
ATOM 3241 N N . ALA A 1 417 ? 10.468 13.707 -33.782 1.00 67.69 417 ALA A N 1
ATOM 3242 C CA . ALA A 1 417 ? 10.348 12.939 -32.543 1.00 67.69 417 ALA A CA 1
ATOM 3243 C C . ALA A 1 417 ? 11.685 12.316 -32.110 1.00 67.69 417 ALA A C 1
ATOM 3245 O O . ALA A 1 417 ? 12.052 12.392 -30.937 1.00 67.69 417 ALA A O 1
ATOM 3246 N N . PHE A 1 418 ? 12.453 11.760 -33.055 1.00 73.50 418 PHE A N 1
ATOM 3247 C CA . PHE A 1 418 ? 13.804 11.263 -32.781 1.00 73.50 418 PHE A CA 1
ATOM 3248 C C . PHE A 1 418 ? 14.724 12.384 -32.284 1.00 73.50 418 PHE A C 1
ATOM 3250 O O . PHE A 1 418 ? 15.411 12.230 -31.277 1.00 73.50 418 PHE A O 1
ATOM 3257 N N . VAL A 1 419 ? 14.726 13.524 -32.980 1.00 75.38 419 VAL A N 1
ATOM 3258 C CA . VAL A 1 419 ? 15.551 14.689 -32.632 1.00 75.38 419 VAL A CA 1
ATOM 3259 C C . VAL A 1 419 ? 15.168 15.243 -31.259 1.00 75.38 419 VAL A C 1
ATOM 3261 O O . VAL A 1 419 ? 16.056 15.587 -30.485 1.00 75.38 419 VAL A O 1
ATOM 3264 N N . GLN A 1 420 ? 13.877 15.266 -30.919 1.00 73.31 420 GLN A N 1
ATOM 3265 C CA . GLN A 1 420 ? 13.381 15.660 -29.596 1.00 73.31 420 GLN A CA 1
ATOM 3266 C C . GLN A 1 420 ? 13.819 14.697 -28.493 1.00 73.31 420 GLN A C 1
ATOM 3268 O O . GLN A 1 420 ? 14.284 15.148 -27.444 1.00 73.31 420 GLN A O 1
ATOM 3273 N N . LEU A 1 421 ? 13.724 13.383 -28.720 1.00 75.38 421 LEU A N 1
ATOM 3274 C CA . LEU A 1 421 ? 14.202 12.411 -27.740 1.00 75.38 421 LEU A CA 1
ATOM 3275 C C . LEU A 1 421 ? 15.712 12.540 -27.548 1.00 75.38 421 LEU A C 1
ATOM 3277 O O . LEU A 1 421 ? 16.189 12.608 -26.417 1.00 75.38 421 LEU A O 1
ATOM 3281 N N . TRP A 1 422 ? 16.463 12.604 -28.647 1.00 78.12 422 TRP A N 1
ATOM 3282 C CA . TRP A 1 422 ? 17.912 12.710 -28.590 1.00 78.12 422 TRP A CA 1
ATOM 3283 C C . TRP A 1 422 ? 18.361 13.996 -27.891 1.00 78.12 422 TRP A C 1
ATOM 3285 O O . TRP A 1 422 ? 19.238 13.948 -27.031 1.00 78.12 422 TRP A O 1
ATOM 3295 N N . ALA A 1 423 ? 17.725 15.129 -28.195 1.00 77.88 423 ALA A N 1
ATOM 3296 C CA . ALA A 1 423 ? 17.946 16.396 -27.502 1.00 77.88 423 ALA A CA 1
ATOM 3297 C C . ALA A 1 423 ? 17.786 16.258 -25.984 1.00 77.88 423 ALA A C 1
ATOM 3299 O O . ALA A 1 423 ? 18.575 16.810 -25.223 1.00 77.88 423 ALA A O 1
ATOM 3300 N N . GLY A 1 424 ? 16.794 15.491 -25.534 1.00 75.94 424 GLY A N 1
ATOM 3301 C CA . GLY A 1 424 ? 16.589 15.249 -24.115 1.00 75.94 424 GLY A CA 1
ATOM 3302 C C . GLY A 1 424 ? 17.508 14.172 -23.507 1.00 75.94 424 GLY A C 1
ATOM 3303 O O . GLY A 1 424 ? 17.726 14.184 -22.299 1.00 75.94 424 GLY A O 1
ATOM 3304 N N . LEU A 1 425 ? 18.094 13.276 -24.311 1.00 81.69 425 LEU A N 1
ATOM 3305 C CA . LEU A 1 425 ? 19.129 12.329 -23.868 1.00 81.69 425 LEU A CA 1
ATOM 3306 C C . LEU A 1 425 ? 20.527 12.964 -23.799 1.00 81.69 425 LEU A C 1
ATOM 3308 O O . LEU A 1 425 ? 21.376 12.472 -23.057 1.00 81.69 425 LEU A O 1
ATOM 3312 N N . GLN A 1 426 ? 20.788 14.047 -24.539 1.00 80.56 426 GLN A N 1
ATOM 3313 C CA . GLN A 1 426 ? 22.087 14.736 -24.550 1.00 80.56 426 GLN A CA 1
ATOM 3314 C C . GLN A 1 426 ? 22.563 15.196 -23.156 1.00 80.56 426 GLN A C 1
ATOM 3316 O O . GLN A 1 426 ? 23.730 14.951 -22.840 1.00 80.56 426 GLN A O 1
ATOM 3321 N N . PRO A 1 427 ? 21.722 15.793 -22.286 1.00 83.44 427 PRO A N 1
ATOM 3322 C CA . PRO A 1 427 ? 22.095 16.086 -20.902 1.00 83.44 427 PRO A CA 1
ATOM 3323 C C . PRO A 1 427 ? 22.551 14.852 -20.125 1.00 83.44 427 PRO A C 1
ATOM 3325 O O . PRO A 1 427 ? 23.522 14.911 -19.378 1.00 83.44 427 PRO A O 1
ATOM 3328 N N . ILE A 1 428 ? 21.880 13.720 -20.345 1.00 84.31 428 ILE A N 1
ATOM 3329 C CA . ILE A 1 428 ? 22.140 12.479 -19.620 1.00 84.31 428 ILE A CA 1
ATOM 3330 C C . ILE A 1 428 ? 23.440 11.846 -20.104 1.00 84.31 428 ILE A C 1
ATOM 3332 O O . ILE A 1 428 ? 24.323 11.575 -19.299 1.00 84.31 428 ILE A O 1
ATOM 3336 N N . LEU A 1 429 ? 23.561 11.628 -21.416 1.00 85.75 429 LEU A N 1
ATOM 3337 C CA . LEU A 1 429 ? 24.666 10.894 -22.035 1.00 85.75 429 LEU A CA 1
ATOM 3338 C C . LEU A 1 429 ? 25.932 11.743 -22.163 1.00 85.75 429 LEU A C 1
ATOM 3340 O O . LEU A 1 429 ? 27.027 11.252 -21.892 1.00 85.75 429 LEU A O 1
ATOM 3344 N N . CYS A 1 430 ? 25.774 13.003 -22.573 1.00 85.06 430 CYS A N 1
ATOM 3345 C CA . CYS A 1 430 ? 26.874 13.895 -22.928 1.00 85.06 430 CYS A CA 1
ATOM 3346 C C . CYS A 1 430 ? 27.177 14.933 -21.832 1.00 85.06 430 CYS A C 1
ATOM 3348 O O . CYS A 1 430 ? 28.230 15.562 -21.867 1.00 85.06 430 CYS A O 1
ATOM 3350 N N . GLY A 1 431 ? 26.271 15.162 -20.872 1.00 80.56 431 GLY A N 1
ATOM 3351 C CA . GLY A 1 431 ? 26.441 16.209 -19.856 1.00 80.56 431 GLY A CA 1
ATOM 3352 C C . GLY A 1 431 ? 26.306 17.634 -20.400 1.00 80.56 431 GLY A C 1
ATOM 3353 O O . GLY A 1 431 ? 26.852 18.577 -19.826 1.00 80.56 431 GLY A O 1
ATOM 3354 N N . ILE A 1 432 ? 25.620 17.795 -21.537 1.00 76.81 432 ILE A N 1
ATOM 3355 C CA . ILE A 1 432 ? 25.478 19.072 -22.241 1.00 76.81 432 ILE A CA 1
ATOM 3356 C C . ILE A 1 432 ? 24.034 19.565 -22.108 1.00 76.81 432 ILE A C 1
ATOM 3358 O O . ILE A 1 432 ? 23.127 19.034 -22.743 1.00 76.81 432 ILE A O 1
ATOM 3362 N N . ASN A 1 433 ? 23.836 20.629 -21.327 1.00 68.38 433 ASN A N 1
ATOM 3363 C CA . ASN A 1 433 ? 22.567 21.353 -21.236 1.00 68.38 433 ASN A CA 1
ATOM 3364 C C . ASN A 1 433 ? 22.542 22.496 -22.258 1.00 68.38 433 ASN A C 1
ATOM 3366 O O . ASN A 1 433 ? 22.863 23.639 -21.934 1.00 68.38 433 ASN A O 1
ATOM 3370 N N . ARG A 1 434 ? 22.189 22.192 -23.510 1.00 67.25 434 ARG A N 1
ATOM 3371 C CA . ARG A 1 434 ? 21.928 23.219 -24.530 1.00 67.25 434 ARG A CA 1
ATOM 3372 C C . ARG A 1 434 ? 20.439 23.545 -24.550 1.00 67.25 434 ARG A C 1
ATOM 3374 O O . ARG A 1 434 ? 19.604 22.659 -24.698 1.00 67.25 434 ARG A O 1
ATOM 3381 N N . THR A 1 435 ? 20.105 24.826 -24.426 1.00 60.25 435 THR A N 1
ATOM 3382 C CA . THR A 1 435 ? 18.752 25.319 -24.696 1.00 60.25 435 THR A CA 1
ATOM 3383 C C . THR A 1 435 ? 18.543 25.321 -26.205 1.00 60.25 435 THR A C 1
ATOM 3385 O O . THR A 1 435 ? 19.128 26.144 -26.909 1.00 60.25 435 THR A O 1
ATOM 3388 N N . ILE A 1 436 ? 17.761 24.371 -26.707 1.00 64.81 436 ILE A N 1
ATOM 3389 C CA . ILE A 1 436 ? 17.444 24.259 -28.133 1.00 64.81 436 ILE A CA 1
ATOM 3390 C C . ILE A 1 436 ? 16.115 24.977 -28.376 1.00 64.81 436 ILE A C 1
ATOM 3392 O O . ILE A 1 436 ? 15.167 24.799 -27.610 1.00 64.81 436 ILE A O 1
ATOM 3396 N N . GLU A 1 437 ? 16.034 25.787 -29.433 1.00 62.16 437 GLU A N 1
ATOM 3397 C CA . GLU A 1 437 ? 14.779 26.443 -29.795 1.00 62.16 437 GLU A CA 1
ATOM 3398 C C . GLU A 1 437 ? 13.685 25.403 -30.107 1.00 62.16 437 GLU A C 1
ATOM 3400 O O . GLU A 1 437 ? 13.911 24.470 -30.888 1.00 62.16 437 GLU A O 1
ATOM 3405 N N . PRO A 1 438 ? 12.473 25.557 -29.542 1.00 63.75 438 PRO A N 1
ATOM 3406 C CA . PRO A 1 438 ? 11.398 24.577 -29.690 1.00 63.75 438 PRO A CA 1
ATOM 3407 C C . PRO A 1 438 ? 10.917 24.437 -31.142 1.00 63.75 438 PRO A C 1
ATOM 3409 O O . PRO A 1 438 ? 10.417 23.381 -31.529 1.00 63.75 438 PRO A O 1
ATOM 3412 N N . GLU A 1 439 ? 11.091 25.467 -31.972 1.00 63.81 439 GLU A N 1
ATOM 3413 C CA . GLU A 1 439 ? 10.761 25.415 -33.399 1.00 63.81 439 GLU A CA 1
ATOM 3414 C C . GLU A 1 439 ? 11.751 24.555 -34.194 1.00 63.81 439 GLU A C 1
ATOM 3416 O O . GLU A 1 439 ? 11.333 23.777 -35.052 1.00 63.81 439 GLU A O 1
ATOM 3421 N N . ALA A 1 440 ? 13.042 24.593 -33.851 1.00 61.91 440 ALA A N 1
ATOM 3422 C CA . ALA A 1 440 ? 14.065 23.755 -34.477 1.00 61.91 440 ALA A CA 1
ATOM 3423 C C . ALA A 1 440 ? 13.875 22.262 -34.143 1.00 61.91 440 ALA A C 1
ATOM 3425 O O . ALA A 1 440 ? 14.081 21.394 -34.996 1.00 61.91 440 ALA A O 1
ATOM 3426 N N . LEU A 1 441 ? 13.397 21.967 -32.927 1.00 62.88 441 LEU A N 1
ATOM 3427 C CA . LEU A 1 441 ? 13.020 20.618 -32.492 1.00 62.88 441 LEU A CA 1
ATOM 3428 C C . LEU A 1 441 ? 11.768 20.091 -33.205 1.00 62.88 441 LEU A C 1
ATOM 3430 O O . LEU A 1 441 ? 11.706 18.908 -33.535 1.00 62.88 441 LEU A O 1
ATOM 3434 N N . LYS A 1 442 ? 10.779 20.951 -33.478 1.00 64.94 442 LYS A N 1
ATOM 3435 C CA . LYS A 1 442 ? 9.586 20.591 -34.271 1.00 64.94 442 LYS A CA 1
ATOM 3436 C C . LYS A 1 442 ? 9.911 20.377 -35.749 1.00 64.94 442 LYS A C 1
ATOM 3438 O O . LYS A 1 442 ? 9.295 19.541 -36.397 1.00 64.94 442 LYS A O 1
ATOM 3443 N N . GLN A 1 443 ? 10.894 21.104 -36.275 1.00 64.12 443 GLN A N 1
ATOM 3444 C CA . GLN A 1 443 ? 11.371 20.947 -37.651 1.00 64.12 443 GLN A CA 1
ATOM 3445 C C . GLN A 1 443 ? 12.312 19.740 -37.831 1.00 64.12 443 GLN A C 1
ATOM 3447 O O . GLN A 1 443 ? 12.617 19.380 -38.967 1.00 64.12 443 GLN A O 1
ATOM 3452 N N . GLY A 1 444 ? 12.767 19.106 -36.739 1.00 66.31 444 GLY A N 1
ATOM 3453 C CA . GLY A 1 444 ? 13.673 17.953 -36.784 1.00 66.31 444 GLY A CA 1
ATOM 3454 C C . GLY A 1 444 ? 15.069 18.293 -37.312 1.00 66.31 444 GLY A C 1
ATOM 3455 O O . GLY A 1 444 ? 15.723 17.452 -37.931 1.00 66.31 444 GLY A O 1
ATOM 3456 N N . ASN A 1 445 ? 15.533 19.528 -37.109 1.00 69.25 445 ASN A N 1
ATOM 3457 C CA . ASN A 1 445 ? 16.821 19.971 -37.628 1.00 69.25 445 ASN A CA 1
ATOM 3458 C C . ASN A 1 445 ? 17.975 19.474 -36.736 1.00 69.25 445 ASN A C 1
ATOM 3460 O O . ASN A 1 445 ? 18.217 20.010 -35.663 1.00 69.25 445 ASN A O 1
ATOM 3464 N N . MET A 1 446 ? 18.735 18.469 -37.180 1.00 66.69 446 MET A N 1
ATOM 3465 C CA . MET A 1 446 ? 19.858 17.919 -36.396 1.00 66.69 446 MET A CA 1
ATOM 3466 C C . MET A 1 446 ? 20.997 18.926 -36.172 1.00 66.69 446 MET A C 1
ATOM 3468 O O . MET A 1 446 ? 21.762 18.787 -35.219 1.00 66.69 446 MET A O 1
ATOM 3472 N N . SER A 1 447 ? 21.114 19.952 -37.019 1.00 68.62 447 SER A N 1
ATOM 3473 C CA . SER A 1 447 ? 22.155 20.976 -36.890 1.00 68.62 447 SER A CA 1
ATOM 3474 C C . SER A 1 447 ? 21.944 21.869 -35.660 1.00 68.62 447 SER A C 1
ATOM 3476 O O . SER A 1 447 ? 22.914 22.406 -35.130 1.00 68.62 447 SER A O 1
ATOM 3478 N N . SER A 1 448 ? 20.714 21.974 -35.137 1.00 67.44 448 SER A N 1
ATOM 3479 C CA . SER A 1 448 ? 20.425 22.732 -33.909 1.00 67.44 448 SER A CA 1
ATOM 3480 C C . SER A 1 448 ? 20.857 22.011 -32.627 1.00 67.44 448 SER A C 1
ATOM 3482 O O . SER A 1 448 ? 20.871 22.619 -31.562 1.00 67.44 448 SER A O 1
ATOM 3484 N N . LEU A 1 449 ? 21.250 20.734 -32.719 1.00 69.31 449 LEU A N 1
ATOM 3485 C CA . LEU A 1 449 ? 21.813 19.961 -31.605 1.00 69.31 449 LEU A CA 1
ATOM 3486 C C . LEU A 1 449 ? 23.307 20.272 -31.372 1.00 69.31 449 LEU A C 1
ATOM 3488 O O . LEU A 1 449 ? 23.914 19.784 -30.416 1.00 69.31 449 LEU A O 1
ATOM 3492 N N . GLY A 1 450 ? 23.899 21.102 -32.242 1.00 69.75 450 GLY A N 1
ATOM 3493 C CA . GLY A 1 450 ? 25.304 21.509 -32.216 1.00 69.75 450 GLY A CA 1
ATOM 3494 C C . GLY A 1 450 ? 26.269 20.341 -32.425 1.00 69.75 450 GLY A C 1
ATOM 3495 O O . GLY A 1 450 ? 27.298 20.257 -31.754 1.00 69.75 450 GLY A O 1
ATOM 3496 N N . PHE A 1 451 ? 25.890 19.442 -33.332 1.00 73.50 451 PHE A N 1
ATOM 3497 C CA . PHE A 1 451 ? 26.719 18.352 -33.827 1.00 73.50 451 PHE A CA 1
ATOM 3498 C C . PHE A 1 451 ? 27.650 18.797 -34.951 1.00 73.50 451 PHE A C 1
ATOM 3500 O O . PHE A 1 451 ? 27.319 19.677 -35.747 1.00 73.50 451 PHE A O 1
ATOM 3507 N N . THR A 1 452 ? 28.792 18.125 -35.072 1.00 74.06 452 THR A N 1
ATOM 3508 C CA . THR A 1 452 ? 29.641 18.215 -36.264 1.00 74.06 452 THR A CA 1
ATOM 3509 C C . THR A 1 452 ? 29.016 17.455 -37.442 1.00 74.06 452 THR A C 1
ATOM 3511 O O . THR A 1 452 ? 28.225 16.527 -37.265 1.00 74.06 452 THR A O 1
ATOM 3514 N N . ASN A 1 453 ? 29.423 17.770 -38.679 1.00 75.31 453 ASN A N 1
ATOM 3515 C CA . ASN A 1 453 ? 28.954 17.054 -39.880 1.00 75.31 453 ASN A CA 1
ATOM 3516 C C . ASN A 1 453 ? 29.186 15.531 -39.800 1.00 75.31 453 ASN A C 1
ATOM 3518 O O . ASN A 1 453 ? 28.421 14.744 -40.359 1.00 75.31 453 ASN A O 1
ATOM 3522 N N . LYS A 1 454 ? 30.251 15.104 -39.107 1.00 75.38 454 LYS A N 1
ATOM 3523 C CA . LYS A 1 454 ? 30.570 13.687 -38.897 1.00 75.38 454 LYS A CA 1
ATOM 3524 C C . LYS A 1 454 ? 29.581 13.030 -37.931 1.00 75.38 454 LYS A C 1
ATOM 3526 O O . LYS A 1 454 ? 29.090 11.943 -38.220 1.00 75.38 454 LYS A O 1
ATOM 3531 N N . GLU A 1 455 ? 29.271 13.690 -36.820 1.00 75.50 455 GLU A N 1
ATOM 3532 C CA . GLU A 1 455 ? 28.293 13.216 -35.831 1.00 75.50 455 GLU A CA 1
ATOM 3533 C C . GLU A 1 455 ? 26.883 13.166 -36.416 1.00 75.50 455 GLU A C 1
ATOM 3535 O O . GLU A 1 455 ? 26.204 12.154 -36.273 1.00 75.50 455 GLU A O 1
ATOM 3540 N N . GLN A 1 456 ? 26.478 14.197 -37.164 1.00 75.38 456 GLN A N 1
ATOM 3541 C CA . GLN A 1 456 ? 25.184 14.221 -37.844 1.00 75.38 456 GLN A CA 1
ATOM 3542 C C . GLN A 1 456 ? 25.044 13.052 -38.827 1.00 75.38 456 GLN A C 1
ATOM 3544 O O . GLN A 1 456 ? 23.994 12.414 -38.883 1.00 75.38 456 GLN A O 1
ATOM 3549 N N . ARG A 1 457 ? 26.112 12.724 -39.567 1.00 80.44 457 ARG A N 1
ATOM 3550 C CA . ARG A 1 457 ? 26.129 11.564 -40.468 1.00 80.44 457 ARG A CA 1
ATOM 3551 C C . ARG A 1 457 ? 26.039 10.241 -39.706 1.00 80.44 457 ARG A C 1
ATOM 3553 O O . ARG A 1 457 ? 25.258 9.384 -40.102 1.00 80.44 457 ARG A O 1
ATOM 3560 N N . ASN A 1 458 ? 26.814 10.069 -38.637 1.00 79.19 458 ASN A N 1
ATOM 3561 C CA . ASN A 1 458 ? 26.811 8.835 -37.844 1.00 79.19 458 ASN A CA 1
ATOM 3562 C C . ASN A 1 458 ? 25.460 8.602 -37.157 1.00 79.19 458 ASN A C 1
ATOM 3564 O O . ASN A 1 458 ? 24.923 7.497 -37.213 1.00 79.19 458 ASN A O 1
ATOM 3568 N N . LEU A 1 459 ? 24.886 9.649 -36.564 1.00 76.38 459 LEU A N 1
ATOM 3569 C CA . LEU A 1 459 ? 23.569 9.586 -35.942 1.00 76.38 459 LEU A CA 1
ATOM 3570 C C . LEU A 1 459 ? 22.474 9.367 -36.991 1.00 76.38 459 LEU A C 1
ATOM 3572 O O . LEU A 1 459 ? 21.596 8.539 -36.784 1.00 76.38 459 LEU A O 1
ATOM 3576 N N . GLY A 1 460 ? 22.554 10.035 -38.145 1.00 77.00 460 GLY A N 1
ATOM 3577 C CA . GLY A 1 460 ? 21.620 9.832 -39.255 1.00 77.00 460 GLY A CA 1
ATOM 3578 C C . GLY A 1 460 ? 21.644 8.401 -39.800 1.00 77.00 460 GLY A C 1
ATOM 3579 O O . GLY A 1 460 ? 20.589 7.838 -40.086 1.00 77.00 460 GLY A O 1
ATOM 3580 N N . LEU A 1 461 ? 22.827 7.780 -39.877 1.00 78.69 461 LEU A N 1
ATOM 3581 C CA . LEU A 1 461 ? 22.966 6.363 -40.218 1.00 78.69 461 LEU A CA 1
ATOM 3582 C C . LEU A 1 461 ? 22.321 5.467 -39.157 1.00 78.69 461 LEU A C 1
ATOM 3584 O O . LEU A 1 461 ? 21.559 4.579 -39.519 1.00 78.69 461 LEU A O 1
ATOM 3588 N N . LEU A 1 462 ? 22.560 5.718 -37.866 1.00 77.69 462 LEU A N 1
ATOM 3589 C CA . LEU A 1 462 ? 21.927 4.948 -36.790 1.00 77.69 462 LEU A CA 1
ATOM 3590 C C . LEU A 1 462 ? 20.395 5.052 -36.843 1.00 77.69 462 LEU A C 1
ATOM 3592 O O . LEU A 1 462 ? 19.712 4.037 -36.760 1.00 77.69 462 LEU A O 1
ATOM 3596 N N . VAL A 1 463 ? 19.851 6.255 -37.035 1.00 75.75 463 VAL A N 1
ATOM 3597 C CA . VAL A 1 463 ? 18.401 6.473 -37.181 1.00 75.75 463 VAL A CA 1
ATOM 3598 C C . VAL A 1 463 ? 17.845 5.671 -38.348 1.00 75.75 463 VAL A C 1
ATOM 3600 O O . VAL A 1 463 ? 16.831 4.990 -38.207 1.00 75.75 463 VAL A O 1
ATOM 3603 N N . HIS A 1 464 ? 18.512 5.735 -39.499 1.00 77.06 464 HIS A N 1
ATOM 3604 C CA . HIS A 1 464 ? 18.101 4.992 -40.681 1.00 77.06 464 HIS A CA 1
ATOM 3605 C C . HIS A 1 464 ? 18.131 3.478 -40.438 1.00 77.06 464 HIS A C 1
ATOM 3607 O O . HIS A 1 464 ? 17.176 2.787 -40.785 1.00 77.06 464 HIS A O 1
ATOM 3613 N N . LEU A 1 465 ? 19.174 2.964 -39.778 1.00 76.56 465 LEU A N 1
ATOM 3614 C CA . LEU A 1 465 ? 19.270 1.549 -39.413 1.00 76.56 465 LEU A CA 1
ATOM 3615 C C . LEU A 1 465 ? 18.117 1.128 -38.502 1.00 76.56 465 LEU A C 1
ATOM 3617 O O . LEU A 1 465 ? 17.494 0.105 -38.744 1.00 76.56 465 LEU A O 1
ATOM 3621 N N . MET A 1 466 ? 17.797 1.930 -37.489 1.00 74.12 466 MET A N 1
ATOM 3622 C CA . MET A 1 466 ? 16.774 1.582 -36.500 1.00 74.12 466 MET A CA 1
ATOM 3623 C C . MET A 1 466 ? 15.342 1.678 -37.050 1.00 74.12 466 MET A C 1
ATOM 3625 O O . MET A 1 466 ? 14.462 0.965 -36.573 1.00 74.12 466 MET A O 1
ATOM 3629 N N . THR A 1 467 ? 15.100 2.528 -38.054 1.00 75.81 467 THR A N 1
ATOM 3630 C CA . THR A 1 467 ? 13.753 2.797 -38.608 1.00 75.81 467 THR A CA 1
ATOM 3631 C C . THR A 1 467 ? 13.434 2.036 -39.898 1.00 75.81 467 THR A C 1
ATOM 3633 O O . THR A 1 467 ? 12.281 1.997 -40.317 1.00 75.81 467 THR A O 1
ATOM 3636 N N . SER A 1 468 ? 14.421 1.385 -40.519 1.00 79.81 468 SER A N 1
ATOM 3637 C CA . SER A 1 468 ? 14.274 0.658 -41.794 1.00 79.81 468 SER A CA 1
ATOM 3638 C C . SER A 1 468 ? 13.945 -0.835 -41.637 1.00 79.81 468 SER A C 1
ATOM 3640 O O . SER A 1 468 ? 14.146 -1.616 -42.568 1.00 79.81 468 SER A O 1
ATOM 3642 N N . ASN A 1 469 ? 13.437 -1.236 -40.464 1.00 81.75 469 ASN A N 1
ATOM 3643 C CA . ASN A 1 469 ? 13.136 -2.629 -40.107 1.00 81.75 469 ASN A CA 1
ATOM 3644 C C . ASN A 1 469 ? 14.310 -3.584 -40.430 1.00 81.75 469 ASN A C 1
ATOM 3646 O O . ASN A 1 469 ? 14.203 -4.435 -41.322 1.00 81.75 469 ASN A O 1
ATOM 3650 N N . PRO A 1 470 ? 15.455 -3.409 -39.746 1.00 86.00 470 PRO A N 1
ATOM 3651 C CA . PRO A 1 470 ? 16.672 -4.152 -40.035 1.00 86.00 470 PRO A CA 1
ATOM 3652 C C . PRO A 1 470 ? 16.508 -5.632 -39.672 1.00 86.00 470 PRO A C 1
ATOM 3654 O O . PRO A 1 470 ? 16.011 -5.953 -38.592 1.00 86.00 470 PRO A O 1
ATOM 3657 N N . LYS A 1 471 ? 16.975 -6.540 -40.539 1.00 88.06 471 LYS A N 1
ATOM 3658 C CA . LYS A 1 471 ? 17.085 -7.973 -40.223 1.00 88.06 471 LYS A CA 1
ATOM 3659 C C . LYS A 1 471 ? 18.497 -8.500 -40.484 1.00 88.06 471 LYS A C 1
ATOM 3661 O O . LYS A 1 471 ? 19.026 -8.374 -41.588 1.00 88.06 471 LYS A O 1
ATOM 3666 N N . ILE A 1 472 ? 19.067 -9.133 -39.465 1.00 88.62 472 ILE A N 1
ATOM 3667 C CA . ILE A 1 472 ? 20.261 -9.975 -39.505 1.00 88.62 472 ILE A CA 1
ATOM 3668 C C . ILE A 1 472 ? 19.786 -11.411 -39.730 1.00 88.62 472 ILE A C 1
ATOM 3670 O O . ILE A 1 472 ? 19.093 -12.002 -38.892 1.00 88.62 472 ILE A O 1
ATOM 3674 N N . LEU A 1 473 ? 20.124 -11.960 -40.893 1.00 90.62 473 LEU A N 1
ATOM 3675 C CA . LEU A 1 473 ? 19.722 -13.308 -41.281 1.00 90.62 473 LEU A CA 1
ATOM 3676 C C . LEU A 1 473 ? 20.758 -14.314 -40.776 1.00 90.62 473 LEU A C 1
ATOM 3678 O O . LEU A 1 473 ? 21.958 -14.053 -40.841 1.00 90.62 473 LEU A O 1
ATOM 3682 N N . TYR A 1 474 ? 20.308 -15.466 -40.281 1.00 90.69 474 TYR A N 1
ATOM 3683 C CA . TYR A 1 474 ? 21.208 -16.522 -39.817 1.00 90.69 474 TYR A CA 1
ATOM 3684 C C . TYR A 1 474 ? 20.713 -17.914 -40.218 1.00 90.69 474 TYR A C 1
ATOM 3686 O O . TYR A 1 474 ? 19.523 -18.134 -40.440 1.00 90.69 474 TYR A O 1
ATOM 3694 N N . SER A 1 475 ? 21.642 -18.860 -40.319 1.00 90.75 475 SER A N 1
ATOM 3695 C CA . SER A 1 475 ? 21.389 -20.264 -40.649 1.00 90.75 475 SER A CA 1
ATOM 3696 C C . SER A 1 475 ? 22.479 -21.132 -40.006 1.00 90.75 475 SER A C 1
ATOM 3698 O O . SER A 1 475 ? 23.613 -20.662 -39.893 1.00 90.75 475 SER A O 1
ATOM 3700 N N . PRO A 1 476 ? 22.195 -22.388 -39.614 1.00 90.12 476 PRO A N 1
ATOM 3701 C CA . PRO A 1 476 ? 20.886 -23.046 -39.630 1.00 90.12 476 PRO A CA 1
ATOM 3702 C C . PRO A 1 476 ? 20.084 -22.810 -38.338 1.00 90.12 476 PRO A C 1
ATOM 3704 O O . PRO A 1 476 ? 20.618 -22.884 -37.226 1.00 90.12 476 PRO A O 1
ATOM 3707 N N . VAL A 1 477 ? 18.779 -22.577 -38.483 1.00 89.75 477 VAL A N 1
ATOM 3708 C CA . VAL A 1 477 ? 17.824 -22.512 -37.363 1.00 89.75 477 VAL A CA 1
ATOM 3709 C C . VAL A 1 477 ? 17.628 -23.892 -36.718 1.00 89.75 477 VAL A C 1
ATOM 3711 O O . VAL A 1 477 ? 17.681 -24.916 -37.398 1.00 89.75 477 VAL A O 1
ATOM 3714 N N . GLY A 1 478 ? 17.387 -23.942 -35.409 1.00 84.69 478 GLY A N 1
ATOM 3715 C CA . GLY A 1 478 ? 17.180 -25.185 -34.657 1.00 84.69 478 GLY A CA 1
ATOM 3716 C C . GLY A 1 478 ? 18.472 -25.852 -34.182 1.00 84.69 478 GLY A C 1
ATOM 3717 O O . GLY A 1 478 ? 18.458 -27.029 -33.823 1.00 84.69 478 GLY A O 1
ATOM 3718 N N . THR A 1 479 ? 19.593 -25.129 -34.195 1.00 87.31 479 THR A N 1
ATOM 3719 C CA . THR A 1 479 ? 20.911 -25.644 -33.792 1.00 87.31 479 THR A CA 1
ATOM 3720 C C . THR A 1 479 ? 21.472 -24.892 -32.587 1.00 87.31 479 THR A C 1
ATOM 3722 O O . THR A 1 479 ? 20.872 -23.949 -32.077 1.00 87.31 479 THR A O 1
ATOM 3725 N N . GLU A 1 480 ? 22.666 -25.275 -32.126 1.00 86.56 480 GLU A N 1
ATOM 3726 C CA . GLU A 1 480 ? 23.400 -24.559 -31.071 1.00 86.56 480 GLU A CA 1
ATOM 3727 C C . GLU A 1 480 ? 23.632 -23.069 -31.399 1.00 86.56 480 GLU A C 1
ATOM 3729 O O . GLU A 1 480 ? 23.794 -22.255 -30.488 1.00 86.56 480 GLU A O 1
ATOM 3734 N N . VAL A 1 481 ? 23.561 -22.686 -32.681 1.00 86.50 481 VAL A N 1
ATOM 3735 C CA . VAL A 1 481 ? 23.584 -21.286 -33.135 1.00 86.50 481 VAL A CA 1
ATOM 3736 C C . VAL A 1 481 ? 22.444 -20.472 -32.511 1.00 86.50 481 VAL A C 1
ATOM 3738 O O . VAL A 1 481 ? 22.655 -19.315 -32.155 1.00 86.50 481 VAL A O 1
ATOM 3741 N N . ASP A 1 482 ? 21.276 -21.065 -32.247 1.00 88.06 482 ASP A N 1
ATOM 3742 C CA . ASP A 1 482 ? 20.157 -20.360 -31.606 1.00 88.06 482 ASP A CA 1
ATOM 3743 C C . ASP A 1 482 ? 20.492 -19.894 -30.181 1.00 88.06 482 ASP A C 1
ATOM 3745 O O . ASP A 1 482 ? 19.924 -18.910 -29.704 1.00 88.06 482 ASP A O 1
ATOM 3749 N N . LYS A 1 483 ? 21.430 -20.553 -29.483 1.00 89.62 483 LYS A N 1
ATOM 3750 C CA . LYS A 1 483 ? 21.915 -20.077 -28.175 1.00 89.62 483 LYS A CA 1
ATOM 3751 C C . LYS A 1 483 ? 22.746 -18.805 -28.330 1.00 89.62 483 LYS A C 1
ATOM 3753 O O . LYS A 1 483 ? 22.605 -17.890 -27.520 1.00 89.62 483 LYS A O 1
ATOM 3758 N N . VAL A 1 484 ? 23.560 -18.726 -29.384 1.00 89.00 484 VAL A N 1
ATOM 3759 C CA . VAL A 1 484 ? 24.340 -17.525 -29.725 1.00 89.00 484 VAL A CA 1
ATOM 3760 C C . VAL A 1 484 ? 23.403 -16.384 -30.107 1.00 89.00 484 VAL A C 1
ATOM 3762 O O . VAL A 1 484 ? 23.545 -15.283 -29.582 1.00 89.00 484 VAL A O 1
ATOM 3765 N N . ILE A 1 485 ? 22.395 -16.657 -30.940 1.00 90.00 485 ILE A N 1
ATOM 3766 C CA . ILE A 1 485 ? 21.390 -15.660 -31.331 1.00 90.00 485 ILE A CA 1
ATOM 3767 C C . ILE A 1 485 ? 20.580 -15.196 -30.125 1.00 90.00 485 ILE A C 1
ATOM 3769 O O . ILE A 1 485 ? 20.380 -13.999 -29.953 1.00 90.00 485 ILE A O 1
ATOM 3773 N N . ARG A 1 486 ? 20.175 -16.103 -29.230 1.00 88.69 486 ARG A N 1
ATOM 3774 C CA . ARG A 1 486 ? 19.492 -15.728 -27.985 1.00 88.69 486 ARG A CA 1
ATOM 3775 C C . ARG A 1 486 ? 20.346 -14.785 -27.145 1.00 88.69 486 ARG A C 1
ATOM 3777 O O . ARG A 1 486 ? 19.822 -13.780 -26.678 1.00 88.69 486 ARG A O 1
ATOM 3784 N N . LYS A 1 487 ? 21.644 -15.079 -27.000 1.00 87.75 487 LYS A N 1
ATOM 3785 C CA . LYS A 1 487 ? 22.581 -14.225 -26.260 1.00 87.75 487 LYS A CA 1
ATOM 3786 C C . LYS A 1 487 ? 22.760 -12.861 -26.930 1.00 87.75 487 LYS A C 1
ATOM 3788 O O . LYS A 1 487 ? 22.751 -11.843 -26.248 1.00 87.75 487 LYS A O 1
ATOM 3793 N N . ALA A 1 488 ? 22.862 -12.830 -28.256 1.00 86.00 488 ALA A N 1
ATOM 3794 C CA . ALA A 1 488 ? 22.948 -11.593 -29.029 1.00 86.00 488 ALA A CA 1
ATOM 3795 C C . ALA A 1 488 ? 21.640 -10.774 -28.997 1.00 86.00 488 ALA A C 1
ATOM 3797 O O . ALA A 1 488 ? 21.679 -9.549 -29.085 1.00 86.00 488 ALA A O 1
ATOM 3798 N N . ASN A 1 489 ? 20.488 -11.432 -28.836 1.00 87.12 489 ASN A N 1
ATOM 3799 C CA . ASN A 1 489 ? 19.174 -10.797 -28.767 1.00 87.12 489 ASN A CA 1
ATOM 3800 C C . ASN A 1 489 ? 18.835 -10.230 -27.377 1.00 87.12 489 ASN A C 1
ATOM 3802 O O . ASN A 1 489 ? 17.884 -9.468 -27.264 1.00 87.12 489 ASN A O 1
ATOM 3806 N N . GLU A 1 490 ? 19.581 -10.552 -26.314 1.00 84.69 490 GLU A N 1
ATOM 3807 C CA . GLU A 1 490 ? 19.268 -10.087 -24.948 1.00 84.69 490 GLU A CA 1
ATOM 3808 C C . GLU A 1 490 ? 19.123 -8.559 -24.861 1.00 84.69 490 GLU A C 1
ATOM 3810 O O . GLU A 1 490 ? 18.183 -8.062 -24.242 1.00 84.69 490 GLU A O 1
ATOM 3815 N N . THR A 1 491 ? 20.008 -7.805 -25.521 1.00 80.38 491 THR A N 1
ATOM 3816 C CA . THR A 1 491 ? 19.962 -6.335 -25.516 1.00 80.38 491 THR A CA 1
ATOM 3817 C C . THR A 1 491 ? 18.723 -5.797 -26.231 1.00 80.38 491 THR A C 1
ATOM 3819 O O . THR A 1 491 ? 18.078 -4.878 -25.730 1.00 80.38 491 THR A O 1
ATOM 3822 N N . PHE A 1 492 ? 18.349 -6.376 -27.373 1.00 82.38 492 PHE A N 1
ATOM 3823 C CA . PHE A 1 492 ? 17.171 -5.939 -28.126 1.00 82.38 492 PHE A CA 1
ATOM 3824 C C . PHE A 1 492 ? 15.866 -6.377 -27.455 1.00 82.38 492 PHE A C 1
ATOM 3826 O O . PHE A 1 492 ? 14.921 -5.592 -27.371 1.00 82.38 492 PHE A O 1
ATOM 3833 N N . ALA A 1 493 ? 15.843 -7.580 -26.879 1.00 82.12 493 ALA A N 1
ATOM 3834 C CA . ALA A 1 493 ? 14.748 -8.069 -26.052 1.00 82.12 493 ALA A CA 1
ATOM 3835 C C . ALA A 1 493 ? 14.536 -7.186 -24.813 1.00 82.12 493 ALA A C 1
ATOM 3837 O O . ALA A 1 493 ? 13.396 -6.867 -24.483 1.00 82.12 493 ALA A O 1
ATOM 3838 N N . PHE A 1 494 ? 15.613 -6.724 -24.165 1.00 81.75 494 PHE A N 1
ATOM 3839 C CA . PHE A 1 494 ? 15.523 -5.772 -23.056 1.00 81.75 494 PHE A CA 1
ATOM 3840 C C . PHE A 1 494 ? 14.845 -4.462 -23.485 1.00 81.75 494 PHE A C 1
ATOM 3842 O O . PHE A 1 494 ? 13.875 -4.045 -22.856 1.00 81.75 494 PHE A O 1
ATOM 3849 N N . VAL A 1 495 ? 15.284 -3.848 -24.591 1.00 81.25 495 VAL A N 1
ATOM 3850 C CA . VAL A 1 495 ? 14.660 -2.625 -25.142 1.00 81.25 495 VAL A CA 1
ATOM 3851 C C . VAL A 1 495 ? 13.182 -2.866 -25.505 1.00 81.25 495 VAL A C 1
ATOM 3853 O O . VAL A 1 495 ? 12.322 -2.013 -25.260 1.00 81.25 495 VAL A O 1
ATOM 3856 N N . GLY A 1 496 ? 12.858 -4.052 -26.029 1.00 81.00 496 GLY A N 1
ATOM 3857 C CA . GLY A 1 496 ? 11.481 -4.492 -26.263 1.00 81.00 496 GLY A CA 1
ATOM 3858 C C . GLY A 1 496 ? 10.643 -4.556 -24.980 1.00 81.00 496 GLY A C 1
ATOM 3859 O O . GLY A 1 496 ? 9.533 -4.021 -24.949 1.00 81.00 496 GLY A O 1
ATOM 3860 N N . ASN A 1 497 ? 11.188 -5.121 -23.900 1.00 83.50 497 ASN A N 1
ATOM 3861 C CA . ASN A 1 497 ? 10.514 -5.212 -22.602 1.00 83.50 497 ASN A CA 1
ATOM 3862 C C . ASN A 1 497 ? 10.236 -3.832 -21.992 1.00 83.50 497 ASN A C 1
ATOM 3864 O O . ASN A 1 497 ? 9.149 -3.622 -21.462 1.00 83.50 497 ASN A O 1
ATOM 3868 N N . VAL A 1 498 ? 11.148 -2.861 -22.131 1.00 84.06 498 VAL A N 1
ATOM 3869 C CA . VAL A 1 498 ? 10.902 -1.475 -21.678 1.00 84.06 498 VAL A CA 1
ATOM 3870 C C . VAL A 1 498 ? 9.662 -0.888 -22.358 1.00 84.06 498 VAL A C 1
ATOM 3872 O O . VAL A 1 498 ? 8.849 -0.228 -21.717 1.00 84.06 498 VAL A O 1
ATOM 3875 N N . THR A 1 499 ? 9.454 -1.193 -23.642 1.00 84.00 499 THR A N 1
ATOM 3876 C CA . THR A 1 499 ? 8.250 -0.764 -24.372 1.00 84.00 499 THR A CA 1
ATOM 3877 C C . THR A 1 499 ? 6.984 -1.433 -23.832 1.00 84.00 499 THR A C 1
ATOM 3879 O O . THR A 1 499 ? 5.935 -0.794 -23.754 1.00 84.00 499 THR A O 1
ATOM 3882 N N . GLN A 1 500 ? 7.063 -2.703 -23.423 1.00 84.31 500 GLN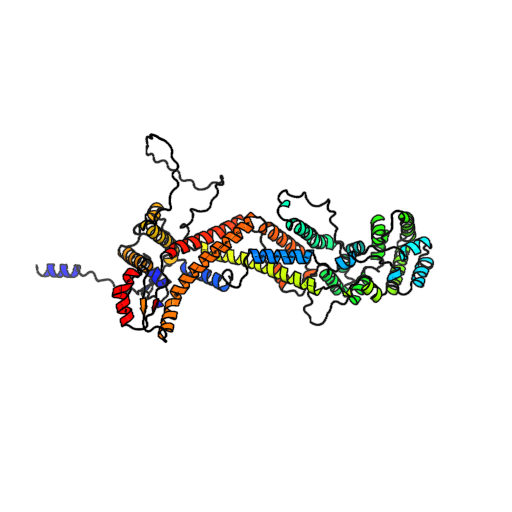 A N 1
ATOM 3883 C CA . GLN A 1 500 ? 5.953 -3.383 -22.752 1.00 84.31 500 GLN A CA 1
ATOM 3884 C C . GLN A 1 500 ? 5.638 -2.736 -21.394 1.00 84.31 500 GLN A C 1
ATOM 3886 O O . GLN A 1 500 ? 4.468 -2.479 -21.112 1.00 84.31 500 GLN A O 1
ATOM 3891 N N . TYR A 1 501 ? 6.657 -2.432 -20.587 1.00 85.38 501 TYR A N 1
ATOM 3892 C CA . TYR A 1 501 ? 6.486 -1.785 -19.283 1.00 85.38 501 TYR A CA 1
ATOM 3893 C C . TYR A 1 501 ? 5.916 -0.374 -19.404 1.00 85.38 501 TYR A C 1
ATOM 3895 O O . TYR A 1 501 ? 5.018 -0.025 -18.647 1.00 85.38 501 TYR A O 1
ATOM 3903 N N . ALA A 1 502 ? 6.345 0.404 -20.400 1.00 87.31 502 ALA A N 1
ATOM 3904 C CA . ALA A 1 502 ? 5.779 1.723 -20.672 1.00 87.31 502 ALA A CA 1
ATOM 3905 C C . ALA A 1 502 ? 4.270 1.650 -20.967 1.00 87.31 502 ALA A C 1
ATOM 3907 O O . ALA A 1 502 ? 3.502 2.448 -20.441 1.00 87.31 502 ALA A O 1
ATOM 3908 N N . ARG A 1 503 ? 3.819 0.664 -21.755 1.00 85.50 503 ARG A N 1
ATOM 3909 C CA . ARG A 1 503 ? 2.382 0.460 -22.020 1.00 85.50 503 ARG A CA 1
ATOM 3910 C C . ARG A 1 503 ? 1.621 -0.012 -20.784 1.00 85.50 503 ARG A C 1
ATOM 3912 O O . ARG A 1 503 ? 0.519 0.461 -20.542 1.00 85.50 503 ARG A O 1
ATOM 3919 N N . MET A 1 504 ? 2.205 -0.929 -20.013 1.00 84.75 504 MET A N 1
ATOM 3920 C CA . MET A 1 504 ? 1.613 -1.411 -18.762 1.00 84.75 504 MET A CA 1
ATOM 3921 C C . MET A 1 504 ? 1.446 -0.267 -17.757 1.00 84.75 504 MET A C 1
ATOM 3923 O O . MET A 1 504 ? 0.383 -0.133 -17.161 1.00 84.75 504 MET A O 1
ATOM 3927 N N . TRP A 1 505 ? 2.452 0.603 -17.640 1.00 87.62 505 TRP A N 1
ATOM 3928 C CA . TRP A 1 505 ? 2.389 1.800 -16.811 1.00 87.62 505 TRP A CA 1
ATOM 3929 C C . TRP A 1 505 ? 1.228 2.719 -17.202 1.00 87.62 505 TRP A C 1
ATOM 3931 O O . TRP A 1 505 ? 0.510 3.163 -16.320 1.00 87.62 505 TRP A O 1
ATOM 3941 N N . MET A 1 506 ? 0.997 2.964 -18.497 1.00 85.00 506 MET A N 1
ATOM 3942 C CA . MET A 1 506 ? -0.122 3.812 -18.938 1.00 85.00 506 MET A CA 1
ATOM 3943 C C . MET A 1 506 ? -1.499 3.254 -18.529 1.00 85.00 506 MET A C 1
ATOM 3945 O O . MET A 1 506 ? -2.426 4.030 -18.314 1.00 85.00 506 MET A O 1
ATOM 3949 N N . ASN A 1 507 ? -1.643 1.929 -18.404 1.00 85.31 507 ASN A N 1
ATOM 3950 C CA . ASN A 1 507 ? -2.866 1.323 -17.866 1.00 85.31 507 ASN A CA 1
ATOM 3951 C C . ASN A 1 507 ? -2.962 1.535 -16.348 1.00 85.31 507 ASN A C 1
ATOM 3953 O O . ASN A 1 507 ? -3.990 1.993 -15.860 1.00 85.31 507 ASN A O 1
ATOM 3957 N N . ILE A 1 508 ? -1.869 1.270 -15.624 1.00 83.06 508 ILE A N 1
ATOM 3958 C CA . ILE A 1 508 ? -1.785 1.466 -14.168 1.00 83.06 508 ILE A CA 1
ATOM 3959 C C . ILE A 1 508 ? -2.041 2.938 -13.805 1.00 83.06 508 ILE A C 1
ATOM 3961 O O . ILE A 1 508 ? -2.740 3.236 -12.842 1.00 83.06 508 ILE A O 1
ATOM 3965 N N . SER A 1 509 ? -1.507 3.888 -14.574 1.00 85.88 509 SER A N 1
ATOM 3966 C CA . SER A 1 509 ? -1.665 5.315 -14.297 1.00 85.88 509 SER A CA 1
ATOM 3967 C C . SER A 1 509 ? -3.081 5.821 -14.570 1.00 85.88 509 SER A C 1
ATOM 3969 O O . SER A 1 509 ? -3.521 6.757 -13.902 1.00 85.88 509 SER A O 1
ATOM 3971 N N . ALA A 1 510 ? -3.815 5.206 -15.501 1.00 83.81 510 ALA A N 1
ATOM 3972 C CA . ALA A 1 510 ? -5.235 5.482 -15.704 1.00 83.81 510 ALA A CA 1
ATOM 3973 C C . ALA A 1 510 ? -6.077 4.988 -14.514 1.00 83.81 510 ALA A C 1
ATOM 3975 O O . ALA A 1 510 ? -6.912 5.736 -14.011 1.00 83.81 510 ALA A O 1
ATOM 3976 N N . GLU A 1 511 ? -5.792 3.782 -14.020 1.00 80.19 511 GLU A N 1
ATOM 3977 C CA . GLU A 1 511 ? -6.440 3.172 -12.848 1.00 80.19 511 GLU A CA 1
ATOM 3978 C C . GLU A 1 511 ? -6.170 3.968 -11.557 1.00 80.19 511 GLU A C 1
ATOM 3980 O O . GLU A 1 511 ? -7.079 4.253 -10.781 1.00 80.19 511 GLU A O 1
ATOM 3985 N N . ILE A 1 512 ? -4.933 4.434 -11.340 1.00 78.31 512 ILE A N 1
ATOM 3986 C CA . ILE A 1 512 ? -4.618 5.308 -10.195 1.00 78.31 512 ILE A CA 1
ATOM 3987 C C . ILE A 1 512 ? -5.394 6.632 -10.288 1.00 78.31 512 ILE A C 1
ATOM 3989 O O . ILE A 1 512 ? -5.854 7.149 -9.269 1.00 78.31 512 ILE A O 1
ATOM 3993 N N . ARG A 1 513 ? -5.535 7.209 -11.490 1.00 82.25 513 ARG A N 1
ATOM 3994 C CA . ARG A 1 513 ? -6.239 8.487 -11.669 1.00 82.25 513 ARG A CA 1
ATOM 3995 C C . ARG A 1 513 ? -7.735 8.372 -11.425 1.00 82.25 513 ARG A C 1
ATOM 3997 O O . ARG A 1 513 ? -8.258 9.237 -10.729 1.00 82.25 513 ARG A O 1
ATOM 4004 N N . SER A 1 514 ? -8.397 7.319 -11.903 1.00 78.38 514 SER A N 1
ATOM 4005 C CA . SER A 1 514 ? -9.820 7.110 -11.598 1.00 78.38 514 SER A CA 1
ATOM 4006 C C . SER A 1 514 ? -10.052 7.006 -10.087 1.00 78.38 514 SER A C 1
ATOM 4008 O O . SER A 1 514 ? -10.929 7.673 -9.549 1.00 78.38 514 SER A O 1
ATOM 4010 N N . LEU A 1 515 ? -9.178 6.293 -9.367 1.00 70.19 515 LEU A N 1
ATOM 4011 C CA . LEU A 1 515 ? -9.250 6.174 -7.903 1.00 70.19 515 LEU A CA 1
ATOM 4012 C C . LEU A 1 515 ? -9.015 7.498 -7.152 1.00 70.19 515 LEU A C 1
ATOM 4014 O O . LEU A 1 515 ? -9.520 7.679 -6.037 1.00 70.19 515 LEU A O 1
ATOM 4018 N N . LEU A 1 516 ? -8.221 8.407 -7.728 1.00 73.12 516 LEU A N 1
ATOM 4019 C CA . LEU A 1 516 ? -8.000 9.753 -7.194 1.00 73.12 516 LEU A CA 1
ATOM 4020 C C . LEU A 1 516 ? -9.178 10.689 -7.485 1.00 73.12 516 LEU A C 1
ATOM 4022 O O . LEU A 1 516 ? -9.529 11.486 -6.617 1.00 73.12 516 LEU A O 1
ATOM 4026 N N . GLU A 1 517 ? -9.779 10.597 -8.672 1.00 72.50 517 GLU A N 1
ATOM 4027 C CA . GLU A 1 517 ? -10.966 11.373 -9.061 1.00 72.50 517 GLU A CA 1
ATOM 4028 C C . GLU A 1 517 ? -12.188 10.995 -8.218 1.00 72.50 517 GLU A C 1
ATOM 4030 O O . GLU A 1 517 ? -12.919 11.878 -7.767 1.00 72.50 517 GLU A O 1
ATOM 4035 N N . ASP A 1 518 ? -12.342 9.706 -7.906 1.00 65.88 518 ASP A N 1
ATOM 4036 C CA . ASP A 1 518 ? -13.414 9.201 -7.047 1.00 65.88 518 ASP A CA 1
ATOM 4037 C C . ASP A 1 518 ? -13.237 9.603 -5.566 1.00 65.88 518 ASP A C 1
ATOM 4039 O O . ASP A 1 518 ? -14.134 9.400 -4.747 1.00 65.88 518 ASP A O 1
ATOM 4043 N N . GLY A 1 519 ? -12.073 10.147 -5.174 1.00 67.00 519 GLY A N 1
ATOM 4044 C CA . GLY A 1 519 ? -11.751 10.551 -3.795 1.00 67.00 519 GLY A CA 1
ATOM 4045 C C . GLY A 1 519 ? -11.657 9.391 -2.790 1.00 67.00 519 GLY A C 1
ATOM 4046 O O . GLY A 1 519 ? -11.327 9.588 -1.615 1.00 67.00 519 GLY A O 1
ATOM 4047 N N . VAL A 1 520 ? -11.898 8.163 -3.252 1.00 64.06 520 VAL A N 1
ATOM 4048 C CA . VAL A 1 520 ? -11.931 6.929 -2.461 1.00 64.06 520 VAL A CA 1
ATOM 4049 C C . VAL A 1 520 ? -10.567 6.657 -1.829 1.00 64.06 520 VAL A C 1
ATOM 4051 O O . VAL A 1 520 ? -10.488 6.317 -0.647 1.00 64.06 520 VAL A O 1
ATOM 4054 N N . LEU A 1 521 ? -9.480 6.857 -2.579 1.00 65.50 521 LEU A N 1
ATOM 4055 C CA . LEU A 1 521 ? -8.122 6.637 -2.081 1.00 65.50 521 LEU A CA 1
ATOM 4056 C C . LEU A 1 521 ? -7.757 7.622 -0.954 1.00 65.50 521 LEU A C 1
ATOM 4058 O O . LEU A 1 521 ? -7.153 7.224 0.042 1.00 65.50 521 LEU A O 1
ATOM 4062 N N . GLN A 1 522 ? -8.169 8.891 -1.062 1.00 67.69 522 GLN A N 1
ATOM 4063 C CA . GLN A 1 522 ? -7.893 9.917 -0.046 1.00 67.69 522 GLN A CA 1
ATOM 4064 C C . GLN A 1 522 ? -8.623 9.632 1.264 1.00 67.69 522 GLN A C 1
ATOM 4066 O O . GLN A 1 522 ? -7.998 9.660 2.324 1.00 67.69 522 GLN A O 1
ATOM 4071 N N . GLN A 1 523 ? -9.920 9.318 1.195 1.00 65.31 523 GLN A N 1
ATOM 4072 C CA . GLN A 1 523 ? -10.707 8.966 2.380 1.00 65.31 523 GLN A CA 1
ATOM 4073 C C . GLN A 1 523 ? -10.110 7.747 3.095 1.00 65.31 523 GLN A C 1
ATOM 4075 O O . GLN A 1 523 ? -9.989 7.736 4.321 1.00 65.31 523 GLN A O 1
ATOM 4080 N N . ARG A 1 524 ? -9.665 6.747 2.327 1.00 65.12 524 ARG A N 1
ATOM 4081 C CA . ARG A 1 524 ? -9.061 5.523 2.865 1.00 65.12 524 ARG A CA 1
ATOM 4082 C C . ARG A 1 524 ? -7.692 5.769 3.494 1.00 65.12 524 ARG A C 1
ATOM 4084 O O . ARG A 1 524 ? -7.463 5.305 4.604 1.00 65.12 524 ARG A O 1
ATOM 4091 N N . ILE A 1 525 ? -6.805 6.540 2.864 1.00 66.75 525 ILE A N 1
ATOM 4092 C CA . ILE A 1 525 ? -5.496 6.883 3.455 1.00 66.75 525 ILE A CA 1
ATOM 4093 C C . ILE A 1 525 ? -5.668 7.740 4.711 1.00 66.75 525 ILE A C 1
ATOM 4095 O O . ILE A 1 525 ? -4.993 7.504 5.711 1.00 66.75 525 ILE A O 1
ATOM 4099 N N . GLN A 1 526 ? -6.590 8.704 4.699 1.00 67.50 526 GLN A N 1
ATOM 4100 C CA . GLN A 1 526 ? -6.865 9.535 5.871 1.00 67.50 526 GLN A CA 1
ATOM 4101 C C . GLN A 1 526 ? -7.398 8.697 7.042 1.00 67.50 526 GLN A C 1
ATOM 4103 O O . GLN A 1 526 ? -6.979 8.890 8.186 1.00 67.50 526 GLN A O 1
ATOM 4108 N N . TRP A 1 527 ? -8.274 7.729 6.761 1.00 67.44 527 TRP A N 1
ATOM 4109 C CA . TRP A 1 527 ? -8.723 6.756 7.752 1.00 67.44 527 TRP A CA 1
ATOM 4110 C C . TRP A 1 527 ? -7.554 5.940 8.321 1.00 67.44 527 TRP A C 1
ATOM 4112 O O . TRP A 1 527 ? -7.424 5.818 9.541 1.00 67.44 527 TRP A O 1
ATOM 4122 N N . LEU A 1 528 ? -6.657 5.448 7.462 1.00 64.75 528 LEU A N 1
ATOM 4123 C CA . LEU A 1 528 ? -5.490 4.661 7.875 1.00 64.75 528 LEU A CA 1
ATOM 4124 C C . LEU A 1 528 ? -4.530 5.424 8.770 1.00 64.75 528 LEU A C 1
ATOM 4126 O O . LEU A 1 528 ? -4.004 4.876 9.740 1.00 64.75 528 LEU A O 1
ATOM 4130 N N . GLN A 1 529 ? -4.317 6.698 8.468 1.00 67.44 529 GLN A N 1
ATOM 4131 C CA . GLN A 1 529 ? -3.519 7.579 9.307 1.00 67.44 529 GLN A CA 1
ATOM 4132 C C . GLN A 1 529 ? -4.142 7.746 10.681 1.00 67.44 529 GLN A C 1
ATOM 4134 O O . GLN A 1 529 ? -3.445 7.633 11.689 1.00 67.44 529 GLN A O 1
ATOM 4139 N N . GLN A 1 530 ? -5.456 7.977 10.728 1.00 68.44 530 GLN A N 1
ATOM 4140 C CA . GLN A 1 530 ? -6.170 8.120 11.987 1.00 68.44 530 GLN A CA 1
ATOM 4141 C C . GLN A 1 530 ? -6.065 6.836 12.817 1.00 68.44 530 GLN A C 1
ATOM 4143 O O . GLN A 1 530 ? -5.657 6.900 13.975 1.00 68.44 530 GLN A O 1
ATOM 4148 N N . PHE A 1 531 ? -6.306 5.679 12.200 1.00 68.25 531 PHE A N 1
ATOM 4149 C CA . PHE A 1 531 ? -6.173 4.368 12.834 1.00 68.25 531 PHE A CA 1
ATOM 4150 C C . PHE A 1 531 ? -4.759 4.102 13.366 1.00 68.25 531 PHE A C 1
ATOM 4152 O O . PHE A 1 531 ? -4.593 3.758 14.535 1.00 68.25 531 PHE A O 1
ATOM 4159 N N . THR A 1 532 ? -3.730 4.334 12.548 1.00 66.69 532 THR A N 1
ATOM 4160 C CA . THR A 1 532 ? -2.328 4.131 12.948 1.00 66.69 532 THR A CA 1
ATOM 4161 C C . THR A 1 532 ? -1.935 5.080 14.083 1.00 66.69 532 THR A C 1
ATOM 4163 O O . THR A 1 532 ? -1.300 4.658 15.049 1.00 66.69 532 THR A O 1
ATOM 4166 N N . SER A 1 533 ? -2.355 6.348 14.017 1.00 69.31 533 SER A N 1
ATOM 4167 C CA . SER A 1 533 ? -2.069 7.346 15.056 1.00 69.31 533 SER A CA 1
ATOM 4168 C C . SER A 1 533 ? -2.754 7.030 16.386 1.00 69.31 533 SER A C 1
ATOM 4170 O O . SER A 1 533 ? -2.166 7.236 17.448 1.00 69.31 533 SER A O 1
ATOM 4172 N N . ASP A 1 534 ? -3.978 6.503 16.346 1.00 66.00 534 ASP A N 1
ATOM 4173 C CA . ASP A 1 534 ? -4.705 6.119 17.549 1.00 66.00 534 ASP A CA 1
ATOM 4174 C C . ASP A 1 534 ? -4.111 4.832 18.149 1.00 66.00 534 ASP A C 1
ATOM 4176 O O . ASP A 1 534 ? -3.957 4.751 19.366 1.00 66.00 534 ASP A O 1
ATOM 4180 N N . LEU A 1 535 ? -3.642 3.878 17.332 1.00 66.44 535 LEU A N 1
ATOM 4181 C CA . LEU A 1 535 ? -2.885 2.716 17.821 1.00 66.44 535 LEU A CA 1
ATOM 4182 C C . LEU A 1 535 ? -1.553 3.109 18.481 1.00 66.44 535 LEU A C 1
ATOM 4184 O O . LEU A 1 535 ? -1.199 2.554 19.522 1.00 66.44 535 LEU A O 1
ATOM 4188 N N . GLN A 1 536 ? -0.828 4.088 17.927 1.00 68.56 536 GLN A N 1
ATOM 4189 C CA . GLN A 1 536 ? 0.429 4.585 18.509 1.00 68.56 536 GLN A CA 1
ATOM 4190 C C . GLN A 1 536 ? 0.245 5.189 19.912 1.00 68.56 536 GLN A C 1
ATOM 4192 O O . GLN A 1 536 ? 1.169 5.133 20.724 1.00 68.56 536 GLN A O 1
ATOM 4197 N N . LYS A 1 537 ? -0.942 5.724 20.236 1.00 69.88 537 LYS A N 1
ATOM 4198 C CA . LYS A 1 537 ? -1.259 6.240 21.583 1.00 69.88 537 LYS A CA 1
ATOM 4199 C C . LYS A 1 537 ? -1.391 5.134 22.636 1.00 69.88 537 LYS A C 1
ATOM 4201 O O . LYS A 1 537 ? -1.317 5.434 23.826 1.00 69.88 537 LYS A O 1
ATOM 4206 N N . HIS A 1 538 ? -1.543 3.873 22.224 1.00 66.69 538 HIS A N 1
ATOM 4207 C CA . HIS A 1 538 ? -1.737 2.721 23.109 1.00 66.69 538 HIS A CA 1
ATOM 4208 C C . HIS A 1 538 ? -0.625 1.662 22.944 1.00 66.69 538 HIS A C 1
ATOM 4210 O O . HIS A 1 538 ? -0.894 0.529 22.535 1.00 66.69 538 HIS A O 1
ATOM 4216 N N . PRO A 1 539 ? 0.634 1.968 23.330 1.00 65.69 539 PRO A N 1
ATOM 4217 C CA . PRO A 1 539 ? 1.769 1.045 23.198 1.00 65.69 539 PRO A CA 1
ATOM 4218 C C . PRO A 1 539 ? 1.619 -0.242 24.024 1.00 65.69 539 PRO A C 1
ATOM 4220 O O . PRO A 1 539 ? 2.266 -1.248 23.743 1.00 65.69 539 PRO A O 1
ATOM 4223 N N . GLU A 1 540 ? 0.745 -0.236 25.031 1.00 65.81 540 GLU A N 1
ATOM 4224 C CA . GLU A 1 540 ? 0.457 -1.397 25.876 1.00 65.81 540 GLU A CA 1
ATOM 4225 C C . GLU A 1 540 ? -0.218 -2.536 25.098 1.00 65.81 540 GLU A C 1
ATOM 4227 O O . GLU A 1 540 ? 0.099 -3.703 25.328 1.00 65.81 540 GLU A O 1
ATOM 4232 N N . LEU A 1 541 ? -1.078 -2.205 24.127 1.00 63.44 541 LEU A N 1
ATOM 4233 C CA . LEU A 1 541 ? -1.716 -3.178 23.231 1.00 63.44 541 LEU A CA 1
ATOM 4234 C C . LEU A 1 541 ? -0.706 -3.772 22.239 1.00 63.44 541 LEU A C 1
ATOM 4236 O O . LEU A 1 541 ? -0.785 -4.945 21.885 1.00 63.44 541 LEU A O 1
ATOM 4240 N N . LEU A 1 542 ? 0.277 -2.965 21.837 1.00 60.78 542 LEU A N 1
ATOM 4241 C CA . LEU A 1 542 ? 1.314 -3.326 20.872 1.00 60.78 542 LEU A CA 1
ATOM 4242 C C . LEU A 1 542 ? 2.406 -4.205 21.483 1.00 60.78 542 LEU A C 1
ATOM 4244 O O . LEU A 1 542 ? 2.944 -5.072 20.807 1.00 60.78 542 LEU A O 1
ATOM 4248 N N . ASN A 1 543 ? 2.716 -4.012 22.764 1.00 61.88 543 ASN A N 1
ATOM 4249 C CA . ASN A 1 543 ? 3.669 -4.856 23.484 1.00 61.88 543 ASN A CA 1
ATOM 4250 C C . ASN A 1 543 ? 3.075 -6.208 23.895 1.00 61.88 543 ASN A C 1
ATOM 4252 O O . ASN A 1 543 ? 3.826 -7.160 24.071 1.00 61.88 543 ASN A O 1
ATOM 4256 N N . ALA A 1 544 ? 1.751 -6.297 24.049 1.00 54.81 544 ALA A N 1
ATOM 4257 C CA . ALA A 1 544 ? 1.050 -7.557 24.303 1.00 54.81 544 ALA A CA 1
ATOM 4258 C C . ALA A 1 544 ? 0.792 -8.379 23.028 1.00 54.81 544 ALA A C 1
ATOM 4260 O O . ALA A 1 544 ? 0.459 -9.559 23.113 1.00 54.81 544 ALA A O 1
ATOM 4261 N N . SER A 1 545 ? 0.918 -7.750 21.858 1.00 56.41 545 SER A N 1
ATOM 4262 C CA . SER A 1 545 ? 0.773 -8.380 20.551 1.00 56.41 545 SER A CA 1
ATOM 4263 C C . SER A 1 545 ? 2.158 -8.645 19.947 1.00 56.41 545 SER A C 1
ATOM 4265 O O . SER A 1 545 ? 2.816 -7.725 19.469 1.00 56.41 545 SER A O 1
ATOM 4267 N N . ASP A 1 546 ? 2.581 -9.909 19.870 1.00 54.94 546 ASP A N 1
ATOM 4268 C CA . ASP A 1 546 ? 3.862 -10.338 19.267 1.00 54.94 546 ASP A CA 1
ATOM 4269 C C . ASP A 1 546 ? 3.882 -10.274 17.721 1.00 54.94 546 ASP A C 1
ATOM 4271 O O . ASP A 1 546 ? 4.560 -11.042 17.036 1.00 54.94 546 ASP A O 1
ATOM 4275 N N . SER A 1 547 ? 3.111 -9.361 17.137 1.00 58.88 547 SER A N 1
ATOM 4276 C CA . SER A 1 547 ? 2.954 -9.235 15.694 1.00 58.88 547 SER A CA 1
ATOM 4277 C C . SER A 1 547 ? 4.004 -8.325 15.086 1.00 58.88 547 SER A C 1
ATOM 4279 O O . SER A 1 547 ? 3.927 -7.096 15.164 1.00 58.88 547 SER A O 1
ATOM 4281 N N . GLU A 1 548 ? 4.951 -8.949 14.397 1.00 62.88 548 GLU A N 1
ATOM 4282 C CA . GLU A 1 548 ? 5.938 -8.257 13.571 1.00 62.88 548 GLU A CA 1
ATOM 4283 C C . GLU A 1 548 ? 5.272 -7.385 12.488 1.00 62.88 548 GLU A C 1
ATOM 4285 O O . GLU A 1 548 ? 5.760 -6.305 12.164 1.00 62.88 548 GLU A O 1
ATOM 4290 N N . LEU A 1 549 ? 4.096 -7.794 11.989 1.00 62.78 549 LEU A N 1
ATOM 4291 C CA . LEU A 1 549 ? 3.319 -7.024 11.011 1.00 62.78 549 LEU A CA 1
ATOM 4292 C C . LEU A 1 549 ? 2.772 -5.718 11.599 1.00 62.78 549 LEU A C 1
ATOM 4294 O O . LEU A 1 549 ? 2.862 -4.678 10.949 1.00 62.78 549 LEU A O 1
ATOM 4298 N N . LEU A 1 550 ? 2.265 -5.740 12.837 1.00 64.44 550 LEU A N 1
ATOM 4299 C CA . LEU A 1 550 ? 1.792 -4.522 13.507 1.00 64.44 550 LEU A CA 1
ATOM 4300 C C . LEU A 1 550 ? 2.945 -3.544 13.760 1.00 64.44 550 LEU A C 1
ATOM 4302 O O . LEU A 1 550 ? 2.798 -2.348 13.517 1.00 64.44 550 LEU A O 1
ATOM 4306 N N . ARG A 1 551 ? 4.120 -4.038 14.173 1.00 67.31 551 ARG A N 1
ATOM 4307 C CA . ARG A 1 551 ? 5.324 -3.199 14.330 1.00 67.31 551 ARG A CA 1
ATOM 4308 C C . ARG A 1 551 ? 5.792 -2.595 13.008 1.00 67.31 551 ARG A C 1
ATOM 4310 O O . ARG A 1 551 ? 6.212 -1.436 12.970 1.00 67.31 551 ARG A O 1
ATOM 4317 N N . ARG A 1 552 ? 5.683 -3.350 11.914 1.00 65.31 552 ARG A N 1
ATOM 4318 C CA . ARG A 1 552 ? 6.019 -2.862 10.576 1.00 65.31 552 ARG A CA 1
ATOM 4319 C C . ARG A 1 552 ? 5.088 -1.730 10.144 1.00 65.31 552 ARG A C 1
ATOM 4321 O O . ARG A 1 552 ? 5.578 -0.695 9.732 1.00 65.31 552 ARG A O 1
ATOM 4328 N N . ILE A 1 553 ? 3.782 -1.862 10.363 1.00 65.56 553 ILE A N 1
ATOM 4329 C CA . ILE A 1 553 ? 2.792 -0.828 10.010 1.00 65.56 553 ILE A CA 1
ATOM 4330 C C . ILE A 1 553 ? 2.944 0.438 10.857 1.00 65.56 553 ILE A C 1
ATOM 4332 O O . ILE A 1 553 ? 2.754 1.539 10.360 1.00 65.56 553 ILE A O 1
ATOM 4336 N N . LEU A 1 554 ? 3.331 0.313 12.126 1.00 64.19 554 LEU A N 1
ATOM 4337 C CA . LEU A 1 554 ? 3.576 1.479 12.982 1.00 64.19 554 LEU A CA 1
ATOM 4338 C C . LEU A 1 554 ? 4.868 2.218 12.642 1.00 64.19 554 LEU A C 1
ATOM 4340 O O . LEU A 1 554 ? 4.971 3.411 12.924 1.00 64.19 554 LEU A O 1
ATOM 4344 N N . SER A 1 555 ? 5.857 1.505 12.095 1.00 61.91 555 SER A N 1
ATOM 4345 C CA . SER A 1 555 ? 7.094 2.113 11.590 1.00 61.91 555 SER A CA 1
ATOM 4346 C C . SER A 1 555 ? 6.938 2.647 10.162 1.00 61.91 555 SER A C 1
ATOM 4348 O O . SER A 1 555 ? 7.673 3.555 9.769 1.00 61.91 555 SER A O 1
ATOM 4350 N N . SER A 1 556 ? 5.950 2.152 9.415 1.00 62.94 556 SER A N 1
ATOM 4351 C CA . SER A 1 556 ? 5.522 2.706 8.137 1.00 62.94 556 SER A CA 1
ATOM 4352 C C . SER A 1 556 ? 4.941 4.108 8.307 1.00 62.94 556 SER A C 1
ATOM 4354 O O . SER A 1 556 ? 3.938 4.334 8.984 1.00 62.94 556 SER A O 1
ATOM 4356 N N . ASN A 1 557 ? 5.585 5.085 7.675 1.00 60.22 557 ASN A N 1
ATOM 4357 C CA . ASN A 1 557 ? 5.143 6.470 7.705 1.00 60.22 557 ASN A CA 1
ATOM 4358 C C . ASN A 1 557 ? 4.160 6.710 6.553 1.00 60.22 557 ASN A C 1
ATOM 4360 O O . ASN A 1 557 ? 4.562 7.094 5.454 1.00 60.22 557 ASN A O 1
ATOM 4364 N N . PHE A 1 558 ? 2.874 6.464 6.805 1.00 59.78 558 PHE A N 1
ATOM 4365 C CA . PHE A 1 558 ? 1.795 6.851 5.897 1.00 59.78 558 PHE A CA 1
ATOM 4366 C C . PHE A 1 558 ? 1.661 8.378 5.923 1.00 59.78 558 PHE A C 1
ATOM 4368 O O . PHE A 1 558 ? 0.842 8.928 6.658 1.00 59.78 558 PHE A O 1
ATOM 4375 N N . THR A 1 559 ? 2.494 9.099 5.178 1.00 55.31 559 THR A N 1
ATOM 4376 C CA . THR A 1 559 ? 2.393 10.560 5.082 1.00 55.31 559 THR A CA 1
ATOM 4377 C C . THR A 1 559 ? 1.127 10.957 4.324 1.00 55.31 559 THR A C 1
ATOM 4379 O O . THR A 1 559 ? 0.656 10.230 3.450 1.00 55.31 559 THR A O 1
ATOM 4382 N N . ALA A 1 560 ? 0.519 12.092 4.697 1.00 52.22 560 ALA A N 1
ATOM 4383 C CA . ALA A 1 560 ? -0.664 12.611 4.012 1.00 52.22 560 ALA A CA 1
ATOM 4384 C C . ALA A 1 560 ? -0.329 12.777 2.538 1.00 52.22 560 ALA A C 1
ATOM 4386 O O . ALA A 1 560 ? 0.576 13.538 2.192 1.00 52.22 560 ALA A O 1
ATOM 4387 N N . LEU A 1 561 ? -1.032 12.020 1.691 1.00 60.56 561 LEU A N 1
ATOM 4388 C CA . LEU A 1 561 ? -0.830 12.108 0.261 1.00 60.56 561 LEU A CA 1
ATOM 4389 C C . LEU A 1 561 ? -1.204 13.520 -0.167 1.00 60.56 561 LEU A C 1
ATOM 4391 O O . LEU A 1 561 ? -2.374 13.905 -0.153 1.00 60.56 561 LEU A O 1
ATOM 4395 N N . ASN A 1 562 ? -0.202 14.299 -0.556 1.00 70.12 562 ASN A N 1
ATOM 4396 C CA . ASN A 1 562 ? -0.470 15.513 -1.287 1.00 70.12 562 ASN A CA 1
ATOM 4397 C C . ASN A 1 562 ? -0.871 15.078 -2.701 1.00 70.12 562 ASN A C 1
ATOM 4399 O O . ASN A 1 562 ? -0.038 14.681 -3.511 1.00 70.12 562 ASN A O 1
ATOM 4403 N N . THR A 1 563 ? -2.168 15.076 -2.994 1.00 70.88 563 THR A N 1
ATOM 4404 C CA . THR A 1 563 ? -2.664 14.594 -4.290 1.00 70.88 563 THR A CA 1
ATOM 4405 C C . THR A 1 563 ? -2.099 15.380 -5.457 1.00 70.88 563 THR A C 1
ATOM 4407 O O . THR A 1 563 ? -1.861 14.799 -6.510 1.00 70.88 563 THR A O 1
ATOM 4410 N N . SER A 1 564 ? -1.767 16.658 -5.252 1.00 79.62 564 SER A N 1
ATOM 4411 C CA . SER A 1 564 ? -1.057 17.444 -6.262 1.00 79.62 564 SER A CA 1
ATOM 4412 C C . SER A 1 564 ? 0.338 16.885 -6.567 1.00 79.62 564 SER A C 1
ATOM 4414 O O . SER A 1 564 ? 0.736 16.857 -7.730 1.00 79.62 564 SER A O 1
ATOM 4416 N N . THR A 1 565 ? 1.065 16.367 -5.566 1.00 82.69 565 THR A N 1
ATOM 4417 C CA . THR A 1 565 ? 2.389 15.770 -5.792 1.00 82.69 565 THR A CA 1
ATOM 4418 C C . THR A 1 565 ? 2.284 14.398 -6.435 1.00 82.69 565 THR A C 1
ATOM 4420 O O . THR A 1 565 ? 3.088 14.105 -7.314 1.00 82.69 565 THR A O 1
ATOM 4423 N N . LEU A 1 566 ? 1.292 13.582 -6.054 1.00 83.44 566 LEU A N 1
ATOM 4424 C CA . LEU A 1 566 ? 1.079 12.285 -6.701 1.00 83.44 566 LEU A CA 1
ATOM 4425 C C . LEU A 1 566 ? 0.677 12.462 -8.170 1.00 83.44 566 LEU A C 1
ATOM 4427 O O . LEU A 1 566 ? 1.265 11.823 -9.034 1.00 83.44 566 LEU A O 1
ATOM 4431 N N . LEU A 1 567 ? -0.249 13.376 -8.476 1.00 85.31 567 LEU A N 1
ATOM 4432 C CA . LEU A 1 567 ? -0.611 13.693 -9.862 1.00 85.31 567 LEU A CA 1
ATOM 4433 C C . LEU A 1 567 ? 0.608 14.177 -10.657 1.00 85.31 567 LEU A C 1
ATOM 4435 O O . LEU A 1 567 ? 0.861 13.683 -11.750 1.00 85.31 567 LEU A O 1
ATOM 4439 N N . GLN A 1 568 ? 1.439 15.045 -10.072 1.00 87.06 568 GLN A N 1
ATOM 4440 C CA . GLN A 1 568 ? 2.682 15.484 -10.708 1.00 87.06 568 GLN A CA 1
ATOM 4441 C C . GLN A 1 568 ? 3.674 14.328 -10.941 1.00 87.06 568 GLN A C 1
ATOM 4443 O O . GLN A 1 568 ? 4.386 14.308 -11.954 1.00 87.06 568 GLN A O 1
ATOM 4448 N N . GLN A 1 569 ? 3.763 13.374 -10.008 1.00 88.38 569 GLN A N 1
ATOM 4449 C CA . GLN A 1 569 ? 4.587 12.175 -10.159 1.00 88.38 569 GLN A CA 1
ATOM 4450 C C . GLN A 1 569 ? 4.066 11.302 -11.305 1.00 88.38 569 GLN A C 1
ATOM 4452 O O . GLN A 1 569 ? 4.865 10.940 -12.169 1.00 88.38 569 GLN A O 1
ATOM 4457 N N . LEU A 1 570 ? 2.755 11.042 -11.357 1.00 88.56 570 LEU A N 1
ATOM 4458 C CA . LEU A 1 570 ? 2.101 10.283 -12.428 1.00 88.56 570 LEU A CA 1
ATOM 4459 C C . LEU A 1 570 ? 2.306 10.945 -13.791 1.00 88.56 570 LEU A C 1
ATOM 4461 O O . LEU A 1 570 ? 2.757 10.286 -14.722 1.00 88.56 570 LEU A O 1
ATOM 4465 N N . ASP A 1 571 ? 2.087 12.257 -13.895 1.00 87.62 571 ASP A N 1
ATOM 4466 C CA . ASP A 1 571 ? 2.301 13.010 -15.134 1.00 87.62 571 ASP A CA 1
ATOM 4467 C C . ASP A 1 571 ? 3.759 12.934 -15.591 1.00 87.62 571 ASP A C 1
ATOM 4469 O O . ASP A 1 571 ? 4.051 12.858 -16.786 1.00 87.62 571 ASP A O 1
ATOM 4473 N N . THR A 1 572 ? 4.708 12.941 -14.653 1.00 88.38 572 THR A N 1
ATOM 4474 C CA . THR A 1 572 ? 6.129 12.818 -14.990 1.00 88.38 572 THR A CA 1
ATOM 4475 C C . THR A 1 572 ? 6.445 11.445 -15.584 1.00 88.38 572 THR A C 1
ATOM 4477 O O . THR A 1 572 ? 7.174 11.376 -16.576 1.00 88.38 572 THR A O 1
ATOM 4480 N N . ILE A 1 573 ? 5.893 10.370 -15.017 1.00 89.50 573 ILE A N 1
ATOM 4481 C CA . ILE A 1 573 ? 6.131 9.005 -15.502 1.00 89.50 573 ILE A CA 1
ATOM 4482 C C . ILE A 1 573 ? 5.391 8.766 -16.823 1.00 89.50 573 ILE A C 1
ATOM 4484 O O . ILE A 1 573 ? 5.990 8.248 -17.762 1.00 89.50 573 ILE A O 1
ATOM 4488 N N . ASP A 1 574 ? 4.148 9.230 -16.954 1.00 89.25 574 ASP A N 1
ATOM 4489 C CA . ASP A 1 574 ? 3.363 9.132 -18.190 1.00 89.25 574 ASP A CA 1
ATOM 4490 C C . ASP A 1 574 ? 4.038 9.833 -19.363 1.00 89.25 574 ASP A C 1
ATOM 4492 O O . ASP A 1 574 ? 4.119 9.284 -20.461 1.00 89.25 574 ASP A O 1
ATOM 4496 N N . ASN A 1 575 ? 4.570 11.036 -19.139 1.00 86.12 575 ASN A N 1
ATOM 4497 C CA . ASN A 1 575 ? 5.299 11.758 -20.176 1.00 86.12 575 ASN A CA 1
ATOM 4498 C C . ASN A 1 575 ? 6.532 10.976 -20.649 1.00 86.12 575 ASN A C 1
ATOM 4500 O O . ASN A 1 575 ? 6.805 10.940 -21.852 1.00 86.12 575 ASN A O 1
ATOM 4504 N N . ALA A 1 576 ? 7.254 10.331 -19.727 1.00 86.56 576 ALA A N 1
ATOM 4505 C CA . ALA A 1 576 ? 8.404 9.498 -20.061 1.00 86.56 576 ALA A CA 1
ATOM 4506 C C . ALA A 1 576 ? 7.986 8.211 -20.798 1.00 86.56 576 ALA A C 1
ATOM 4508 O O . ALA A 1 576 ? 8.553 7.886 -21.843 1.00 86.56 576 ALA A O 1
ATOM 4509 N N . ALA A 1 577 ? 6.961 7.509 -20.307 1.00 88.25 577 ALA A N 1
ATOM 4510 C CA . ALA A 1 577 ? 6.440 6.276 -20.898 1.00 88.25 577 ALA A CA 1
ATOM 4511 C C . ALA A 1 577 ? 5.850 6.507 -22.299 1.00 88.25 577 ALA A C 1
ATOM 4513 O O . ALA A 1 577 ? 6.112 5.743 -23.236 1.00 88.25 577 ALA A O 1
ATOM 4514 N N . CYS A 1 578 ? 5.099 7.593 -22.472 1.00 86.12 578 CYS A N 1
ATOM 4515 C CA . CYS A 1 578 ? 4.550 7.985 -23.762 1.00 86.12 578 CYS A CA 1
ATOM 4516 C C . CYS A 1 578 ? 5.656 8.409 -24.736 1.00 86.12 578 CYS A C 1
ATOM 4518 O O . CYS A 1 578 ? 5.662 7.953 -25.880 1.00 86.12 578 CYS A O 1
ATOM 4520 N N . GLY A 1 579 ? 6.638 9.198 -24.282 1.00 80.12 579 GLY A N 1
ATOM 4521 C CA . GLY A 1 579 ? 7.788 9.573 -25.107 1.00 80.12 579 GLY A CA 1
ATOM 4522 C C . GLY A 1 579 ? 8.590 8.364 -25.586 1.00 80.12 579 GLY A C 1
ATOM 4523 O O . GLY A 1 579 ? 8.917 8.272 -26.770 1.00 80.12 579 GLY A O 1
ATOM 4524 N N . TRP A 1 580 ? 8.819 7.390 -24.701 1.00 83.31 580 TRP A N 1
ATOM 4525 C CA . TRP A 1 580 ? 9.447 6.118 -25.056 1.00 83.31 580 TRP A CA 1
ATOM 4526 C C . TRP A 1 580 ? 8.625 5.335 -26.085 1.00 83.31 580 TRP A C 1
ATOM 4528 O O . TRP A 1 580 ? 9.158 4.882 -27.096 1.00 83.31 580 TRP A O 1
ATOM 4538 N N . THR A 1 581 ? 7.316 5.204 -25.870 1.00 83.50 581 THR A N 1
ATOM 4539 C CA . THR A 1 581 ? 6.432 4.448 -26.771 1.00 83.50 581 THR A CA 1
ATOM 4540 C C . THR A 1 581 ? 6.351 5.090 -28.155 1.00 83.50 581 THR A C 1
ATOM 4542 O O . THR A 1 581 ? 6.374 4.383 -29.163 1.00 83.50 581 THR A O 1
ATOM 4545 N N . HIS A 1 582 ? 6.297 6.422 -28.218 1.00 78.94 582 HIS A N 1
ATOM 4546 C CA . HIS A 1 582 ? 6.291 7.158 -29.476 1.00 78.94 582 HIS A CA 1
ATOM 4547 C C . HIS A 1 582 ? 7.606 6.966 -30.241 1.00 78.94 582 HIS A C 1
ATOM 4549 O O . HIS A 1 582 ? 7.578 6.652 -31.430 1.00 78.94 582 HIS A O 1
ATOM 4555 N N . PHE A 1 583 ? 8.749 7.044 -29.552 1.00 77.06 583 PHE A N 1
ATOM 4556 C CA . PHE A 1 583 ? 10.059 6.761 -30.141 1.00 77.06 583 PHE A CA 1
ATOM 4557 C C . PHE A 1 583 ? 10.174 5.325 -30.665 1.00 77.06 583 PHE A C 1
ATOM 4559 O O . PHE A 1 583 ? 10.585 5.105 -31.803 1.00 77.06 583 PHE A O 1
ATOM 4566 N N . MET A 1 584 ? 9.763 4.346 -29.859 1.00 79.06 584 MET A N 1
ATOM 4567 C CA . MET A 1 584 ? 9.876 2.931 -30.208 1.00 79.06 584 MET A CA 1
ATOM 4568 C C . MET A 1 584 ? 8.861 2.472 -31.264 1.00 79.06 584 MET A C 1
ATOM 4570 O O . MET A 1 584 ? 8.999 1.372 -31.789 1.00 79.06 584 MET A O 1
ATOM 4574 N N . SER A 1 585 ? 7.863 3.290 -31.617 1.00 79.38 585 SER A N 1
ATOM 4575 C CA . SER A 1 585 ? 6.781 2.914 -32.545 1.00 79.38 585 SER A CA 1
ATOM 4576 C C . SER A 1 585 ? 7.254 2.512 -33.950 1.00 79.38 585 SER A C 1
ATOM 4578 O O . SER A 1 585 ? 6.601 1.702 -34.607 1.00 79.38 585 SER A O 1
ATOM 4580 N N . LYS A 1 586 ? 8.394 3.044 -34.405 1.00 73.88 586 LYS A N 1
ATOM 4581 C CA . LYS A 1 586 ? 9.011 2.731 -35.709 1.00 73.88 586 LYS A CA 1
ATOM 4582 C C . LYS A 1 586 ? 10.367 2.035 -35.580 1.00 73.88 586 LYS A C 1
ATOM 4584 O O . LYS A 1 586 ? 11.000 1.748 -36.592 1.00 73.88 586 LYS A O 1
ATOM 4589 N N . VAL A 1 587 ? 10.819 1.771 -34.353 1.00 78.50 587 VAL A N 1
ATOM 4590 C CA . VAL A 1 587 ? 12.074 1.066 -34.094 1.00 78.50 587 VAL A CA 1
ATOM 4591 C C . VAL A 1 587 ? 11.789 -0.426 -34.012 1.00 78.50 587 VAL A C 1
ATOM 4593 O O . VAL A 1 587 ? 11.118 -0.894 -33.093 1.00 78.50 587 VAL A O 1
ATOM 4596 N N . SER A 1 588 ? 12.318 -1.186 -34.967 1.00 77.12 588 SER A N 1
ATOM 4597 C CA . SER A 1 588 ? 12.207 -2.645 -34.938 1.00 77.12 588 SER A CA 1
ATOM 4598 C C . SER A 1 588 ? 13.323 -3.225 -34.072 1.00 77.12 588 SER A C 1
ATOM 4600 O O . SER A 1 588 ? 14.498 -3.147 -34.421 1.00 77.12 588 SER A O 1
ATOM 4602 N N . VAL A 1 589 ? 12.952 -3.788 -32.920 1.00 80.06 589 VAL A N 1
ATOM 4603 C CA . VAL A 1 589 ? 13.871 -4.519 -32.022 1.00 80.06 589 VAL A CA 1
ATOM 4604 C C . VAL A 1 589 ? 13.925 -6.016 -32.324 1.00 80.06 589 VAL A C 1
ATOM 4606 O O . VAL A 1 589 ? 14.777 -6.723 -31.801 1.00 80.06 589 VAL A O 1
ATOM 4609 N N . ASP A 1 590 ? 13.038 -6.514 -33.184 1.00 83.94 590 ASP A N 1
ATOM 4610 C CA . ASP A 1 590 ? 13.140 -7.871 -33.708 1.00 83.94 590 ASP A CA 1
ATOM 4611 C C . ASP A 1 590 ? 14.133 -7.867 -34.871 1.00 83.94 590 ASP A C 1
ATOM 4613 O O . ASP A 1 590 ? 13.778 -7.514 -35.992 1.00 83.94 590 ASP A O 1
ATOM 4617 N N . ILE A 1 591 ? 15.393 -8.193 -34.600 1.00 85.88 591 ILE A N 1
ATOM 4618 C CA . ILE A 1 591 ? 16.472 -8.017 -35.582 1.00 85.88 591 ILE A CA 1
ATOM 4619 C C . ILE A 1 591 ? 16.916 -9.348 -36.188 1.00 85.88 591 ILE A C 1
ATOM 4621 O O . ILE A 1 591 ? 17.471 -9.354 -37.276 1.00 85.88 591 ILE A O 1
ATOM 4625 N N . PHE A 1 592 ? 16.653 -10.495 -35.564 1.00 88.81 592 PHE A N 1
ATOM 4626 C CA . PHE A 1 592 ? 17.160 -11.780 -36.057 1.00 88.81 592 PHE A CA 1
ATOM 4627 C C . PHE A 1 592 ? 16.092 -12.571 -36.817 1.00 88.81 592 PHE A C 1
ATOM 4629 O O . PHE A 1 592 ? 14.985 -12.760 -36.321 1.00 88.81 592 PHE A O 1
ATOM 4636 N N . LYS A 1 593 ? 16.432 -13.095 -38.002 1.00 89.38 593 LYS A N 1
ATOM 4637 C CA . LYS A 1 593 ? 15.564 -14.010 -38.769 1.00 89.38 593 LYS A CA 1
ATOM 4638 C C . LYS A 1 593 ? 16.328 -15.279 -39.148 1.00 89.38 593 LYS A C 1
ATOM 4640 O O . LYS A 1 593 ? 17.325 -15.219 -39.863 1.00 89.38 593 LYS A O 1
ATOM 4645 N N . GLY A 1 594 ? 15.855 -16.420 -38.648 1.00 90.00 594 GLY A N 1
ATOM 4646 C CA . GLY A 1 594 ? 16.476 -17.726 -38.868 1.00 90.00 594 GLY A CA 1
ATOM 4647 C C . GLY A 1 594 ? 15.980 -18.414 -40.137 1.00 90.00 594 GLY A C 1
ATOM 4648 O O . GLY A 1 594 ? 14.792 -18.360 -40.457 1.00 90.00 594 GLY A O 1
ATOM 4649 N N . PHE A 1 595 ? 16.889 -19.092 -40.831 1.00 92.19 595 PHE A N 1
ATOM 4650 C CA . PHE A 1 595 ? 16.623 -19.899 -42.020 1.00 92.19 595 PHE A CA 1
ATOM 4651 C C . PHE A 1 595 ? 17.207 -21.304 -41.853 1.00 92.19 595 PHE A C 1
ATOM 4653 O O . PHE A 1 595 ? 18.162 -21.488 -41.095 1.00 92.19 595 PHE A O 1
ATOM 4660 N N . PRO A 1 596 ? 16.655 -22.312 -42.546 1.00 90.50 596 PRO A N 1
ATOM 4661 C CA . PRO A 1 596 ? 17.157 -23.676 -42.439 1.00 90.50 596 PRO A CA 1
ATOM 4662 C C . PRO A 1 596 ? 18.498 -23.863 -43.174 1.00 90.50 596 PRO A C 1
ATOM 4664 O O . PRO A 1 596 ? 19.326 -24.654 -42.726 1.00 90.50 596 PRO A O 1
ATOM 4667 N N . ASN A 1 597 ? 18.727 -23.131 -44.275 1.00 90.06 597 ASN A N 1
ATOM 4668 C CA . ASN A 1 597 ? 19.884 -23.290 -45.161 1.00 90.06 597 ASN A CA 1
ATOM 4669 C C . ASN A 1 597 ? 20.351 -21.923 -45.707 1.00 90.06 597 ASN A C 1
ATOM 4671 O O . ASN A 1 597 ? 19.537 -21.010 -45.866 1.00 90.06 597 ASN A O 1
ATOM 4675 N N . GLU A 1 598 ? 21.618 -21.812 -46.123 1.00 89.88 598 GLU A N 1
ATOM 4676 C CA . GLU A 1 598 ? 22.173 -20.600 -46.762 1.00 89.88 598 GLU A CA 1
ATOM 4677 C C . GLU A 1 598 ? 21.477 -20.252 -48.089 1.00 89.88 598 GLU A C 1
ATOM 4679 O O . GLU A 1 598 ? 21.164 -19.087 -48.330 1.00 89.88 598 GLU A O 1
ATOM 4684 N N . ASP A 1 599 ? 21.113 -21.250 -48.902 1.00 91.00 599 ASP A N 1
ATOM 4685 C CA . ASP A 1 599 ? 20.358 -21.026 -50.147 1.00 91.00 599 ASP A CA 1
ATOM 4686 C C . ASP A 1 599 ? 19.016 -20.324 -49.890 1.00 91.00 599 ASP A C 1
ATOM 4688 O O . ASP A 1 599 ? 18.550 -19.515 -50.693 1.00 91.00 599 ASP A O 1
ATOM 4692 N N . SER A 1 600 ? 18.397 -20.601 -48.736 1.00 90.94 600 SER A N 1
ATOM 4693 C CA . SER A 1 600 ? 17.149 -19.950 -48.329 1.00 90.94 600 SER A CA 1
ATOM 4694 C C . SER A 1 600 ? 17.374 -18.493 -47.924 1.00 90.94 600 SER A C 1
ATOM 4696 O O . SER A 1 600 ? 16.525 -17.658 -48.228 1.00 90.94 600 SER A O 1
ATOM 4698 N N . ILE A 1 601 ? 18.518 -18.171 -47.305 1.00 91.19 601 ILE A N 1
ATOM 4699 C CA . ILE A 1 601 ? 18.920 -16.785 -47.009 1.00 91.19 601 ILE A CA 1
ATOM 4700 C C . ILE A 1 601 ? 19.089 -16.005 -48.311 1.00 91.19 601 ILE A C 1
ATOM 4702 O O . ILE A 1 601 ? 18.538 -14.911 -48.448 1.00 91.19 601 ILE A O 1
ATOM 4706 N N . VAL A 1 602 ? 19.815 -16.567 -49.281 1.00 90.38 602 VAL A N 1
ATOM 4707 C CA . VAL A 1 602 ? 20.069 -15.911 -50.573 1.00 90.38 602 VAL A CA 1
ATOM 4708 C C . VAL A 1 602 ? 18.761 -15.705 -51.336 1.00 90.38 602 VAL A C 1
ATOM 4710 O O . VAL A 1 602 ? 18.484 -14.595 -51.788 1.00 90.38 602 VAL A O 1
ATOM 4713 N N . ASN A 1 603 ? 17.918 -16.738 -51.419 1.00 90.88 603 ASN A N 1
ATOM 4714 C CA . ASN A 1 603 ? 16.617 -16.649 -52.080 1.00 90.88 603 ASN A CA 1
ATOM 4715 C C . ASN A 1 603 ? 15.715 -15.588 -51.426 1.00 90.88 603 ASN A C 1
ATOM 4717 O O . ASN A 1 603 ? 15.127 -14.757 -52.116 1.00 90.88 603 ASN A O 1
ATOM 4721 N N . TYR A 1 604 ? 15.651 -15.568 -50.093 1.00 89.12 604 TYR A N 1
ATOM 4722 C CA . TYR A 1 604 ? 14.886 -14.567 -49.356 1.00 89.12 604 TYR A CA 1
ATOM 4723 C C . TYR A 1 604 ? 15.404 -13.147 -49.606 1.00 89.12 604 TYR A C 1
ATOM 4725 O O . TYR A 1 604 ? 14.615 -12.245 -49.886 1.00 89.12 604 TYR A O 1
ATOM 4733 N N . THR A 1 605 ? 16.723 -12.950 -49.553 1.00 87.75 605 THR A N 1
ATOM 4734 C CA . THR A 1 605 ? 17.353 -11.634 -49.735 1.00 87.75 605 THR A CA 1
ATOM 4735 C C . THR A 1 605 ? 17.098 -11.074 -51.133 1.00 87.75 605 THR A C 1
ATOM 4737 O O . THR A 1 605 ? 16.812 -9.889 -51.270 1.00 87.75 605 THR A O 1
ATOM 4740 N N . LEU A 1 606 ? 17.161 -11.920 -52.166 1.00 86.75 606 LEU A N 1
ATOM 4741 C CA . LEU A 1 606 ? 16.991 -11.490 -53.554 1.00 86.75 606 LEU A CA 1
ATOM 4742 C C . LEU A 1 606 ? 15.524 -11.298 -53.955 1.00 86.75 606 LEU A C 1
ATOM 4744 O O . LEU A 1 606 ? 15.229 -10.383 -54.720 1.00 86.75 606 LEU A O 1
ATOM 4748 N N . ASN A 1 607 ? 14.615 -12.141 -53.456 1.00 87.12 607 ASN A N 1
ATOM 4749 C CA . ASN A 1 607 ? 13.260 -12.230 -54.010 1.00 87.12 607 ASN A CA 1
ATOM 4750 C C . ASN A 1 607 ? 12.147 -11.790 -53.054 1.00 87.12 607 ASN A C 1
ATOM 4752 O O . ASN A 1 607 ? 11.059 -11.477 -53.524 1.00 87.12 607 ASN A O 1
ATOM 4756 N N . GLN A 1 608 ? 12.371 -11.777 -51.736 1.00 84.75 608 GLN A N 1
ATOM 4757 C CA . GLN A 1 608 ? 11.282 -11.617 -50.762 1.00 84.75 608 GLN A CA 1
ATOM 4758 C C . GLN A 1 608 ? 11.496 -10.477 -49.762 1.00 84.75 608 GLN A C 1
ATOM 4760 O O . GLN A 1 608 ? 10.532 -9.821 -49.381 1.00 84.75 608 GLN A O 1
ATOM 4765 N N . ALA A 1 609 ? 12.740 -10.163 -49.396 1.00 84.62 609 ALA A N 1
ATOM 4766 C CA . ALA A 1 609 ? 13.056 -9.114 -48.426 1.00 84.62 609 ALA A CA 1
ATOM 4767 C C . ALA A 1 609 ? 12.484 -7.733 -48.801 1.00 84.62 609 ALA A C 1
ATOM 4769 O O . ALA A 1 609 ? 11.993 -7.014 -47.932 1.00 84.62 609 ALA A O 1
ATOM 4770 N N . TYR A 1 610 ? 12.489 -7.391 -50.095 1.00 81.69 610 TYR A N 1
ATOM 4771 C CA . TYR A 1 610 ? 11.903 -6.143 -50.591 1.00 81.69 610 TYR A CA 1
ATOM 4772 C C . TYR A 1 610 ? 10.379 -6.097 -50.397 1.00 81.69 610 TYR A C 1
ATOM 4774 O O . TYR A 1 610 ? 9.839 -5.077 -49.977 1.00 81.69 610 TYR A O 1
ATOM 4782 N N . HIS A 1 611 ? 9.686 -7.210 -50.659 1.00 82.50 611 HIS A N 1
ATOM 4783 C CA . HIS A 1 611 ? 8.235 -7.308 -50.482 1.00 82.50 611 HIS A CA 1
ATOM 4784 C C . HIS A 1 611 ? 7.823 -7.297 -49.007 1.00 82.50 611 HIS A C 1
ATOM 4786 O O . HIS A 1 611 ? 6.773 -6.752 -48.673 1.00 82.50 611 HIS A O 1
ATOM 4792 N N . ASP A 1 612 ? 8.679 -7.817 -48.129 1.00 80.69 612 ASP A N 1
ATOM 4793 C CA . ASP A 1 612 ? 8.469 -7.815 -46.680 1.00 80.69 612 ASP A CA 1
ATOM 4794 C C . ASP A 1 612 ? 8.830 -6.459 -46.024 1.00 80.69 612 ASP A C 1
ATOM 4796 O O . ASP A 1 612 ? 8.731 -6.327 -44.803 1.00 80.69 612 ASP A O 1
ATOM 4800 N N . ASN A 1 613 ? 9.241 -5.447 -46.808 1.00 82.69 613 ASN A N 1
ATOM 4801 C CA . ASN A 1 613 ? 9.728 -4.147 -46.324 1.00 82.69 613 ASN A CA 1
ATOM 4802 C C . ASN A 1 613 ? 10.820 -4.306 -45.246 1.00 82.69 613 ASN A C 1
ATOM 4804 O O . ASN A 1 613 ? 10.768 -3.714 -44.162 1.00 82.69 613 ASN A O 1
ATOM 4808 N N . VAL A 1 614 ? 11.775 -5.194 -45.529 1.00 82.75 614 VAL A N 1
ATOM 4809 C CA . VAL A 1 614 ? 12.888 -5.545 -44.648 1.00 82.75 614 VAL A CA 1
ATOM 4810 C C . VAL A 1 614 ? 14.192 -5.064 -45.262 1.00 82.75 614 VAL A C 1
ATOM 4812 O O . VAL A 1 614 ? 14.511 -5.389 -46.407 1.00 82.75 614 VAL A O 1
ATOM 4815 N N . THR A 1 615 ? 14.999 -4.378 -44.458 1.00 80.06 615 THR A N 1
ATOM 4816 C CA . THR A 1 615 ? 16.380 -4.065 -44.833 1.00 80.06 615 THR A CA 1
ATOM 4817 C C . THR A 1 615 ? 17.289 -5.182 -44.336 1.00 80.06 615 THR A C 1
ATOM 4819 O O . THR A 1 615 ? 17.468 -5.364 -43.130 1.00 80.06 615 THR A O 1
ATOM 4822 N N . VAL A 1 616 ? 17.832 -5.970 -45.265 1.00 76.62 616 VAL A N 1
ATOM 4823 C CA . VAL A 1 616 ? 18.758 -7.064 -44.948 1.00 76.62 616 VAL A CA 1
ATOM 4824 C C . VAL A 1 616 ? 20.169 -6.510 -44.811 1.00 76.62 616 VAL A C 1
ATOM 4826 O O . VAL A 1 616 ? 20.676 -5.866 -45.729 1.00 76.62 616 VAL A O 1
ATOM 4829 N N . PHE A 1 617 ? 20.805 -6.801 -43.679 1.00 65.38 617 PHE A N 1
ATOM 4830 C CA . PHE A 1 617 ? 22.220 -6.522 -43.459 1.00 65.38 617 PHE A CA 1
ATOM 4831 C C . PHE A 1 617 ? 22.999 -7.829 -43.579 1.00 65.38 617 PHE A C 1
ATOM 4833 O O . PHE A 1 617 ? 22.704 -8.791 -42.866 1.00 65.38 617 PHE A O 1
ATOM 4840 N N . ALA A 1 618 ? 23.950 -7.851 -44.511 1.00 50.75 618 ALA A N 1
ATOM 4841 C CA . ALA A 1 618 ? 24.868 -8.955 -44.761 1.00 50.75 618 ALA A CA 1
ATOM 4842 C C . ALA A 1 618 ? 26.298 -8.526 -44.434 1.00 50.75 618 ALA A C 1
ATOM 4844 O O . ALA A 1 618 ? 26.653 -7.375 -44.788 1.00 50.75 618 ALA A O 1
#

Foldseek 3Di:
DVVVVVVVVVVVPPPPPDDDDADQDDCVVPPLQNLLVLFPDFDQDPVRGGDFPLFCQVVLVVLVVCLVPQPPLPPPPDDFLVVLLVLLLVLLLCLLPPCLALLVLLQPFWDDFLLLFFPDNVVVLCCCCPVLVADNLLSCLRRPFIFRSNLVVCQAQPQDPPDPVPPPDDDPLQPPDPSSVSVVVSLNGLLSSLVRRCRHLLNVLLPDPVNVVCNLVSLQVNCSNNLNRDPPDDPDDDDLLSNVVSVLVRCLDLVNVCCQLAVDDLVSVCNRRVPDPVCSVSSVVVSCSQVPPDPVSNSVSSNVSSVSSSVTGHSVSVCVSSVVVSNPSVVSNVSVVSSLVSVVVSLSVLVSLVSLLSSLVLAQFDPPPPPDDDDDDDDDDDDDDDDDDDDDDDDDDDDDDDDDDDDDPDVQQLLLLVLSRVLSCCCNSNVDDDDADVVCSRRSPNVSSVDDPVSCVVVVVVVCCQQQAAAEEDDDPPDPVVVVVVVVLPVLVVLVVLLVVLVSLVVSLVVVVVCVVSCVVQVVLVSLVSVLVSVVVCVSSVVSRPDPSNVVSNVSDSDRDPVVVSVVSSVSSNRNSVSSNSNCVSGNSPHYDHDNDPVVVVCCVVPPCVVVSYDYDD

pLDDT: mean 70.23, std 18.32, range [22.38, 92.19]

Organism: Aquarana catesbeiana (NCBI:txid8400)